Protein AF-0000000084495969 (afdb_homodimer)

Solvent-accessible surface area (backbone atoms only — not comparable to full-atom values): 21612 Å² total; per-residue (Å²): 122,71,63,67,42,65,74,64,54,46,41,78,38,72,50,85,62,56,43,68,28,22,25,38,32,39,39,20,22,36,42,97,84,70,45,53,41,64,43,79,43,46,29,48,32,45,60,61,59,30,39,44,34,57,42,54,58,89,41,43,61,53,57,20,38,73,74,42,48,37,30,17,48,26,36,34,38,50,90,42,50,65,36,53,54,56,44,68,45,45,36,62,32,81,77,64,52,68,79,46,45,76,71,61,42,38,74,43,60,62,37,44,72,62,30,70,54,43,79,36,83,45,94,81,47,79,27,41,36,52,65,82,26,45,34,35,30,34,27,40,53,77,44,78,40,66,50,90,91,43,90,57,40,30,47,34,37,28,36,59,75,46,37,35,30,32,51,87,31,49,42,91,77,40,37,71,35,61,89,67,47,48,39,24,26,36,30,66,49,24,33,24,28,61,46,60,74,73,46,64,48,96,80,41,90,120,125,70,62,66,44,66,74,40,69,50,40,79,38,72,49,85,62,56,41,68,29,21,26,38,31,38,38,20,19,37,42,97,86,70,46,51,41,65,43,79,44,47,27,49,34,45,61,61,58,31,39,43,34,56,42,54,59,89,42,41,60,53,55,19,37,75,74,42,47,36,32,17,48,25,38,35,40,51,89,41,50,64,37,53,55,55,43,68,45,46,36,63,33,81,75,63,50,67,80,46,44,77,72,60,42,39,74,43,60,63,37,44,72,61,30,71,53,44,80,35,83,45,93,82,48,80,28,42,36,53,63,83,25,44,34,34,31,33,27,40,53,78,44,79,41,66,52,90,91,43,89,56,38,30,46,34,37,29,36,59,74,46,36,36,30,34,51,87,31,50,40,88,75,41,37,72,34,62,90,68,48,47,39,24,25,35,30,66,50,24,34,24,27,60,48,59,74,75,48,63,47,96,79,42,90,120

Foldseek 3Di:
DVPVCVVVPDDDDDDPDDQAKAFWKWKWFADPVLAIDTDIDRAWDDDDQKIKGKFWPPAPRVVRCVVFQKIKIFFAFPVLVQLSVLCVQETCDPPRDPVSVVVRHYHDNPSCVSSVWDFDDDDPGSTTFTPNGQKMFIWGWDDWDDDPVDNTIIITMIGTDDIHGDPVQDDDDDDGNCVRGWGFIQHVNDTDTDDDDPDDDPPDPD/DVPVVVVPPDDDDDDPDDQAKFFWKWKWFADPVLAIDTDIDRAWDDDDQKIKGKFWPPAPRVVRCVVFQKIKIFFAFPVLVQLSVLCVQETCDPPRDPVSVVVRHDHDNPSCVSSVWDFDDDDPGSTTFTPNGQKMFIWGWDDWDQDPVDNTIIITMIGTDDIHGDPVQDDDDDDGNCVRGWGFIQHVNDTDTDDDDPDDDPPDPD

Radius of gyration: 20.64 Å; Cα contacts (8 Å, |Δi|>4): 1045; chains: 2; bounding box: 48×60×42 Å

pLDDT: mean 93.89, std 10.54, range [30.0, 99.0]

Organism: NCBI:txid1637975

Secondary structure (DSSP, 8-state):
-HHHHHHTTEEEE--S---EEEEPEEEEEE-TTSPEEEEEE--EEEETTEEEEEEETTSHHHHHHHHS-EEEEEE--GGGHHHHHHHTTEES-SSPPHHHHTTT-EE---HHHHHT--EE--SSSSSPEETT-SEEEEEEEEEEE--TT-SSEEEEEEEEEEEEEEGGGEETTTEE-TTT--PPEEETTEEEEEEEEEEE-TT---/--HHHHHTTEEEE--S---EEEEPEEEEEE-TTSPEEEEEE--EEEETTEEEEEEETTSHHHHHHHHS-EEEEEE--GGGHHHHHHHTTEES-SSPPHHHHTTT-EE---HHHHHT--EE--SSSSSPEETT-SEEEEEEEEEEE--TT-SSEEEEEEEEEEEEEEGGGEETTTEE-TTT--PPEEETTEEEEEEEEEEE-TT---

Structure (mmCIF, N/CA/C/O backbone):
data_AF-0000000084495969-model_v1
#
loop_
_entity.id
_entity.type
_entity.pdbx_description
1 polymer 'Flavin reductase like domain-containing protein'
#
loop_
_atom_site.group_PDB
_atom_site.id
_atom_site.type_symbol
_atom_site.label_atom_id
_atom_site.label_alt_id
_atom_site.label_comp_id
_atom_site.label_asym_id
_atom_site.label_entity_id
_atom_site.label_seq_id
_atom_site.pdbx_PDB_ins_code
_atom_site.Cartn_x
_atom_site.Cartn_y
_atom_site.Cartn_z
_atom_site.occupancy
_atom_site.B_iso_or_equiv
_atom_site.auth_seq_id
_atom_site.auth_comp_id
_atom_site.auth_asym_id
_atom_site.auth_atom_id
_atom_site.pdbx_PDB_model_num
ATOM 1 N N . MET A 1 1 ? -19 -28.422 -8.438 1 31.69 1 MET A N 1
ATOM 2 C CA . MET A 1 1 ? -17.891 -27.469 -8.352 1 31.69 1 MET A CA 1
ATOM 3 C C . MET A 1 1 ? -17.844 -26.812 -6.977 1 31.69 1 MET A C 1
ATOM 5 O O . MET A 1 1 ? -16.797 -26.359 -6.535 1 31.69 1 MET A O 1
ATOM 9 N N . GLU A 1 2 ? -18.969 -26.609 -6.363 1 42.75 2 GLU A N 1
ATOM 10 C CA . GLU A 1 2 ? -19.297 -26.219 -5 1 42.75 2 GLU A CA 1
ATOM 11 C C . GLU A 1 2 ? -18.734 -27.203 -3.984 1 42.75 2 GLU A C 1
ATOM 13 O O . GLU A 1 2 ? -18.281 -26.797 -2.906 1 42.75 2 GLU A O 1
ATOM 18 N N . THR A 1 3 ? -18.703 -28.375 -4.43 1 41.88 3 THR A N 1
ATOM 19 C CA . THR A 1 3 ? -18.469 -29.469 -3.5 1 41.88 3 THR A CA 1
ATOM 20 C C . THR A 1 3 ? -17 -29.5 -3.057 1 41.88 3 THR A C 1
ATOM 22 O O . THR A 1 3 ? -16.703 -29.781 -1.892 1 41.88 3 THR A O 1
ATOM 25 N N . ALA A 1 4 ? -16.047 -29.375 -3.998 1 42.84 4 ALA A N 1
ATOM 26 C CA . ALA A 1 4 ? -14.625 -29.453 -3.668 1 42.84 4 ALA A CA 1
ATOM 27 C C . ALA A 1 4 ? -14.188 -28.281 -2.809 1 42.84 4 ALA A C 1
ATOM 29 O O . ALA A 1 4 ? -13.328 -28.422 -1.937 1 42.84 4 ALA A O 1
ATOM 30 N N . TYR A 1 5 ? -14.781 -27.078 -2.957 1 50.09 5 TYR A N 1
ATOM 31 C CA . TYR A 1 5 ? -14.555 -25.922 -2.102 1 50.09 5 TYR A CA 1
ATOM 32 C C . TYR A 1 5 ? -14.961 -26.219 -0.663 1 50.09 5 TYR A C 1
ATOM 34 O O . TYR A 1 5 ? -14.336 -25.734 0.28 1 50.09 5 TYR A O 1
ATOM 42 N N . GLN A 1 6 ? -16.062 -26.875 -0.537 1 49.34 6 GLN A N 1
ATOM 43 C CA . GLN A 1 6 ? -16.594 -27.203 0.786 1 49.34 6 GLN A CA 1
ATOM 44 C C . GLN A 1 6 ? -15.555 -27.938 1.623 1 49.34 6 GLN A C 1
ATOM 46 O O . GLN A 1 6 ? -15.477 -27.75 2.838 1 49.34 6 GLN A O 1
ATOM 51 N N . ALA A 1 7 ? -14.734 -28.797 0.904 1 52.19 7 ALA A N 1
ATOM 52 C CA . ALA A 1 7 ? -13.773 -29.609 1.644 1 52.19 7 ALA A CA 1
ATOM 53 C C . ALA A 1 7 ? -12.547 -28.781 2.033 1 52.19 7 ALA A C 1
ATOM 55 O O . ALA A 1 7 ? -11.852 -29.109 2.994 1 52.19 7 ALA A O 1
ATOM 56 N N . LEU A 1 8 ? -12.344 -27.594 1.422 1 73 8 LEU A N 1
ATOM 57 C CA . LEU A 1 8 ? -11.047 -26.938 1.593 1 73 8 LEU A CA 1
ATOM 58 C C . LEU A 1 8 ? -11.141 -25.797 2.586 1 73 8 LEU A C 1
ATOM 60 O O . LEU A 1 8 ? -10.141 -25.125 2.869 1 73 8 LEU A O 1
ATOM 64 N N . ASN A 1 9 ? -12.172 -25.719 3.564 1 91.31 9 ASN A N 1
ATOM 65 C CA . ASN A 1 9 ? -12.305 -24.703 4.598 1 91.31 9 ASN A CA 1
ATOM 66 C C . ASN A 1 9 ? -12.117 -23.297 4.023 1 91.31 9 ASN A C 1
ATOM 68 O O . ASN A 1 9 ? -11.414 -22.469 4.605 1 91.31 9 ASN A O 1
ATOM 72 N N . ILE A 1 10 ? -12.586 -23.062 2.742 1 95.81 10 ILE A N 1
ATOM 73 C CA . ILE A 1 10 ? -12.555 -21.766 2.066 1 95.81 10 ILE A CA 1
ATOM 74 C C . ILE A 1 10 ? -13.977 -21.328 1.725 1 95.81 10 ILE A C 1
ATOM 76 O O . ILE A 1 10 ? -14.797 -22.125 1.275 1 95.81 10 ILE A O 1
ATOM 80 N N . GLU A 1 11 ? -14.336 -20.078 1.926 1 96.44 11 GLU A N 1
ATOM 81 C CA . GLU A 1 11 ? -15.648 -19.5 1.645 1 96.44 11 GLU A CA 1
ATOM 82 C C . GLU A 1 11 ? -15.516 -18.234 0.784 1 96.44 11 GLU A C 1
ATOM 84 O O . GLU A 1 11 ? -14.57 -17.469 0.94 1 96.44 11 GLU A O 1
ATOM 89 N N . ARG A 1 12 ? -16.438 -18.109 -0.136 1 96.88 12 ARG A N 1
ATOM 90 C CA . ARG A 1 12 ? -16.516 -16.859 -0.876 1 96.88 12 ARG A CA 1
ATOM 91 C C . ARG A 1 12 ? -17.266 -15.805 -0.08 1 96.88 12 ARG A C 1
ATOM 93 O O . ARG A 1 12 ? -18.359 -16.062 0.445 1 96.88 12 ARG A O 1
ATOM 100 N N . ILE A 1 13 ? -16.672 -14.633 0.06 1 96.56 13 ILE A N 1
ATOM 101 C CA . ILE A 1 13 ? -17.281 -13.562 0.843 1 96.56 13 ILE A CA 1
ATOM 102 C C . ILE A 1 13 ? -17.359 -12.289 0.004 1 96.56 13 ILE A C 1
ATOM 104 O O . ILE A 1 13 ? -16.781 -12.219 -1.088 1 96.56 13 ILE A O 1
ATOM 108 N N . GLN A 1 14 ? -18.156 -11.281 0.502 1 95.06 14 GLN A N 1
ATOM 109 C CA . GLN A 1 14 ? -18.312 -9.984 -0.146 1 95.06 14 GLN A CA 1
ATOM 110 C C . GLN A 1 14 ? -18.062 -8.844 0.84 1 95.06 14 GLN A C 1
ATOM 112 O O . GLN A 1 14 ? -19 -8.125 1.198 1 95.06 14 GLN A O 1
ATOM 117 N N . PRO A 1 15 ? -16.781 -8.734 1.195 1 92.56 15 PRO A N 1
ATOM 118 C CA . PRO A 1 15 ? -16.5 -7.656 2.15 1 92.56 15 PRO A CA 1
ATOM 119 C C . PRO A 1 15 ? -16.703 -6.266 1.554 1 92.56 15 PRO A C 1
ATOM 121 O O . PRO A 1 15 ? -16.547 -6.082 0.345 1 92.56 15 PRO A O 1
ATOM 124 N N . SER A 1 16 ? -17.016 -5.281 2.449 1 87.31 16 SER A N 1
ATOM 125 C CA . SER A 1 16 ? -17.219 -3.904 2.002 1 87.31 16 SER A CA 1
ATOM 126 C C . SER A 1 16 ? -15.891 -3.201 1.765 1 87.31 16 SER A C 1
ATOM 128 O O . SER A 1 16 ? -15.844 -2.16 1.104 1 87.31 16 SER A O 1
ATOM 130 N N . ILE A 1 17 ? -14.836 -3.76 2.369 1 87.31 17 ILE A N 1
ATOM 131 C CA . ILE A 1 17 ? -13.516 -3.162 2.219 1 87.31 17 ILE A CA 1
ATOM 132 C C . ILE A 1 17 ? -12.469 -4.258 2.025 1 87.31 17 ILE A C 1
ATOM 134 O O . ILE A 1 17 ? -12.672 -5.402 2.445 1 87.31 17 ILE A O 1
ATOM 138 N N . LEU A 1 18 ? -11.336 -3.922 1.423 1 94.62 18 LEU A N 1
ATOM 139 C CA . LEU A 1 18 ? -10.227 -4.844 1.195 1 94.62 18 LEU A CA 1
ATOM 140 C C . LEU A 1 18 ? -8.922 -4.285 1.764 1 94.62 18 LEU A C 1
ATOM 142 O O . LEU A 1 18 ? -7.891 -4.297 1.091 1 94.62 18 LEU A O 1
ATOM 146 N N . TYR A 1 19 ? -9 -3.703 3.002 1 94.75 19 TYR A N 1
ATOM 147 C CA . TYR A 1 19 ? -7.832 -3.125 3.66 1 94.75 19 TYR A CA 1
ATOM 148 C C . TYR A 1 19 ? -6.973 -4.207 4.301 1 94.75 19 TYR A C 1
ATOM 150 O O . TYR A 1 19 ? -6.969 -4.359 5.523 1 94.75 19 TYR A O 1
ATOM 158 N N . TYR A 1 20 ? -6.207 -4.871 3.52 1 97.62 20 TYR A N 1
ATOM 159 C CA . TYR A 1 20 ? -5.492 -6.039 4.02 1 97.62 20 TYR A CA 1
ATOM 160 C C . TYR A 1 20 ? -4.086 -5.664 4.473 1 97.62 20 TYR A C 1
ATOM 162 O O . TYR A 1 20 ? -3.117 -6.348 4.133 1 97.62 20 TYR A O 1
ATOM 170 N N . GLY A 1 21 ? -3.928 -4.562 5.184 1 97 21 GLY A N 1
ATOM 171 C CA . GLY A 1 21 ? -2.725 -4.336 5.969 1 97 21 GLY A CA 1
ATOM 172 C C . GLY A 1 21 ? -1.772 -3.344 5.324 1 97 21 GLY A C 1
ATOM 173 O O . GLY A 1 21 ? -0.574 -3.611 5.215 1 97 21 GLY A O 1
ATOM 174 N N . THR A 1 22 ? -2.213 -2.158 4.934 1 98.31 22 THR A N 1
ATOM 175 C CA . THR A 1 22 ? -1.359 -1.116 4.375 1 98.31 22 THR A CA 1
ATOM 176 C C . THR A 1 22 ? -0.962 -0.107 5.449 1 98.31 22 THR A C 1
ATOM 178 O O . THR A 1 22 ? -1.644 0.023 6.465 1 98.31 22 THR A O 1
ATOM 181 N N . PRO A 1 23 ? 0.173 0.553 5.258 1 98.56 23 PRO A N 1
ATOM 182 C CA . PRO A 1 23 ? 0.598 1.54 6.254 1 98.56 23 PRO A CA 1
ATOM 183 C C . PRO A 1 23 ? -0.26 2.803 6.234 1 98.56 23 PRO A C 1
ATOM 185 O O . PRO A 1 23 ? -0.682 3.252 5.168 1 98.56 23 PRO A O 1
ATOM 188 N N . VAL A 1 24 ? -0.483 3.354 7.449 1 98.5 24 VAL A N 1
ATOM 189 C CA . VAL A 1 24 ? -1.14 4.652 7.574 1 98.5 24 VAL A CA 1
ATOM 190 C C . VAL A 1 24 ? -0.135 5.766 7.297 1 98.5 24 VAL A C 1
ATOM 192 O O . VAL A 1 24 ? 0.988 5.742 7.805 1 98.5 24 VAL A O 1
ATOM 195 N N . ILE A 1 25 ? -0.508 6.695 6.473 1 98.88 25 ILE A N 1
ATOM 196 C CA . ILE A 1 25 ? 0.294 7.902 6.301 1 98.88 25 ILE A CA 1
ATOM 197 C C . ILE A 1 25 ? -0.564 9.133 6.574 1 98.88 25 ILE A C 1
ATOM 199 O O . ILE A 1 25 ? -1.793 9.07 6.504 1 98.88 25 ILE A O 1
ATOM 203 N N . LEU A 1 26 ? 0.04 10.18 6.984 1 98.94 26 LEU A N 1
ATOM 204 C CA . LEU A 1 26 ? -0.556 11.508 7.062 1 98.94 26 LEU A CA 1
ATOM 205 C C . LEU A 1 26 ? -0.109 12.375 5.891 1 98.94 26 LEU A C 1
ATOM 207 O O . LEU A 1 26 ? 1.065 12.734 5.797 1 98.94 26 LEU A O 1
ATOM 211 N N . LEU A 1 27 ? -1.048 12.648 5.004 1 98.94 27 LEU A N 1
ATOM 212 C CA . LEU A 1 27 ? -0.772 13.422 3.799 1 98.94 27 LEU A CA 1
ATOM 213 C C . LEU A 1 27 ? -1.012 14.914 4.039 1 98.94 27 LEU A C 1
ATOM 215 O O . LEU A 1 27 ? -2.15 15.336 4.25 1 98.94 27 LEU A O 1
ATOM 219 N N . ASN A 1 28 ? 0.058 15.648 4.047 1 98.94 28 ASN A N 1
ATOM 220 C CA . ASN A 1 28 ? -0.038 17.094 4.176 1 98.94 28 ASN A CA 1
ATOM 221 C C . ASN A 1 28 ? -0.17 17.781 2.816 1 98.94 28 ASN A C 1
ATOM 223 O O . ASN A 1 28 ? 0.665 17.578 1.934 1 98.94 28 ASN A O 1
ATOM 227 N N . THR A 1 29 ? -1.163 18.516 2.615 1 98.94 29 THR A N 1
ATOM 228 C CA . THR A 1 29 ? -1.402 19.297 1.407 1 98.94 29 THR A CA 1
ATOM 229 C C . THR A 1 29 ? -1.685 20.75 1.755 1 98.94 29 THR A C 1
ATOM 231 O O . THR A 1 29 ? -1.914 21.078 2.92 1 98.94 29 THR A O 1
ATOM 234 N N . LEU A 1 30 ? -1.623 21.609 0.779 1 98.81 30 LEU A N 1
ATOM 235 C CA . LEU A 1 30 ? -1.683 23.047 1.028 1 98.81 30 LEU A CA 1
ATOM 236 C C . LEU A 1 30 ? -3.074 23.594 0.726 1 98.81 30 LEU A C 1
ATOM 238 O O . LEU A 1 30 ? -3.578 23.438 -0.389 1 98.81 30 LEU A O 1
ATOM 242 N N . ASN A 1 31 ? -3.672 24.297 1.751 1 98.5 31 ASN A N 1
ATOM 243 C CA . ASN A 1 31 ? -4.941 24.984 1.559 1 98.5 31 ASN A CA 1
ATOM 244 C C . ASN A 1 31 ? -4.758 26.297 0.785 1 98.5 31 ASN A C 1
ATOM 246 O O . ASN A 1 31 ? -3.629 26.75 0.594 1 98.5 31 ASN A O 1
ATOM 250 N N . GLU A 1 32 ? -5.852 26.891 0.379 1 97.88 32 GLU A N 1
ATOM 251 C CA . GLU A 1 32 ? -5.84 28.125 -0.4 1 97.88 32 GLU A CA 1
ATOM 252 C C . GLU A 1 32 ? -5.223 29.266 0.394 1 97.88 32 GLU A C 1
ATOM 254 O O . GLU A 1 32 ? -4.637 30.188 -0.184 1 97.88 32 GLU A O 1
ATOM 259 N N . ASP A 1 33 ? -5.328 29.234 1.706 1 98 33 ASP A N 1
ATOM 260 C CA . ASP A 1 33 ? -4.812 30.312 2.555 1 98 33 ASP A CA 1
ATOM 261 C C . ASP A 1 33 ? -3.41 29.984 3.061 1 98 33 ASP A C 1
ATOM 263 O O . ASP A 1 33 ? -2.941 30.562 4.039 1 98 33 ASP A O 1
ATOM 267 N N . ASP A 1 34 ? -2.795 28.922 2.562 1 97.62 34 ASP A N 1
ATOM 268 C CA . ASP A 1 34 ? -1.421 28.484 2.809 1 97.62 34 ASP A CA 1
ATOM 269 C C . ASP A 1 34 ? -1.313 27.719 4.121 1 97.62 34 ASP A C 1
ATOM 271 O O . ASP A 1 34 ? -0.214 27.359 4.547 1 97.62 34 ASP A O 1
ATOM 275 N N . SER A 1 35 ? -2.48 27.547 4.738 1 98.19 35 SER A N 1
ATOM 276 C CA . SER A 1 35 ? -2.451 26.578 5.84 1 98.19 35 SER A CA 1
ATOM 277 C C . SER A 1 35 ? -2.385 25.141 5.324 1 98.19 35 SER A C 1
ATOM 279 O O . SER A 1 35 ? -2.592 24.906 4.133 1 98.19 35 SER A O 1
ATOM 281 N N . VAL A 1 36 ? -2.041 24.219 6.223 1 98.75 36 VAL A N 1
ATOM 282 C CA . VAL A 1 36 ? -1.829 22.844 5.816 1 98.75 36 VAL A CA 1
ATOM 283 C C . VAL A 1 36 ? -3.045 22 6.195 1 98.75 36 VAL A C 1
ATOM 285 O O . VAL A 1 36 ? -3.594 22.141 7.293 1 98.75 36 VAL A O 1
ATOM 288 N N . ASN A 1 37 ? -3.559 21.219 5.262 1 98.88 37 ASN A N 1
ATOM 289 C CA . ASN A 1 37 ? -4.508 20.141 5.523 1 98.88 37 ASN A CA 1
ATOM 290 C C . ASN A 1 37 ? -3.799 18.812 5.746 1 98.88 37 ASN A C 1
ATOM 292 O O . ASN A 1 37 ? -2.857 18.469 5.023 1 98.88 37 ASN A O 1
ATOM 296 N N . ILE A 1 38 ? -4.18 18.062 6.805 1 98.94 38 ILE A N 1
ATOM 297 C CA . ILE A 1 38 ? -3.633 16.734 7.086 1 98.94 38 ILE A CA 1
ATOM 298 C C . ILE A 1 38 ? -4.699 15.68 6.848 1 98.94 38 ILE A C 1
ATOM 300 O O . ILE A 1 38 ? -5.758 15.695 7.484 1 98.94 38 ILE A O 1
ATOM 304 N N . SER A 1 39 ? -4.492 14.781 5.957 1 98.75 39 SER A N 1
ATOM 305 C CA . SER A 1 39 ? -5.422 13.703 5.633 1 98.75 39 SER A CA 1
ATOM 306 C C . SER A 1 39 ? -4.828 12.344 5.988 1 98.75 39 SER A C 1
ATOM 308 O O . SER A 1 39 ? -3.838 11.914 5.391 1 98.75 39 SER A O 1
ATOM 310 N N . PRO A 1 40 ? -5.391 11.68 6.996 1 98.31 40 PRO A N 1
ATOM 311 C CA . PRO A 1 40 ? -4.984 10.281 7.188 1 98.31 40 PRO A CA 1
ATOM 312 C C . PRO A 1 40 ? -5.477 9.367 6.07 1 98.31 40 PRO A C 1
ATOM 314 O O . PRO A 1 40 ? -6.668 9.367 5.746 1 98.31 40 PRO A O 1
ATOM 317 N N . ILE A 1 41 ? -4.562 8.609 5.414 1 98.5 41 ILE A N 1
ATOM 318 C CA . ILE A 1 41 ? -4.926 7.621 4.402 1 98.5 41 ILE A CA 1
ATOM 319 C C . ILE A 1 41 ? -4.059 6.375 4.562 1 98.5 41 ILE A C 1
ATOM 321 O O . ILE A 1 41 ? -3.053 6.398 5.281 1 98.5 41 ILE A O 1
ATOM 325 N N . SER A 1 42 ? -4.461 5.281 3.951 1 98.38 42 SER A N 1
ATOM 326 C CA . SER A 1 42 ? -3.684 4.047 3.998 1 98.38 42 SER A CA 1
ATOM 32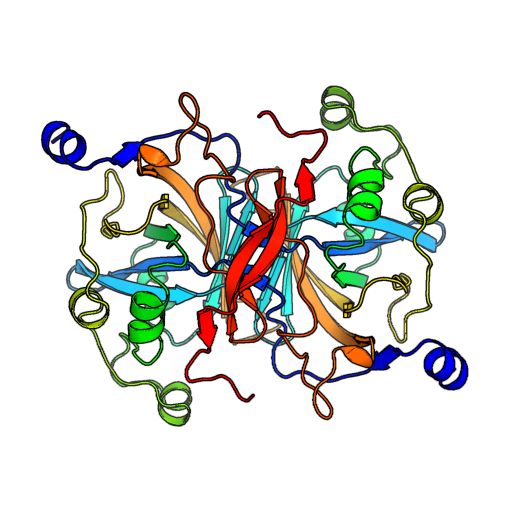7 C C . SER A 1 42 ? -3.553 3.424 2.611 1 98.38 42 SER A C 1
ATOM 329 O O . SER A 1 42 ? -3.398 2.207 2.482 1 98.38 42 SER A O 1
ATOM 331 N N . SER A 1 43 ? -3.688 4.203 1.588 1 98.69 43 SER A N 1
ATOM 332 C CA . SER A 1 43 ? -3.551 3.762 0.203 1 98.69 43 SER A CA 1
ATOM 333 C C . SER A 1 43 ? -2.295 4.336 -0.44 1 98.69 43 SER A C 1
ATOM 335 O O . SER A 1 43 ? -2.365 5.312 -1.193 1 98.69 43 SER A O 1
ATOM 337 N N . SER A 1 44 ? -1.193 3.648 -0.15 1 98.88 44 SER A N 1
ATOM 338 C CA . SER A 1 44 ? 0.081 4.102 -0.699 1 98.88 44 SER A CA 1
ATOM 339 C C . SER A 1 44 ? 1.045 2.938 -0.896 1 98.88 44 SER A C 1
ATOM 341 O O . SER A 1 44 ? 1.051 1.99 -0.106 1 98.88 44 SER A O 1
ATOM 343 N N . TRP A 1 45 ? 1.794 2.949 -1.945 1 98.75 45 TRP A N 1
ATOM 344 C CA . TRP A 1 45 ? 2.982 2.115 -2.096 1 98.75 45 TRP A CA 1
ATOM 345 C C . TRP A 1 45 ? 4.074 2.857 -2.857 1 98.75 45 TRP A C 1
ATOM 347 O O . TRP A 1 45 ? 3.801 3.848 -3.539 1 98.75 45 TRP A O 1
ATOM 357 N N . ALA A 1 46 ? 5.312 2.363 -2.693 1 98.12 46 ALA A N 1
ATOM 358 C CA . ALA A 1 46 ? 6.473 3.008 -3.307 1 98.12 46 ALA A CA 1
ATOM 359 C C . ALA A 1 46 ? 7.234 2.031 -4.195 1 98.12 46 ALA A C 1
ATOM 361 O O . ALA A 1 46 ? 7.395 0.858 -3.85 1 98.12 46 ALA A O 1
ATOM 362 N N . LEU A 1 47 ? 7.66 2.48 -5.34 1 96.56 47 LEU A N 1
ATOM 363 C CA . LEU A 1 47 ? 8.656 1.871 -6.215 1 96.56 47 LEU A CA 1
ATOM 364 C C . LEU A 1 47 ? 9.695 2.9 -6.656 1 96.56 47 LEU A C 1
ATOM 366 O O . LEU A 1 47 ? 9.336 3.932 -7.234 1 96.56 47 LEU A O 1
ATOM 370 N N . GLY A 1 48 ? 10.938 2.621 -6.332 1 93.25 48 GLY A N 1
ATOM 371 C CA . GLY A 1 48 ? 11.93 3.664 -6.531 1 93.25 48 GLY A CA 1
ATOM 372 C C . GLY A 1 48 ? 11.656 4.914 -5.719 1 93.25 48 GLY A C 1
ATOM 373 O O . GLY A 1 48 ? 11.43 4.84 -4.508 1 93.25 48 GLY A O 1
ATOM 374 N N . ASP A 1 49 ? 11.734 6.059 -6.359 1 95.44 49 ASP A N 1
ATOM 375 C CA . ASP A 1 49 ? 11.469 7.324 -5.68 1 95.44 49 ASP A CA 1
ATOM 376 C C . ASP A 1 49 ? 10.039 7.797 -5.941 1 95.44 49 ASP A C 1
ATOM 378 O O . ASP A 1 49 ? 9.711 8.953 -5.68 1 95.44 49 ASP A O 1
ATOM 382 N N . CYS A 1 50 ? 9.227 6.875 -6.461 1 97.62 50 CYS A N 1
ATOM 383 C CA . CYS A 1 50 ? 7.828 7.203 -6.723 1 97.62 50 CYS A CA 1
ATOM 384 C C . CYS A 1 50 ? 6.922 6.613 -5.648 1 97.62 50 CYS A C 1
ATOM 386 O O . CYS A 1 50 ? 7.133 5.484 -5.199 1 97.62 50 CYS A O 1
ATOM 388 N N . ILE A 1 51 ? 6 7.395 -5.227 1 98.69 51 ILE A N 1
ATOM 389 C CA . ILE A 1 51 ? 4.953 6.945 -4.312 1 98.69 51 ILE A CA 1
ATOM 390 C C . ILE A 1 51 ? 3.586 7.145 -4.957 1 98.69 51 ILE A C 1
ATOM 392 O O . ILE A 1 51 ? 3.227 8.258 -5.34 1 98.69 51 ILE A O 1
ATOM 396 N N . ILE A 1 52 ? 2.842 6.035 -5.137 1 98.81 52 ILE A N 1
ATOM 397 C CA . ILE A 1 52 ? 1.513 6.059 -5.738 1 98.81 52 ILE A CA 1
ATOM 398 C C . ILE A 1 52 ? 0.448 6.043 -4.645 1 98.81 52 ILE A C 1
ATOM 400 O O . ILE A 1 52 ? 0.439 5.148 -3.795 1 98.81 52 ILE A O 1
ATOM 404 N N . LEU A 1 53 ? -0.396 7.078 -4.68 1 98.94 53 LEU A N 1
ATOM 405 C CA . LEU A 1 53 ? -1.397 7.285 -3.641 1 98.94 53 LEU A CA 1
ATOM 406 C C . LEU A 1 53 ? -2.803 7.039 -4.18 1 98.94 53 LEU A C 1
ATOM 408 O O . LEU A 1 53 ? -3.072 7.293 -5.355 1 98.94 53 LEU A O 1
ATOM 412 N N . GLY A 1 54 ? -3.688 6.512 -3.367 1 98.81 54 GLY A N 1
ATOM 413 C CA . GLY A 1 54 ? -5.125 6.539 -3.576 1 98.81 54 GLY A CA 1
ATOM 414 C C . GLY A 1 54 ? -5.836 7.562 -2.711 1 98.81 54 GLY A C 1
ATOM 415 O O . GLY A 1 54 ? -5.746 7.512 -1.481 1 98.81 54 GLY A O 1
ATOM 416 N N . ILE A 1 55 ? -6.496 8.484 -3.338 1 98.69 55 ILE A N 1
ATOM 417 C CA . ILE A 1 55 ? 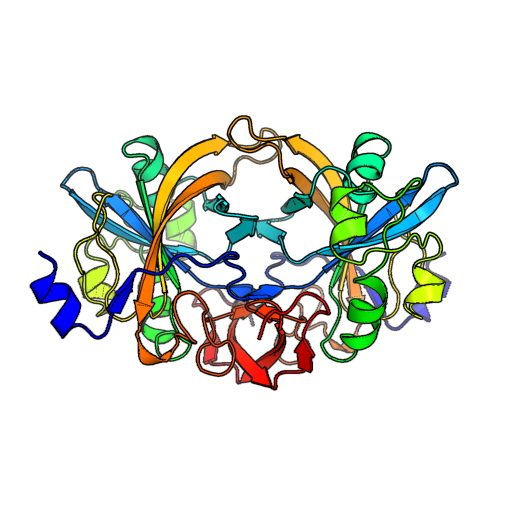-7.141 9.562 -2.596 1 98.69 55 ILE A CA 1
ATOM 418 C C . ILE A 1 55 ? -8.617 9.641 -2.98 1 98.69 55 ILE A C 1
ATOM 420 O O . ILE A 1 55 ? -8.953 9.773 -4.16 1 98.69 55 ILE A O 1
ATOM 424 N N . GLY A 1 56 ? -9.477 9.555 -1.986 1 96.62 56 GLY A N 1
ATOM 425 C CA . GLY A 1 56 ? -10.906 9.672 -2.246 1 96.62 56 GLY A CA 1
ATOM 426 C C . GLY A 1 56 ? -11.289 11.016 -2.846 1 96.62 56 GLY A C 1
ATOM 427 O O . GLY A 1 56 ? -10.766 12.055 -2.443 1 96.62 56 GLY A O 1
ATOM 428 N N . LEU A 1 57 ? -12.188 10.945 -3.824 1 96.25 57 LEU A N 1
ATOM 429 C CA . LEU A 1 57 ? -12.703 12.18 -4.402 1 96.25 57 LEU A CA 1
ATOM 430 C C . LEU A 1 57 ? -13.664 12.875 -3.439 1 96.25 57 LEU A C 1
ATOM 432 O O . LEU A 1 57 ? -14.25 12.227 -2.572 1 96.25 57 LEU A O 1
ATOM 436 N N . GLY A 1 58 ? -13.805 14.125 -3.537 1 93.69 58 GLY A N 1
ATOM 437 C CA . GLY A 1 58 ? -14.695 14.875 -2.666 1 93.69 58 GLY A CA 1
ATOM 438 C C . GLY A 1 58 ? -14.031 15.328 -1.38 1 93.69 58 GLY A C 1
ATOM 439 O O . GLY A 1 58 ? -14.633 16.047 -0.578 1 93.69 58 GLY A O 1
ATOM 440 N N . GLY A 1 59 ? -12.742 14.945 -1.156 1 95.94 59 GLY A N 1
ATOM 441 C CA . GLY A 1 59 ? -12 15.391 0.012 1 95.94 59 GLY A CA 1
ATOM 442 C C . GLY A 1 59 ? -11.133 16.609 -0.258 1 95.94 59 GLY A C 1
ATOM 443 O O . GLY A 1 59 ? -10.945 1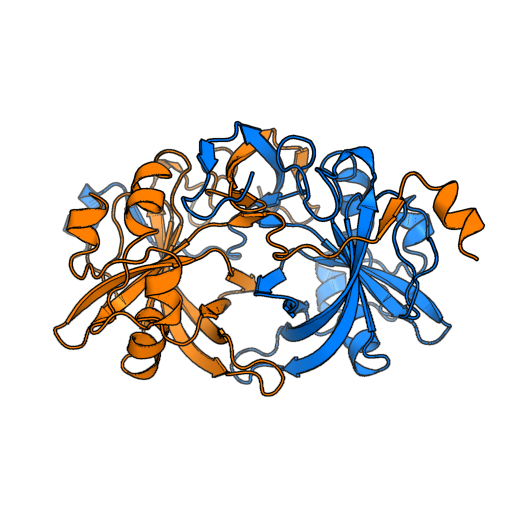7 -1.412 1 95.94 59 GLY A O 1
ATOM 444 N N . LYS A 1 60 ? -10.633 17.156 0.78 1 98.38 60 LYS A N 1
ATOM 445 C CA . LYS A 1 60 ? -9.836 18.375 0.684 1 98.38 60 LYS A CA 1
ATOM 446 C C . LYS A 1 60 ? -8.469 18.094 0.066 1 98.38 60 LYS A C 1
ATOM 448 O O . LYS A 1 60 ? -7.926 18.922 -0.666 1 98.38 60 LYS A O 1
ATOM 453 N N . ALA A 1 61 ? -7.938 16.891 0.334 1 98.69 61 ALA A N 1
ATOM 454 C CA . ALA A 1 61 ? -6.598 16.562 -0.136 1 98.69 61 ALA A CA 1
ATOM 455 C C . ALA A 1 61 ? -6.523 16.609 -1.659 1 98.69 61 ALA A C 1
ATOM 457 O O . ALA A 1 61 ? -5.609 17.219 -2.221 1 98.69 61 ALA A O 1
ATOM 458 N N . ILE A 1 62 ? -7.52 15.953 -2.34 1 98.5 62 ILE A N 1
ATOM 459 C CA . ILE A 1 62 ? -7.473 15.914 -3.797 1 98.5 62 ILE A CA 1
ATOM 460 C C . ILE A 1 62 ? -7.695 17.312 -4.359 1 98.5 62 ILE A C 1
ATOM 462 O O . ILE A 1 62 ? -7.047 17.719 -5.332 1 98.5 62 ILE A O 1
ATOM 466 N N . GLU A 1 63 ? -8.578 18.078 -3.779 1 98.38 63 GLU A N 1
ATOM 467 C CA . GLU A 1 63 ? -8.781 19.469 -4.168 1 98.38 63 GLU A CA 1
ATOM 468 C C . GLU A 1 63 ? -7.488 20.266 -4.07 1 98.38 63 GLU A C 1
ATOM 470 O O . GLU A 1 63 ? -7.125 20.984 -5.004 1 98.38 63 GLU A O 1
ATOM 475 N N . ASN A 1 64 ? -6.801 20.125 -2.965 1 98.88 64 ASN A N 1
ATOM 476 C CA . ASN A 1 64 ? -5.543 20.828 -2.738 1 98.88 64 ASN A CA 1
ATOM 477 C C . ASN A 1 64 ? -4.48 20.422 -3.758 1 98.88 64 ASN A C 1
ATOM 479 O O . ASN A 1 64 ? -3.793 21.281 -4.316 1 98.88 64 ASN A O 1
ATOM 483 N N . LEU A 1 65 ? -4.359 19.141 -3.998 1 98.88 65 LEU A N 1
ATOM 484 C CA . LEU A 1 65 ? -3.307 18.625 -4.875 1 98.88 65 LEU A CA 1
ATOM 485 C C . LEU A 1 65 ? -3.533 19.094 -6.312 1 98.88 65 LEU A C 1
ATOM 487 O O . LEU A 1 65 ? -2.574 19.328 -7.047 1 98.88 65 LEU A O 1
ATOM 491 N N . GLU A 1 66 ? -4.785 19.156 -6.703 1 98.38 66 GLU A N 1
ATOM 492 C CA . GLU A 1 66 ? -5.102 19.672 -8.031 1 98.38 66 GLU A CA 1
ATOM 493 C C . GLU A 1 66 ? -4.676 21.125 -8.188 1 98.38 66 GLU A C 1
ATOM 495 O O . GLU A 1 66 ? -4.223 21.547 -9.258 1 98.38 66 GLU A O 1
ATOM 500 N N . ARG A 1 67 ? -4.797 21.875 -7.117 1 98.56 67 ARG A N 1
ATOM 501 C CA . ARG A 1 67 ? -4.461 23.297 -7.141 1 98.56 67 ARG A CA 1
ATOM 502 C C . ARG A 1 67 ? -2.963 23.5 -6.949 1 98.56 67 ARG A C 1
ATOM 504 O O . ARG A 1 67 ? -2.348 24.312 -7.652 1 98.56 67 ARG A O 1
ATOM 511 N N . HIS A 1 68 ? -2.381 22.859 -6 1 98.81 68 HIS A N 1
ATOM 512 C CA . HIS A 1 68 ? -0.969 22.969 -5.645 1 98.81 68 HIS A CA 1
ATOM 513 C C . HIS A 1 68 ? -0.317 21.578 -5.594 1 98.81 68 HIS A C 1
ATOM 515 O O . HIS A 1 68 ? -0.358 20.906 -4.562 1 98.81 68 HIS A O 1
ATOM 521 N N . PRO A 1 69 ? 0.365 21.141 -6.605 1 98.81 69 PRO A N 1
ATOM 522 C CA . PRO A 1 69 ? 0.784 19.75 -6.777 1 98.81 69 PRO A CA 1
ATOM 523 C C . PRO A 1 69 ? 2.066 19.422 -6.012 1 98.81 69 PRO A C 1
ATOM 525 O O . PRO A 1 69 ? 3.025 18.922 -6.602 1 98.81 69 PRO A O 1
ATOM 528 N N . GLU A 1 70 ? 2.076 19.719 -4.707 1 98.88 70 GLU A N 1
ATOM 529 C CA . GLU A 1 70 ? 3.1 19.391 -3.723 1 98.88 70 GLU A CA 1
ATOM 530 C C . GLU A 1 70 ? 2.477 18.781 -2.465 1 98.88 70 GLU A C 1
ATOM 532 O O . GLU A 1 70 ? 1.356 19.141 -2.09 1 98.88 70 GLU A O 1
ATOM 537 N N . CYS A 1 71 ? 3.211 17.891 -1.856 1 98.94 71 CYS A N 1
ATOM 538 C CA . CYS A 1 71 ? 2.709 17.312 -0.614 1 98.94 71 CYS A CA 1
ATOM 539 C C . CYS A 1 71 ? 3.854 16.797 0.249 1 98.94 71 CYS A C 1
ATOM 541 O O . CYS A 1 71 ? 5.008 16.781 -0.183 1 98.94 71 CYS A O 1
ATOM 543 N N . VAL A 1 72 ? 3.555 16.547 1.441 1 99 72 VAL A N 1
ATOM 544 C CA . VAL A 1 72 ? 4.441 15.805 2.334 1 99 72 VAL A CA 1
ATOM 545 C C . VAL A 1 72 ? 3.744 14.531 2.809 1 99 72 VAL A C 1
ATOM 547 O O . VAL A 1 72 ? 2.59 14.57 3.238 1 99 72 VAL A O 1
ATOM 550 N N . ILE A 1 73 ? 4.41 13.438 2.645 1 98.94 73 ILE A N 1
ATOM 551 C CA . ILE A 1 73 ? 3.959 12.133 3.127 1 98.94 73 ILE A CA 1
ATOM 552 C C . ILE A 1 73 ? 4.652 11.805 4.445 1 98.94 73 ILE A C 1
ATOM 554 O O . ILE A 1 73 ? 5.848 11.492 4.465 1 98.94 73 ILE A O 1
ATOM 558 N N . ASN A 1 74 ? 3.895 11.906 5.574 1 98.94 74 ASN A N 1
ATOM 559 C CA . ASN A 1 74 ? 4.41 11.617 6.906 1 98.94 74 ASN A CA 1
ATOM 560 C C . ASN A 1 74 ? 4.016 10.219 7.367 1 98.94 74 ASN A C 1
ATOM 562 O O . ASN A 1 74 ? 2.84 9.852 7.305 1 98.94 74 ASN A O 1
ATOM 566 N N . ILE A 1 75 ? 4.973 9.422 7.812 1 98.81 75 ILE A N 1
ATOM 567 C CA . ILE A 1 75 ? 4.699 8.062 8.258 1 98.81 75 ILE A CA 1
ATOM 568 C C . ILE A 1 75 ? 4.828 7.977 9.773 1 98.81 75 ILE A C 1
ATOM 570 O O . ILE A 1 75 ? 5.938 7.973 10.312 1 98.81 75 ILE A O 1
ATOM 574 N N . PRO A 1 76 ? 3.707 7.879 10.469 1 98.38 76 PRO A N 1
ATOM 575 C CA . PRO A 1 76 ? 3.729 7.891 11.93 1 98.38 76 PRO A CA 1
ATOM 576 C C . PRO A 1 76 ? 4.137 6.543 12.523 1 98.38 76 PRO A C 1
ATOM 578 O O . PRO A 1 76 ? 3.926 5.5 11.898 1 98.38 76 PRO A O 1
ATOM 581 N N . SER A 1 77 ? 4.684 6.582 13.734 1 96.44 77 SER A N 1
ATOM 582 C CA . SER A 1 77 ? 4.91 5.395 14.555 1 96.44 77 SER A CA 1
ATOM 583 C C . SER A 1 77 ? 3.635 4.961 15.266 1 96.44 77 SER A C 1
ATOM 585 O O . SER A 1 77 ? 2.695 5.746 15.398 1 96.44 77 SER A O 1
ATOM 587 N N . PRO A 1 78 ? 3.662 3.736 15.727 1 95.75 78 PRO A N 1
ATOM 588 C CA . PRO A 1 78 ? 2.492 3.215 16.438 1 95.75 78 PRO A CA 1
ATOM 589 C C . PRO A 1 78 ? 2.096 4.078 17.641 1 95.75 78 PRO A C 1
ATOM 591 O O . PRO A 1 78 ? 0.912 4.172 17.969 1 95.75 78 PRO A O 1
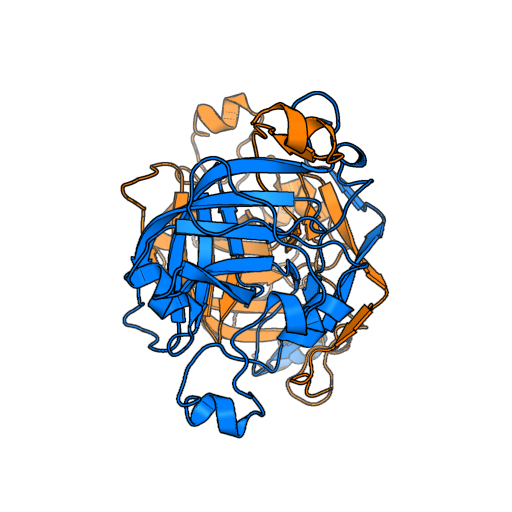ATOM 594 N N . SER A 1 79 ? 2.996 4.75 18.281 1 95.69 79 SER A N 1
ATOM 595 C CA . SER A 1 79 ? 2.703 5.578 19.438 1 95.69 79 SER A CA 1
ATOM 596 C C . SER A 1 79 ? 1.833 6.773 19.062 1 95.69 79 SER A C 1
ATOM 598 O O . SER A 1 79 ? 1.248 7.422 19.938 1 95.69 79 SER A O 1
ATOM 600 N N . LEU A 1 80 ? 1.691 7.055 17.781 1 97.38 80 LEU A N 1
ATOM 601 C CA . LEU A 1 80 ? 0.955 8.227 17.328 1 97.38 80 LEU A CA 1
ATOM 602 C C . LEU A 1 80 ? -0.445 7.836 16.859 1 97.38 80 LEU A C 1
ATOM 604 O O . LEU A 1 80 ? -1.15 8.648 16.25 1 97.38 80 LEU A O 1
ATOM 608 N N . TRP A 1 81 ? -0.883 6.586 17.125 1 95.88 81 TRP A N 1
ATOM 609 C CA . TRP A 1 81 ? -2.141 6.105 16.562 1 95.88 81 TRP A CA 1
ATOM 610 C C . TRP A 1 81 ? -3.312 6.953 17.047 1 95.88 81 TRP A C 1
ATOM 612 O O . TRP A 1 81 ? -4.273 7.18 16.312 1 95.88 81 TRP A O 1
ATOM 622 N N . ARG A 1 82 ? -3.273 7.504 18.266 1 96.94 82 ARG A N 1
ATOM 623 C CA . ARG A 1 82 ? -4.371 8.328 18.766 1 96.94 82 ARG A CA 1
ATOM 624 C C . ARG A 1 82 ? -4.41 9.68 18.062 1 96.94 82 ARG A C 1
ATOM 626 O O . ARG A 1 82 ? -5.488 10.234 17.844 1 96.94 82 ARG A O 1
ATOM 633 N N . ASN A 1 83 ? -3.217 10.234 17.797 1 98 83 ASN A N 1
ATOM 634 C CA . ASN A 1 83 ? -3.154 11.453 17 1 98 83 ASN A CA 1
ATOM 635 C C . ASN A 1 83 ? -3.781 11.25 15.617 1 98 83 ASN A C 1
ATOM 637 O O . ASN A 1 83 ? -4.535 12.102 15.148 1 98 83 ASN A O 1
ATOM 641 N N . VAL A 1 84 ? -3.471 10.07 15.039 1 98 84 VAL A N 1
ATOM 642 C CA . VAL A 1 84 ? -4.02 9.727 13.727 1 98 84 VAL A CA 1
ATOM 643 C C . VAL A 1 84 ? -5.539 9.625 13.82 1 98 84 VAL A C 1
ATOM 645 O O . VAL A 1 84 ? -6.258 10.234 13.016 1 98 84 VAL A O 1
ATOM 648 N N . GLU A 1 85 ? -6.008 8.922 14.812 1 96.88 85 GLU A N 1
ATOM 649 C CA . GLU A 1 85 ? -7.441 8.695 14.953 1 96.88 85 GLU A CA 1
ATOM 650 C C . GLU A 1 85 ? -8.188 9.992 15.25 1 96.88 85 GLU A C 1
ATOM 652 O O . GLU A 1 85 ? -9.328 10.172 14.828 1 96.88 85 GLU A O 1
ATOM 657 N N . SER A 1 86 ? -7.547 10.906 15.953 1 96.56 86 SER A N 1
ATOM 658 C CA . SER A 1 86 ? -8.18 12.18 16.281 1 96.56 86 SER A CA 1
ATOM 659 C C . SER A 1 86 ? -8.531 12.961 15.008 1 96.56 86 SER A C 1
ATOM 661 O O . SER A 1 86 ? -9.422 13.812 15.031 1 96.56 86 SER A O 1
ATOM 663 N N . LEU A 1 87 ? -7.867 12.656 13.891 1 97.69 87 LEU A N 1
ATOM 664 C CA . LEU A 1 87 ? -8.078 13.344 12.625 1 97.69 87 LEU A CA 1
ATOM 665 C C . LEU A 1 87 ? -9.188 12.664 11.82 1 97.69 87 LEU A C 1
ATOM 667 O O . LEU A 1 87 ? -9.758 13.266 10.906 1 97.69 87 LEU A O 1
ATOM 671 N N . ALA A 1 88 ? -9.453 11.414 12.164 1 94.56 88 ALA A N 1
ATOM 672 C CA . ALA A 1 88 ? -10.203 10.5 11.305 1 94.56 88 ALA A CA 1
ATOM 673 C C . ALA A 1 88 ? -11.625 11.016 11.07 1 94.56 88 ALA A C 1
ATOM 675 O O . ALA A 1 88 ? -12.211 10.766 10.008 1 94.56 88 ALA A O 1
ATOM 676 N N . HIS A 1 89 ? -12.18 11.836 11.906 1 93.75 89 HIS A N 1
ATOM 677 C CA . HIS A 1 89 ? -13.57 12.234 11.773 1 93.75 89 HIS A CA 1
ATOM 678 C C . HIS A 1 89 ? -13.688 13.656 11.227 1 93.75 89 HIS A C 1
ATOM 680 O O . HIS A 1 89 ? -14.789 14.219 11.172 1 93.75 89 HIS A O 1
ATOM 686 N N . TYR A 1 90 ? -12.602 14.242 10.82 1 96.31 90 TYR A N 1
ATOM 687 C CA . TYR A 1 90 ? -12.664 15.625 10.375 1 96.31 90 TYR A CA 1
ATOM 688 C C . TYR A 1 90 ? -12.312 15.734 8.891 1 96.31 90 TYR A C 1
ATOM 690 O O . TYR A 1 90 ? -11.492 14.961 8.383 1 96.31 90 TYR A O 1
ATOM 698 N N . THR A 1 91 ? -12.945 16.625 8.203 1 97.5 91 THR A N 1
ATOM 699 C CA . THR A 1 91 ? -12.625 17 6.832 1 97.5 91 THR A CA 1
ATOM 700 C C . THR A 1 91 ? -12.336 18.5 6.742 1 97.5 91 THR A C 1
ATOM 702 O O . THR A 1 91 ? -12.883 19.297 7.512 1 97.5 91 THR A O 1
ATOM 705 N N . GLY A 1 92 ? -11.414 18.875 5.855 1 97.75 92 GLY A N 1
ATOM 706 C CA . GLY A 1 92 ? -11.156 20.281 5.586 1 97.75 92 GLY A CA 1
ATOM 707 C C . GLY A 1 92 ? -12.125 20.891 4.594 1 97.75 92 GLY A C 1
ATOM 708 O O . GLY A 1 92 ? -12.039 22.078 4.277 1 97.75 92 GLY A O 1
ATOM 709 N N . LYS A 1 93 ? -13.062 20.094 4.098 1 97.25 93 LYS A N 1
ATOM 710 C CA . LYS A 1 93 ? -14.062 20.562 3.146 1 97.25 93 LYS A CA 1
ATOM 711 C C . LYS A 1 93 ? -15.172 21.344 3.854 1 97.25 93 LYS A C 1
ATOM 713 O O . LYS A 1 93 ? -15.711 20.891 4.863 1 97.25 93 LYS A O 1
ATOM 718 N N . ASN A 1 94 ? -15.43 22.453 3.283 1 95.94 94 ASN A N 1
ATOM 719 C CA . ASN A 1 94 ? -16.547 23.281 3.74 1 95.94 94 ASN A CA 1
ATOM 720 C C . ASN A 1 94 ? -17.359 23.812 2.57 1 95.94 94 ASN A C 1
ATOM 722 O O . ASN A 1 94 ? -16.859 24.594 1.76 1 95.94 94 ASN A O 1
ATOM 726 N N . PRO A 1 95 ? -18.734 23.469 2.459 1 96.81 95 PRO A N 1
ATOM 727 C CA . PRO A 1 95 ? -19.484 22.625 3.385 1 96.81 95 PRO A CA 1
ATOM 728 C C . PRO A 1 95 ? -19.062 21.156 3.336 1 96.81 95 PRO A C 1
ATOM 730 O O . PRO A 1 95 ? -18.484 20.719 2.334 1 96.81 95 PRO A O 1
ATOM 733 N N . VAL A 1 96 ? -19.266 20.438 4.453 1 97 96 VAL A N 1
ATOM 734 C CA . VAL A 1 96 ? -19 19.016 4.504 1 97 96 VAL A CA 1
ATOM 735 C C . VAL A 1 96 ? -19.859 18.281 3.473 1 97 96 VAL A C 1
ATOM 737 O O . VAL A 1 96 ? -21.078 18.438 3.461 1 97 96 VAL A O 1
ATOM 740 N N . PRO A 1 97 ? -19.219 17.516 2.557 1 95 97 PRO A N 1
ATOM 741 C CA . PRO A 1 97 ? -20.016 16.75 1.593 1 95 97 PRO A CA 1
ATOM 742 C C . PRO A 1 97 ? -21.047 15.836 2.266 1 95 97 PRO A C 1
ATOM 744 O O . PRO A 1 97 ? -20.75 15.234 3.303 1 95 97 PRO A O 1
ATOM 747 N N . GLU A 1 98 ? -22.234 15.625 1.653 1 95.31 98 GLU A N 1
ATOM 748 C CA . GLU A 1 98 ? -23.359 14.883 2.236 1 95.31 98 GLU A CA 1
ATOM 749 C C . GLU A 1 98 ? -22.953 13.445 2.561 1 95.31 98 GLU A C 1
ATOM 751 O O . GLU A 1 98 ? -23.297 12.922 3.621 1 95.31 98 GLU A O 1
ATOM 756 N N . PHE A 1 99 ? -22.25 12.828 1.666 1 92.44 99 PHE A N 1
ATOM 757 C CA . PHE A 1 99 ? -21.875 11.438 1.863 1 92.44 99 PHE A CA 1
ATOM 758 C C . PHE A 1 99 ? -20.938 11.289 3.049 1 92.44 99 PHE A C 1
ATOM 760 O O . PHE A 1 99 ? -20.906 10.258 3.713 1 92.44 99 PHE A O 1
ATOM 767 N N . LYS A 1 100 ? -20.094 12.305 3.379 1 93.19 100 LYS A N 1
ATOM 768 C CA . LYS A 1 100 ? -19.203 12.297 4.539 1 93.19 100 LYS A CA 1
ATOM 769 C C . LYS A 1 100 ? -19.984 12.602 5.82 1 93.19 100 LYS A C 1
ATOM 771 O O . LYS A 1 100 ? -19.719 12 6.867 1 93.19 100 LYS A O 1
ATOM 776 N N . LYS A 1 101 ? -20.906 13.539 5.699 1 94 101 LYS A N 1
ATOM 777 C CA . LYS A 1 101 ? -21.734 13.875 6.844 1 94 101 LYS A CA 1
ATOM 778 C C . LYS A 1 101 ? -22.5 12.648 7.344 1 94 101 LYS A C 1
ATOM 780 O O . LYS A 1 101 ? -22.609 12.422 8.547 1 94 101 LYS A O 1
ATOM 785 N N . LYS A 1 102 ? -23 11.891 6.465 1 93.94 102 LYS A N 1
ATOM 786 C CA . LYS A 1 102 ? -23.828 10.719 6.766 1 93.94 102 LYS A CA 1
ATOM 787 C C . LYS A 1 102 ? -23.047 9.688 7.574 1 93.94 102 LYS A C 1
ATOM 789 O O . LYS A 1 102 ? -23.625 8.945 8.367 1 93.94 102 LYS A O 1
ATOM 794 N N . VAL A 1 103 ? -21.734 9.797 7.359 1 90.81 103 VAL A N 1
ATOM 795 C CA . VAL A 1 103 ? -20.969 8.766 8.055 1 90.81 103 VAL A CA 1
ATOM 796 C C . VAL A 1 103 ? -20.219 9.383 9.234 1 90.81 103 VAL A C 1
ATOM 798 O O . VAL A 1 103 ? -19.281 8.781 9.773 1 90.81 103 VAL A O 1
ATOM 801 N N . GLY A 1 104 ? -20.469 10.648 9.586 1 92.62 104 GLY A N 1
ATOM 802 C CA . GLY A 1 104 ? -20.047 11.18 10.867 1 92.62 104 GLY A CA 1
ATOM 803 C C . GLY A 1 104 ? -18.906 12.164 10.758 1 92.62 104 GLY A C 1
ATOM 804 O O . GLY A 1 104 ? -18.312 12.562 11.773 1 92.62 104 GLY A O 1
ATOM 805 N N . PHE A 1 105 ? -18.562 12.578 9.555 1 95.44 105 PHE A N 1
ATOM 806 C CA . PHE A 1 105 ? -17.484 13.555 9.398 1 95.44 105 PHE A CA 1
ATOM 807 C C . PHE A 1 105 ? -17.953 14.938 9.852 1 95.44 105 PHE A C 1
ATOM 809 O O . PHE A 1 105 ? -19.109 15.297 9.664 1 95.44 105 PHE A O 1
ATOM 816 N N . GLU A 1 106 ? -17.047 15.68 10.438 1 97.06 106 GLU A N 1
ATOM 817 C CA . GLU A 1 106 ? -17.219 17.078 10.836 1 97.06 106 GLU A CA 1
ATOM 818 C C . GLU A 1 106 ? -16.156 17.969 10.203 1 97.06 106 GLU A C 1
ATOM 820 O O . GLU A 1 106 ? -15.07 17.484 9.859 1 97.06 106 GLU A O 1
ATOM 825 N N . TYR A 1 107 ? -16.578 19.172 10.047 1 98 107 TYR A N 1
ATOM 826 C CA . TYR A 1 107 ? -15.609 20.109 9.516 1 98 107 TYR A CA 1
ATOM 827 C C . TYR A 1 107 ? -14.531 20.422 10.547 1 98 107 TYR A C 1
ATOM 829 O O . TYR A 1 107 ? -14.836 20.656 11.719 1 98 107 TYR A O 1
ATOM 837 N N . GLY A 1 108 ? -13.281 20.359 10.188 1 97.5 108 GLY A N 1
ATOM 838 C CA . GLY A 1 108 ? -12.117 20.766 10.961 1 97.5 108 GLY A CA 1
ATOM 839 C C . GLY A 1 108 ? -10.953 21.203 10.102 1 97.5 108 GLY A C 1
ATOM 840 O O . GLY A 1 108 ? -10.289 20.375 9.461 1 97.5 108 GLY A O 1
ATOM 841 N N . LYS A 1 109 ? -10.656 22.406 10.148 1 97 109 LYS A N 1
ATOM 842 C CA . LYS A 1 109 ? -9.625 22.969 9.281 1 97 109 LYS A CA 1
ATOM 843 C C . LYS A 1 109 ? -8.25 22.906 9.945 1 97 109 LYS A C 1
ATOM 845 O O . LYS A 1 109 ? -7.254 22.594 9.289 1 97 109 LYS A O 1
ATOM 850 N N . ASP A 1 110 ? -8.203 23.266 11.25 1 97.75 110 ASP A N 1
ATOM 851 C CA . ASP A 1 110 ? -6.93 23.297 11.953 1 97.75 110 ASP A CA 1
ATOM 852 C C . ASP A 1 110 ? -6.504 21.906 12.398 1 97.75 110 ASP A C 1
ATOM 854 O O . ASP A 1 110 ? -6.613 21.547 13.57 1 97.75 110 ASP A O 1
ATOM 858 N N . LYS A 1 111 ? -5.965 21.172 11.484 1 98.56 111 LYS A N 1
ATOM 859 C CA . LYS A 1 111 ? -5.664 19.75 11.695 1 98.56 111 LYS A CA 1
ATOM 860 C C . LYS A 1 111 ? -4.508 19.578 12.68 1 98.56 111 LYS A C 1
ATOM 862 O O . LYS A 1 111 ? -4.438 18.562 13.383 1 98.56 111 LYS A O 1
ATOM 867 N N . TYR A 1 112 ? -3.596 20.547 12.75 1 98.62 112 TYR A N 1
ATOM 868 C CA . TYR A 1 112 ? -2.529 20.469 13.742 1 98.62 112 TYR A CA 1
ATOM 869 C C . TYR A 1 112 ? -3.092 20.594 15.148 1 98.62 112 TYR A C 1
ATOM 871 O O . TYR A 1 112 ? -2.732 19.812 16.031 1 98.62 112 TYR A O 1
ATOM 879 N N . ALA A 1 113 ? -3.99 21.531 15.328 1 98.38 113 ALA A N 1
ATOM 880 C CA . ALA A 1 113 ? -4.613 21.672 16.641 1 98.38 113 ALA A CA 1
ATOM 881 C C . ALA A 1 113 ? -5.414 20.422 17.016 1 98.38 113 ALA A C 1
ATOM 883 O O . ALA A 1 113 ? -5.324 19.938 18.141 1 98.38 113 ALA A O 1
ATOM 884 N N . ILE A 1 114 ? -6.148 19.891 16.109 1 98 114 ILE A N 1
ATOM 885 C CA . ILE A 1 114 ? -7.012 18.734 16.312 1 98 114 ILE A CA 1
ATOM 886 C C . ILE A 1 114 ? -6.168 17.516 16.719 1 98 114 ILE A C 1
ATOM 888 O O . ILE A 1 114 ? -6.527 16.781 17.625 1 98 114 ILE A O 1
ATOM 892 N N . SER A 1 115 ? -5.047 17.297 16.047 1 98.31 115 SER A N 1
ATOM 893 C CA . SER A 1 115 ? -4.254 16.094 16.219 1 98.31 115 SER A CA 1
ATOM 894 C C . SER A 1 115 ? -3.229 16.25 17.344 1 98.31 115 SER A C 1
ATOM 896 O O . SER A 1 115 ? -2.684 15.266 17.844 1 98.31 115 SER A O 1
ATOM 898 N N . GLY A 1 116 ? -2.848 17.469 17.672 1 98.38 116 GLY A N 1
ATOM 899 C CA . GLY A 1 116 ? -1.788 17.719 18.641 1 98.38 116 GLY A CA 1
ATOM 900 C C . GLY A 1 116 ? -0.399 17.531 18.062 1 98.38 116 GLY A C 1
ATOM 901 O O . GLY A 1 116 ? 0.586 17.484 18.812 1 98.38 116 GLY A O 1
ATOM 902 N N . LEU A 1 117 ? -0.309 17.391 16.781 1 98.56 117 LEU A N 1
ATOM 903 C CA . LEU A 1 117 ? 0.975 17.266 16.094 1 98.56 117 LEU A CA 1
ATOM 904 C C . LEU A 1 117 ? 1.566 18.641 15.781 1 98.56 117 LEU A C 1
ATOM 906 O O . LEU A 1 117 ? 0.866 19.641 15.852 1 98.56 117 LEU A O 1
ATOM 910 N N . SER A 1 118 ? 2.898 18.656 15.438 1 98.31 118 SER A N 1
ATOM 911 C CA . SER A 1 118 ? 3.586 19.938 15.273 1 98.31 118 SER A CA 1
ATOM 912 C C . SER A 1 118 ? 4.156 20.078 13.867 1 98.31 118 SER A C 1
ATOM 914 O O . SER A 1 118 ? 4.797 19.172 13.352 1 98.31 118 SER A O 1
ATOM 916 N N . PRO A 1 119 ? 3.932 21.266 13.328 1 98.5 119 PRO A N 1
ATOM 917 C CA . PRO A 1 119 ? 4.527 21.5 12.008 1 98.5 119 PRO A CA 1
ATOM 918 C C . PRO A 1 119 ? 6.027 21.781 12.086 1 98.5 119 PRO A C 1
ATOM 920 O O . PRO A 1 119 ? 6.504 22.375 13.062 1 98.5 119 PRO A O 1
ATOM 923 N N . ILE A 1 120 ? 6.73 21.359 11.141 1 98.06 120 ILE A N 1
ATOM 924 C CA . ILE A 1 120 ? 8.109 21.75 10.867 1 98.06 120 ILE A CA 1
ATOM 925 C C . ILE A 1 120 ? 8.273 22.062 9.383 1 98.06 120 ILE A C 1
ATOM 927 O O . ILE A 1 120 ? 7.711 21.375 8.531 1 98.06 120 ILE A O 1
ATOM 931 N N . GLU A 1 121 ? 8.961 23.062 9.055 1 97.75 121 GLU A N 1
ATOM 932 C CA . GLU A 1 121 ? 9.086 23.562 7.688 1 97.75 121 GLU A CA 1
ATOM 933 C C . GLU A 1 121 ? 9.734 22.516 6.785 1 97.75 121 GLU A C 1
ATOM 935 O O . GLU A 1 121 ? 10.688 21.844 7.188 1 97.75 121 GLU A O 1
ATOM 940 N N . SER A 1 122 ? 9.234 22.422 5.559 1 98.38 122 SER A N 1
ATOM 941 C CA . SER A 1 122 ? 9.859 21.594 4.527 1 98.38 122 SER A CA 1
ATOM 942 C C . SER A 1 122 ? 11.031 22.312 3.883 1 98.38 122 SER A C 1
ATOM 944 O O . SER A 1 122 ? 11.188 23.531 4.039 1 98.38 122 SER A O 1
ATOM 946 N N . LYS A 1 123 ? 11.875 21.547 3.26 1 98.31 123 LYS A N 1
ATOM 947 C CA . LYS A 1 123 ? 13.023 22.125 2.576 1 98.31 123 LYS A CA 1
ATOM 948 C C . LYS A 1 123 ? 12.617 22.734 1.239 1 98.31 123 LYS A C 1
ATOM 950 O O . LYS A 1 123 ? 13.039 23.844 0.902 1 98.31 123 LYS A O 1
ATOM 955 N N . THR A 1 124 ? 11.773 22.016 0.419 1 98.69 124 THR A N 1
ATOM 956 C CA . THR A 1 124 ? 11.5 22.438 -0.951 1 98.69 124 THR A CA 1
ATOM 957 C C . THR A 1 124 ? 10.016 22.703 -1.149 1 98.69 124 THR A C 1
ATOM 959 O O . THR A 1 124 ? 9.641 23.734 -1.721 1 98.69 124 THR A O 1
ATOM 962 N N . VAL A 1 125 ? 9.164 21.828 -0.701 1 98.88 125 VAL A N 1
ATOM 963 C CA . VAL A 1 125 ? 7.73 21.984 -0.952 1 98.88 125 VAL A CA 1
ATOM 964 C C . VAL A 1 125 ? 7.125 22.938 0.072 1 98.88 125 VAL A C 1
ATOM 966 O O . VAL A 1 125 ? 7.715 23.188 1.128 1 98.88 125 VAL A O 1
ATOM 969 N N . LYS A 1 126 ? 5.961 23.422 -0.16 1 98.81 126 LYS A N 1
ATOM 970 C CA . LYS A 1 126 ? 5.316 24.422 0.688 1 98.81 126 LYS A CA 1
ATOM 971 C C . LYS A 1 126 ? 4.652 23.781 1.896 1 98.81 126 LYS A C 1
ATOM 973 O O . LYS A 1 126 ? 4.75 24.281 3.016 1 98.81 126 LYS A O 1
ATOM 978 N N . PRO A 1 127 ? 3.908 22.656 1.716 1 98.88 127 PRO A N 1
ATOM 979 C CA . PRO A 1 127 ? 3.32 22.062 2.92 1 98.88 127 PRO A CA 1
ATOM 980 C C . PRO A 1 127 ? 4.367 21.688 3.967 1 98.88 127 PRO A C 1
ATOM 982 O O . PRO A 1 127 ? 5.445 21.203 3.619 1 98.88 127 PRO A O 1
ATOM 985 N N . SER A 1 128 ? 4.09 21.953 5.207 1 98.88 128 SER A N 1
ATOM 986 C CA . SER A 1 128 ? 4.988 21.609 6.301 1 98.88 128 SER A CA 1
ATOM 987 C C . SER A 1 128 ? 5.004 20.094 6.551 1 98.88 128 SER A C 1
ATOM 989 O O . SER A 1 128 ? 4.09 19.391 6.129 1 98.88 128 SER A O 1
ATOM 991 N N . ARG A 1 129 ? 6.074 19.656 7.18 1 98.81 129 ARG A N 1
ATOM 992 C CA . ARG A 1 129 ? 6.184 18.281 7.668 1 98.81 129 ARG A CA 1
ATOM 993 C C . ARG A 1 129 ? 5.66 18.156 9.094 1 98.81 129 ARG A C 1
ATOM 995 O O . ARG A 1 129 ? 5.277 19.156 9.703 1 98.81 129 ARG A O 1
ATOM 1002 N N . ILE A 1 130 ? 5.516 16.953 9.531 1 98.81 130 ILE A N 1
ATOM 1003 C CA . ILE A 1 130 ? 5.07 16.703 10.898 1 98.81 130 ILE A CA 1
ATOM 1004 C C . ILE A 1 130 ? 6.254 16.266 11.75 1 98.81 130 ILE A C 1
ATOM 1006 O O . ILE A 1 130 ? 6.812 15.18 11.539 1 98.81 130 ILE A O 1
ATOM 1010 N N . MET A 1 131 ? 6.559 16.953 12.758 1 98.12 131 MET A N 1
ATOM 1011 C CA . MET A 1 131 ? 7.766 16.781 13.562 1 98.12 131 MET A CA 1
ATOM 1012 C C . MET A 1 131 ? 7.785 15.406 14.234 1 98.12 131 MET A C 1
ATOM 1014 O O . MET A 1 131 ? 8.836 14.773 14.32 1 98.12 131 MET A O 1
ATOM 1018 N N . GLU A 1 132 ? 6.648 14.93 14.727 1 98.06 132 GLU A N 1
ATOM 1019 C CA . GLU A 1 132 ? 6.582 13.719 15.539 1 98.06 132 GLU A CA 1
ATOM 1020 C C . GLU A 1 132 ? 6.707 12.469 14.672 1 98.06 132 GLU A C 1
ATOM 1022 O O . GLU A 1 132 ? 6.926 11.367 15.195 1 98.06 132 GLU A O 1
ATOM 1027 N N . CYS A 1 133 ? 6.535 12.578 13.336 1 98.44 133 CYS A N 1
ATOM 1028 C CA . CYS A 1 133 ? 6.613 11.406 12.469 1 98.44 133 CYS A CA 1
ATOM 1029 C C . CYS A 1 133 ? 8.062 11.055 12.156 1 98.44 133 CYS A C 1
ATOM 1031 O O . CYS A 1 133 ? 8.82 11.891 11.656 1 98.44 133 CYS A O 1
ATOM 1033 N N . PRO A 1 134 ? 8.461 9.836 12.352 1 97.88 134 PRO A N 1
ATOM 1034 C CA . PRO A 1 134 ? 9.867 9.445 12.188 1 97.88 134 PRO A CA 1
ATOM 1035 C C . PRO A 1 134 ? 10.328 9.539 10.734 1 97.88 134 PRO A C 1
ATOM 1037 O O . PRO A 1 134 ? 11.531 9.695 10.477 1 97.88 134 PRO A O 1
ATOM 1040 N N . LEU A 1 135 ? 9.422 9.359 9.836 1 98.19 135 LEU A N 1
ATOM 1041 C CA . LEU A 1 135 ? 9.719 9.477 8.414 1 98.19 135 LEU A CA 1
ATOM 1042 C C . LEU A 1 135 ? 8.828 10.516 7.75 1 98.19 135 LEU A C 1
ATOM 1044 O O . LEU A 1 135 ? 7.609 10.508 7.949 1 98.19 135 LEU A O 1
ATOM 1048 N N . GLN A 1 136 ? 9.422 11.461 7.074 1 98.75 136 GLN A N 1
ATOM 1049 C CA . GLN A 1 136 ? 8.742 12.539 6.359 1 98.75 136 GLN A CA 1
ATOM 1050 C C . GLN A 1 136 ? 9.273 12.68 4.938 1 98.75 136 GLN A C 1
ATOM 1052 O O . GLN A 1 136 ? 10.469 12.891 4.734 1 98.75 136 GLN A O 1
ATOM 1057 N N . ILE A 1 137 ? 8.391 12.617 3.953 1 98.88 137 ILE A N 1
ATOM 1058 C CA . ILE A 1 137 ? 8.812 12.625 2.557 1 98.88 137 ILE A CA 1
ATOM 1059 C C . ILE A 1 137 ? 8.195 13.82 1.834 1 98.88 137 ILE A C 1
ATOM 1061 O O . ILE A 1 137 ? 6.98 13.883 1.66 1 98.88 137 ILE A O 1
ATOM 1065 N N . GLU A 1 138 ? 9.031 14.781 1.471 1 98.94 138 GLU A N 1
ATOM 1066 C CA . GLU A 1 138 ? 8.594 15.82 0.551 1 98.94 138 GLU A CA 1
ATOM 1067 C C . GLU A 1 138 ? 8.406 15.273 -0.862 1 98.94 138 GLU A C 1
ATOM 1069 O O . GLU A 1 138 ? 9.289 14.594 -1.388 1 98.94 138 GLU A O 1
ATOM 1074 N N . ALA A 1 139 ? 7.277 15.648 -1.483 1 98.94 139 ALA A N 1
ATOM 1075 C CA . ALA A 1 139 ? 7.047 15.039 -2.791 1 98.94 139 ALA A CA 1
ATOM 1076 C C . ALA A 1 139 ? 6.352 16.016 -3.734 1 98.94 139 ALA A C 1
ATOM 1078 O O . ALA A 1 139 ? 5.559 16.859 -3.299 1 98.94 139 ALA A O 1
ATOM 1079 N N . ALA A 1 140 ? 6.707 15.867 -4.984 1 98.81 140 ALA A N 1
ATOM 1080 C CA . ALA A 1 140 ? 5.992 16.531 -6.066 1 98.81 140 ALA A CA 1
ATOM 1081 C C . ALA A 1 140 ? 4.949 15.609 -6.688 1 98.81 140 ALA A C 1
ATOM 1083 O O . ALA A 1 140 ? 5.172 14.398 -6.797 1 98.81 140 ALA A O 1
ATOM 1084 N N . VAL A 1 141 ? 3.824 16.203 -7.074 1 98.75 141 VAL A N 1
ATOM 1085 C CA . VAL A 1 141 ? 2.797 15.445 -7.781 1 98.75 141 VAL A CA 1
ATOM 1086 C C . VAL A 1 141 ? 3.057 15.508 -9.281 1 98.75 141 VAL A C 1
ATOM 1088 O O . VAL A 1 141 ? 3.055 16.578 -9.883 1 98.75 141 VAL A O 1
ATOM 1091 N N . ASN A 1 142 ? 3.18 14.32 -9.898 1 98.25 142 ASN A N 1
ATOM 1092 C CA . ASN A 1 142 ? 3.516 14.242 -11.312 1 98.25 142 ASN A CA 1
ATOM 1093 C C . ASN A 1 142 ? 2.275 14 -12.172 1 98.25 142 ASN A C 1
ATOM 1095 O O . ASN A 1 142 ? 2.254 14.352 -13.352 1 98.25 142 ASN A O 1
ATOM 1099 N N . ASN A 1 143 ? 1.335 13.344 -11.586 1 98.06 143 ASN A N 1
ATOM 1100 C CA . ASN A 1 143 ? 0.128 13 -12.328 1 98.06 143 ASN A CA 1
ATOM 1101 C C . ASN A 1 143 ? -1.033 12.672 -11.391 1 98.06 143 ASN A C 1
ATOM 1103 O O . ASN A 1 143 ? -0.834 12.086 -10.328 1 98.06 143 ASN A O 1
ATOM 1107 N N . ILE A 1 144 ? -2.166 13.117 -11.719 1 98.12 144 ILE A N 1
ATOM 1108 C CA . ILE A 1 144 ? -3.414 12.75 -11.055 1 98.12 144 ILE A CA 1
ATOM 1109 C C . ILE A 1 144 ? -4.363 12.117 -12.07 1 98.12 144 ILE A C 1
ATOM 1111 O O . ILE A 1 144 ? -4.746 12.75 -13.055 1 98.12 144 ILE A O 1
ATOM 1115 N N . ARG A 1 145 ? -4.73 10.852 -11.781 1 97.38 145 ARG A N 1
ATOM 1116 C CA . ARG A 1 145 ? -5.633 10.117 -12.656 1 97.38 145 ARG A CA 1
ATOM 1117 C C . ARG A 1 145 ? -6.902 9.703 -11.922 1 97.38 145 ARG A C 1
ATOM 1119 O O . ARG A 1 145 ? -6.836 9.117 -10.844 1 97.38 145 ARG A O 1
ATOM 1126 N N . ILE A 1 146 ? -7.992 10.094 -12.523 1 96.75 146 ILE A N 1
ATOM 1127 C CA . ILE A 1 146 ? -9.273 9.555 -12.078 1 96.75 146 ILE A CA 1
ATOM 1128 C C . ILE A 1 146 ? -9.711 8.43 -13.008 1 96.75 146 ILE A C 1
ATOM 1130 O O . ILE A 1 146 ? -10.062 8.672 -14.164 1 96.75 146 ILE A O 1
ATOM 1134 N N . PRO A 1 147 ? -9.656 7.199 -12.508 1 96.12 147 PRO A N 1
ATOM 1135 C CA . PRO A 1 147 ? -10.008 6.082 -13.391 1 96.12 147 PRO A CA 1
ATOM 1136 C C . PRO A 1 147 ? -11.422 6.191 -13.953 1 96.12 147 PRO A C 1
ATOM 1138 O O . PRO A 1 147 ? -12.344 6.605 -13.242 1 96.12 147 PRO A O 1
ATOM 1141 N N . GLU A 1 148 ? -11.633 5.812 -15.211 1 93.56 148 GLU A N 1
ATOM 1142 C CA . GLU A 1 148 ? -12.945 5.832 -15.852 1 93.56 148 GLU A CA 1
ATOM 1143 C C . GLU A 1 148 ? -13.875 4.789 -15.242 1 93.56 148 GLU A C 1
ATOM 1145 O O . GLU A 1 148 ? -15.094 4.977 -15.203 1 93.56 148 GLU A O 1
ATOM 1150 N N . HIS A 1 149 ? -13.297 3.756 -14.719 1 91.12 149 HIS A N 1
ATOM 1151 C CA . HIS A 1 149 ? -14.086 2.607 -14.281 1 91.12 149 HIS A CA 1
ATOM 1152 C C . HIS A 1 149 ? -14.57 2.781 -12.844 1 91.12 149 HIS A C 1
ATOM 1154 O O . HIS A 1 149 ? -15.359 1.976 -12.352 1 91.12 149 HIS A O 1
ATOM 1160 N N . THR A 1 150 ? -14.07 3.781 -12.148 1 86.62 150 THR A N 1
ATOM 1161 C CA . THR A 1 150 ? -14.547 4.09 -10.805 1 86.62 150 THR A CA 1
ATOM 1162 C C . THR A 1 150 ? -14.539 5.598 -10.562 1 86.62 150 THR A C 1
ATOM 1164 O O . THR A 1 150 ? -13.539 6.27 -10.836 1 86.62 150 THR A O 1
ATOM 1167 N N . PRO A 1 151 ? -15.555 6.172 -10.086 1 85.38 151 PRO A N 1
ATOM 1168 C CA . PRO A 1 151 ? -15.617 7.613 -9.82 1 85.38 151 PRO A CA 1
ATOM 1169 C C . PRO A 1 151 ? -15.289 7.969 -8.375 1 85.38 151 PRO A C 1
ATOM 1171 O O . PRO A 1 151 ? -15.578 9.078 -7.93 1 85.38 151 PRO A O 1
ATOM 1174 N N . ASP A 1 152 ? -14.633 7.113 -7.684 1 93.12 152 ASP A N 1
ATOM 1175 C CA . ASP A 1 152 ? -14.633 7.285 -6.234 1 93.12 152 ASP A CA 1
ATOM 1176 C C . ASP A 1 152 ? -13.281 7.793 -5.742 1 93.12 152 ASP A C 1
ATOM 1178 O O . ASP A 1 152 ? -13.18 8.312 -4.625 1 93.12 152 ASP A O 1
ATOM 1182 N N . PHE A 1 153 ? -12.25 7.539 -6.562 1 97.56 153 PHE A N 1
ATOM 1183 C CA . PHE A 1 153 ? -10.938 7.93 -6.074 1 97.56 153 PHE A CA 1
ATOM 1184 C C . PHE A 1 153 ? -10.023 8.328 -7.227 1 97.56 153 PHE A C 1
ATOM 1186 O O . PHE A 1 153 ? -10.328 8.062 -8.391 1 97.56 153 PHE A O 1
ATOM 1193 N N . ALA A 1 154 ? -8.945 9.055 -6.879 1 98.38 154 ALA A N 1
ATOM 1194 C CA . ALA A 1 154 ? -7.863 9.398 -7.797 1 98.38 154 ALA A CA 1
ATOM 1195 C C . ALA A 1 154 ? -6.613 8.57 -7.492 1 98.38 154 ALA A C 1
ATOM 1197 O O . ALA A 1 154 ? -6.355 8.227 -6.336 1 98.38 154 ALA A O 1
ATOM 1198 N N . ILE A 1 155 ? -5.957 8.156 -8.523 1 98.62 155 ILE A N 1
ATOM 1199 C CA . ILE A 1 155 ? -4.59 7.652 -8.422 1 98.62 155 ILE A CA 1
ATOM 1200 C C . ILE A 1 155 ? -3.602 8.805 -8.602 1 98.62 155 ILE A C 1
ATOM 1202 O O . ILE A 1 155 ? -3.549 9.43 -9.664 1 98.62 155 ILE A O 1
ATOM 1206 N N . VAL A 1 156 ? -2.828 9.125 -7.527 1 98.88 156 VAL A N 1
ATOM 1207 C CA . VAL A 1 156 ? -1.913 10.258 -7.535 1 98.88 156 VAL A CA 1
ATOM 1208 C C . VAL A 1 156 ? -0.47 9.758 -7.57 1 98.88 156 VAL A C 1
ATOM 1210 O O . VAL A 1 156 ? -0.038 9.031 -6.676 1 98.88 156 VAL A O 1
ATOM 1213 N N . GLU A 1 157 ? 0.219 10.078 -8.609 1 98.75 157 GLU A N 1
ATOM 1214 C CA . GLU A 1 157 ? 1.624 9.727 -8.781 1 98.75 157 GLU A CA 1
ATOM 1215 C C . GLU A 1 157 ? 2.543 10.82 -8.242 1 98.75 157 GLU A C 1
ATOM 1217 O O . GLU A 1 157 ? 2.498 11.961 -8.711 1 98.75 157 GLU A O 1
ATOM 1222 N N . THR A 1 158 ? 3.342 10.438 -7.242 1 98.75 158 THR A N 1
ATOM 1223 C CA . THR A 1 158 ? 4.238 11.43 -6.664 1 98.75 158 THR A CA 1
ATOM 1224 C C . THR A 1 158 ? 5.691 10.992 -6.793 1 98.75 158 THR A C 1
ATOM 1226 O O . THR A 1 158 ? 5.973 9.805 -6.988 1 98.75 158 THR A O 1
ATOM 1229 N N . LYS A 1 159 ? 6.574 11.961 -6.773 1 98.19 159 LYS A N 1
ATOM 1230 C CA . LYS A 1 159 ? 8.016 11.734 -6.742 1 98.19 159 LYS A CA 1
ATOM 1231 C C . LYS A 1 159 ? 8.641 12.32 -5.48 1 98.19 159 LYS A C 1
ATOM 1233 O O . LYS A 1 159 ? 8.445 13.5 -5.18 1 98.19 159 LYS A O 1
ATOM 1238 N N . ALA A 1 160 ? 9.344 11.484 -4.766 1 98.38 160 ALA A N 1
ATOM 1239 C CA . ALA A 1 160 ? 10.039 11.938 -3.557 1 98.38 160 ALA A CA 1
ATOM 1240 C C . ALA A 1 160 ? 11.164 12.906 -3.898 1 98.38 160 ALA A C 1
ATOM 1242 O O . ALA A 1 160 ? 11.953 12.648 -4.812 1 98.38 160 ALA A O 1
ATOM 1243 N N . ILE A 1 161 ? 11.211 13.984 -3.191 1 98.44 161 ILE A N 1
ATOM 1244 C CA . ILE A 1 161 ? 12.25 14.992 -3.383 1 98.44 161 ILE A CA 1
ATOM 1245 C C . ILE A 1 161 ? 13.266 14.914 -2.246 1 98.44 161 ILE A C 1
ATOM 1247 O O . ILE A 1 161 ? 14.461 14.758 -2.486 1 98.44 161 ILE A O 1
ATOM 1251 N N . HIS A 1 162 ? 12.789 15.039 -1.015 1 98.5 162 HIS A N 1
ATOM 1252 C CA . HIS A 1 162 ? 13.594 14.891 0.189 1 98.5 162 HIS A CA 1
ATOM 1253 C C . HIS A 1 162 ? 12.977 13.883 1.149 1 98.5 162 HIS A C 1
ATOM 1255 O O . HIS A 1 162 ? 11.758 13.844 1.315 1 98.5 162 HIS A O 1
ATOM 1261 N N . ILE A 1 163 ? 13.859 13.109 1.711 1 98.56 163 ILE A N 1
ATOM 1262 C CA . ILE A 1 163 ? 13.453 12.172 2.75 1 98.56 163 ILE A CA 1
ATOM 1263 C C . ILE A 1 163 ? 14.094 12.562 4.078 1 98.56 163 ILE A C 1
ATOM 1265 O O . ILE A 1 163 ? 15.32 12.648 4.18 1 98.56 163 ILE A O 1
ATOM 1269 N N . HIS A 1 164 ? 13.258 12.875 5.051 1 98.12 164 HIS A N 1
ATOM 1270 C CA . HIS A 1 164 ? 13.688 13.203 6.406 1 98.12 164 HIS A CA 1
ATOM 1271 C C . HIS A 1 164 ? 13.383 12.07 7.375 1 98.12 164 HIS A C 1
ATOM 1273 O O . HIS A 1 164 ? 12.312 11.461 7.305 1 98.12 164 HIS A O 1
ATOM 1279 N N . ALA A 1 165 ? 14.328 11.75 8.258 1 98.12 165 ALA A N 1
ATOM 1280 C CA . ALA A 1 165 ? 14.133 10.695 9.242 1 98.12 165 ALA A CA 1
ATOM 1281 C C . ALA A 1 165 ? 14.656 11.117 10.609 1 98.12 165 ALA A C 1
ATOM 1283 O O . ALA A 1 165 ? 15.633 11.867 10.703 1 98.12 165 ALA A O 1
ATOM 1284 N N . HIS A 1 166 ? 13.906 10.656 11.656 1 97.5 166 HIS A N 1
ATOM 1285 C CA . HIS A 1 166 ? 14.5 10.773 12.984 1 97.5 166 HIS A CA 1
ATOM 1286 C C . HIS A 1 166 ? 15.852 10.055 13.055 1 97.5 166 HIS A C 1
ATOM 1288 O O . HIS A 1 166 ? 15.992 8.953 12.523 1 97.5 166 HIS A O 1
ATOM 1294 N N . LYS A 1 167 ? 16.812 10.594 13.695 1 96.75 167 LYS A N 1
ATOM 1295 C CA . LYS A 1 167 ? 18.172 10.062 13.734 1 96.75 167 LYS A CA 1
ATOM 1296 C C . LYS A 1 167 ? 18.219 8.68 14.375 1 96.75 167 LYS A C 1
ATOM 1298 O O . LYS A 1 167 ? 19.016 7.828 13.977 1 96.75 167 LYS A O 1
ATOM 1303 N N . ASP A 1 168 ? 17.359 8.43 15.281 1 95.19 168 ASP A N 1
ATOM 1304 C CA . ASP A 1 168 ? 17.438 7.211 16.094 1 95.19 168 ASP A CA 1
ATOM 1305 C C . ASP A 1 168 ? 16.984 5.992 15.289 1 95.19 168 ASP A C 1
ATOM 1307 O O . ASP A 1 168 ? 17.188 4.855 15.711 1 95.19 168 ASP A O 1
ATOM 1311 N N . ILE A 1 169 ? 16.438 6.188 14.055 1 95.56 169 ILE A N 1
ATOM 1312 C CA . ILE A 1 169 ? 15.992 5.031 13.289 1 95.56 169 ILE A CA 1
ATOM 1313 C C . ILE A 1 169 ? 16.906 4.828 12.078 1 95.56 169 ILE A C 1
ATOM 1315 O O . ILE A 1 169 ? 16.656 3.945 11.25 1 95.56 169 ILE A O 1
ATOM 1319 N N . ILE A 1 170 ? 17.922 5.609 11.977 1 95.5 170 ILE A N 1
ATOM 1320 C CA . ILE A 1 170 ? 18.812 5.562 10.82 1 95.5 170 ILE A CA 1
ATOM 1321 C C . ILE A 1 170 ? 19.969 4.613 11.109 1 95.5 170 ILE A C 1
ATOM 1323 O O . ILE A 1 170 ? 20.547 4.633 12.195 1 95.5 170 ILE A O 1
ATOM 1327 N N . ILE A 1 171 ? 20.234 3.754 10.172 1 92.31 171 ILE A N 1
ATOM 1328 C CA . ILE A 1 171 ? 21.469 2.955 10.133 1 92.31 171 ILE A CA 1
ATOM 1329 C C . ILE A 1 171 ? 22.406 3.502 9.062 1 92.31 171 ILE A C 1
ATOM 1331 O O . ILE A 1 171 ? 22 3.691 7.914 1 92.31 171 ILE A O 1
ATOM 1335 N N . GLY A 1 172 ? 23.688 3.717 9.477 1 91.25 172 GLY A N 1
ATOM 1336 C CA . GLY A 1 172 ? 24.594 4.301 8.516 1 91.25 172 GLY A CA 1
ATOM 1337 C C . GLY A 1 172 ? 24.172 5.68 8.047 1 91.25 172 GLY A C 1
ATOM 1338 O O . GLY A 1 172 ? 23.844 6.547 8.859 1 91.25 172 GLY A O 1
ATOM 1339 N N . GLU A 1 173 ? 24.188 5.871 6.695 1 90.62 173 GLU A N 1
ATOM 1340 C CA . GLU A 1 173 ? 23.906 7.207 6.176 1 90.62 173 GLU A CA 1
ATOM 1341 C C . GLU A 1 173 ? 22.516 7.277 5.555 1 90.62 173 GLU A C 1
ATOM 1343 O O . GLU A 1 173 ? 21.844 8.312 5.633 1 90.62 173 GLU A O 1
ATOM 1348 N N . ASN A 1 174 ? 22.047 6.16 5.051 1 93.12 174 ASN A N 1
ATOM 1349 C CA . ASN A 1 174 ? 20.875 6.316 4.184 1 93.12 174 ASN A CA 1
ATOM 1350 C C . ASN A 1 174 ? 19.891 5.172 4.371 1 93.12 174 ASN A C 1
ATOM 1352 O O . ASN A 1 174 ? 19.031 4.945 3.516 1 93.12 174 ASN A O 1
ATOM 1356 N N . HIS A 1 175 ? 20 4.453 5.492 1 93.25 175 HIS A N 1
ATOM 1357 C CA . HIS A 1 175 ? 19.109 3.309 5.676 1 93.25 175 HIS A CA 1
ATOM 1358 C C . HIS A 1 175 ? 18.25 3.475 6.922 1 93.25 175 HIS A C 1
ATOM 1360 O O . HIS A 1 175 ? 18.703 3.99 7.941 1 93.25 175 HIS A O 1
ATOM 1366 N N . ILE A 1 176 ? 17.062 3.088 6.805 1 94.38 176 ILE A N 1
ATOM 1367 C CA . ILE A 1 176 ? 16.172 3.023 7.957 1 94.38 176 ILE A CA 1
ATOM 1368 C C . ILE A 1 176 ? 16.281 1.656 8.625 1 94.38 176 ILE A C 1
ATOM 1370 O O . ILE A 1 176 ? 16.312 0.627 7.945 1 94.38 176 ILE A O 1
ATOM 1374 N N . ASP A 1 177 ? 16.406 1.594 9.938 1 92.44 177 ASP A N 1
ATOM 1375 C CA . ASP A 1 177 ? 16.469 0.361 10.719 1 92.44 177 ASP A CA 1
ATOM 1376 C C . ASP A 1 177 ? 15.062 -0.188 10.984 1 92.44 177 ASP A C 1
ATOM 1378 O O . ASP A 1 177 ? 14.344 0.325 11.844 1 92.44 177 ASP A O 1
ATOM 1382 N N . PRO A 1 178 ? 14.648 -1.242 10.289 1 91 178 PRO A N 1
ATOM 1383 C CA . PRO A 1 178 ? 13.289 -1.761 10.477 1 91 178 PRO A CA 1
ATOM 1384 C C . PRO A 1 178 ? 13.07 -2.367 11.859 1 91 178 PRO A C 1
ATOM 1386 O O . PRO A 1 178 ? 11.938 -2.662 12.234 1 91 178 PRO A O 1
ATOM 1389 N N . ASN A 1 179 ? 14.133 -2.545 12.625 1 90.31 179 ASN A N 1
ATOM 1390 C CA . ASN A 1 179 ? 14.008 -3.062 13.977 1 90.31 179 ASN A CA 1
ATOM 1391 C C . ASN A 1 179 ? 13.797 -1.938 14.992 1 90.31 179 ASN A C 1
ATOM 1393 O O . ASN A 1 179 ? 13.43 -2.191 16.141 1 90.31 179 ASN A O 1
ATOM 1397 N N . LYS A 1 180 ? 13.992 -0.685 14.57 1 91.56 180 LYS A N 1
ATOM 1398 C CA . LYS A 1 180 ? 13.859 0.445 15.484 1 91.56 180 LYS A CA 1
ATOM 1399 C C . LYS A 1 180 ? 12.594 1.244 15.188 1 91.56 180 LYS A C 1
ATOM 1401 O O . LYS A 1 180 ? 12.18 2.088 15.984 1 91.56 180 LYS A O 1
ATOM 1406 N N . TRP A 1 181 ? 12.031 0.971 14.109 1 89.69 181 TRP A N 1
ATOM 1407 C CA . TRP A 1 181 ? 10.836 1.721 13.727 1 89.69 181 TRP A CA 1
ATOM 1408 C C . TRP A 1 181 ? 9.875 0.846 12.93 1 89.69 181 TRP A C 1
ATOM 1410 O O . TRP A 1 181 ? 10.305 -0.006 12.148 1 89.69 181 TRP A O 1
ATOM 1420 N N . SER A 1 182 ? 8.609 1.102 13.195 1 92.25 182 SER A N 1
ATOM 1421 C CA . SER A 1 182 ? 7.551 0.471 12.414 1 92.25 182 SER A CA 1
ATOM 1422 C C . SER A 1 182 ? 6.434 1.462 12.094 1 92.25 182 SER A C 1
ATOM 1424 O O . SER A 1 182 ? 6.215 2.418 12.844 1 92.25 182 SER A O 1
ATOM 1426 N N . PRO A 1 183 ? 5.781 1.274 10.953 1 96.69 183 PRO A N 1
ATOM 1427 C CA . PRO A 1 183 ? 4.594 2.078 10.664 1 96.69 183 PRO A CA 1
ATOM 1428 C C . PRO A 1 183 ? 3.357 1.599 11.43 1 96.69 183 PRO A C 1
ATOM 1430 O O . PRO A 1 183 ? 3.391 0.538 12.055 1 96.69 183 PRO A O 1
ATOM 1433 N N . ILE A 1 184 ? 2.326 2.469 11.484 1 97.06 184 ILE A N 1
ATOM 1434 C CA . ILE A 1 184 ? 0.982 2.006 11.82 1 97.06 184 ILE A CA 1
ATOM 1435 C C . ILE A 1 184 ? 0.383 1.263 10.625 1 97.06 184 ILE A C 1
ATOM 1437 O O . ILE A 1 184 ? 0.376 1.776 9.508 1 97.06 184 ILE A O 1
ATOM 1441 N N . ILE A 1 185 ? -0.038 0.045 10.883 1 97.38 185 ILE A N 1
ATOM 1442 C CA . ILE A 1 185 ? -0.66 -0.737 9.82 1 97.38 185 ILE A CA 1
ATOM 1443 C C . ILE A 1 185 ? -2.178 -0.715 9.984 1 97.38 185 ILE A C 1
ATOM 1445 O O . ILE A 1 185 ? -2.693 -0.945 11.078 1 97.38 185 ILE A O 1
ATOM 1449 N N . TYR A 1 186 ? -2.854 -0.323 8.953 1 97.25 186 TYR A N 1
ATOM 1450 C CA . TYR A 1 186 ? -4.312 -0.351 8.883 1 97.25 186 TYR A CA 1
ATOM 1451 C C . TYR A 1 186 ? -4.805 -1.67 8.305 1 97.25 186 TYR A C 1
ATOM 1453 O O . TYR A 1 186 ? -4.617 -1.939 7.113 1 97.25 186 TYR A O 1
ATOM 1461 N N . ASN A 1 187 ? -5.32 -2.52 9.156 1 96.06 187 ASN A N 1
ATOM 1462 C CA . ASN A 1 187 ? -5.789 -3.854 8.797 1 96.06 187 ASN A CA 1
ATOM 1463 C C . ASN A 1 187 ? -7.266 -4.043 9.133 1 96.06 187 ASN A C 1
ATOM 1465 O O . ASN A 1 187 ? -7.629 -4.152 10.305 1 96.06 187 ASN A O 1
ATOM 1469 N N . PHE A 1 188 ? -8.055 -4.02 8.031 1 93.5 188 PHE A N 1
ATOM 1470 C CA . PHE A 1 188 ? -9.508 -4.117 8.141 1 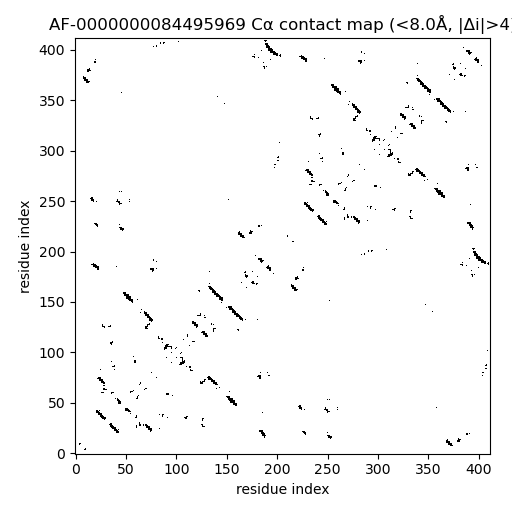93.5 188 PHE A CA 1
ATOM 1471 C C . PHE A 1 188 ? -10.031 -3.193 9.227 1 93.5 188 PHE A C 1
ATOM 1473 O O . PHE A 1 188 ? -10.758 -3.631 10.125 1 93.5 188 PHE A O 1
ATOM 1480 N N . ARG A 1 189 ? -9.719 -1.984 9.203 1 92.38 189 ARG A N 1
ATOM 1481 C CA . ARG A 1 189 ? -10.234 -0.833 9.945 1 92.38 189 ARG A CA 1
ATOM 1482 C C . ARG A 1 189 ? -9.727 -0.836 11.383 1 92.38 189 ARG A C 1
ATOM 1484 O O . ARG A 1 189 ? -10.297 -0.165 12.242 1 92.38 189 ARG A O 1
ATOM 1491 N N . HIS A 1 190 ? -8.664 -1.593 11.578 1 94.19 190 HIS A N 1
ATOM 1492 C CA . HIS A 1 190 ? -7.977 -1.607 12.859 1 94.19 190 HIS A CA 1
ATOM 1493 C C . HIS A 1 190 ? -6.508 -1.222 12.703 1 94.19 190 HIS A C 1
ATOM 1495 O O . HIS A 1 190 ? -5.918 -1.427 11.641 1 94.19 190 HIS A O 1
ATOM 1501 N N . TYR A 1 191 ? -5.988 -0.615 13.758 1 95.25 191 TYR A N 1
ATOM 1502 C CA . TYR A 1 191 ? -4.59 -0.195 13.766 1 95.25 191 TYR A CA 1
ATOM 1503 C C . TYR A 1 191 ? -3.717 -1.225 14.469 1 95.25 191 TYR A C 1
ATOM 1505 O O . TYR A 1 191 ? -4.062 -1.708 15.547 1 95.25 191 TYR A O 1
ATOM 1513 N N . PHE A 1 192 ? -2.621 -1.527 13.812 1 95.5 192 PHE A N 1
ATOM 1514 C CA . PHE A 1 192 ? -1.669 -2.482 14.367 1 95.5 192 PHE A CA 1
ATOM 1515 C C . PHE A 1 192 ? -0.246 -1.943 14.273 1 95.5 192 PHE A C 1
ATOM 1517 O O . PHE A 1 192 ? 0.029 -1.032 13.492 1 95.5 192 PHE A O 1
ATOM 1524 N N . SER A 1 193 ? 0.568 -2.434 15.102 1 93.69 193 SER A N 1
ATOM 1525 C CA . SER A 1 193 ? 2.012 -2.279 14.961 1 93.69 193 SER A CA 1
ATOM 1526 C C . SER A 1 193 ? 2.654 -3.549 14.414 1 93.69 193 SER A C 1
ATOM 1528 O O . SER A 1 193 ? 1.985 -4.57 14.258 1 93.69 193 SER A O 1
ATOM 1530 N N . LEU A 1 194 ? 3.893 -3.342 14.039 1 91.56 194 LEU A N 1
ATOM 1531 C CA . LEU A 1 194 ? 4.637 -4.531 13.641 1 91.56 194 LEU A CA 1
ATOM 1532 C C . LEU A 1 194 ? 5.207 -5.25 14.859 1 91.56 194 LEU A C 1
ATOM 1534 O O . LEU A 1 194 ? 5.367 -4.645 15.922 1 91.56 194 LEU A O 1
ATOM 1538 N N . SER A 1 195 ? 5.301 -6.496 14.766 1 79.19 195 SER A N 1
ATOM 1539 C CA . SER A 1 195 ? 5.918 -7.297 15.82 1 79.19 195 SER A CA 1
ATOM 1540 C C . SER A 1 195 ? 7.262 -7.863 15.367 1 79.19 195 SER A C 1
ATOM 1542 O O . SER A 1 195 ? 7.965 -7.242 14.57 1 79.19 195 SER A O 1
ATOM 1544 N N . HIS A 1 196 ? 7.297 -9.172 15.531 1 79.12 196 HIS A N 1
ATOM 1545 C CA . HIS A 1 196 ? 8.5 -9.977 15.367 1 79.12 196 HIS A CA 1
ATOM 1546 C C . HIS A 1 196 ? 8.922 -10.062 13.906 1 79.12 196 HIS A C 1
ATOM 1548 O O . HIS A 1 196 ? 8.078 -10.234 13.023 1 79.12 196 HIS A O 1
ATOM 1554 N N . GLN A 1 197 ? 10.195 -9.719 13.711 1 85.94 197 GLN A N 1
ATOM 1555 C CA . GLN A 1 197 ? 10.789 -9.93 12.398 1 85.94 197 GLN A CA 1
ATOM 1556 C C . GLN A 1 197 ? 10.766 -11.406 12.016 1 85.94 197 GLN A C 1
ATOM 1558 O O . GLN A 1 197 ? 11.148 -12.266 12.812 1 85.94 197 GLN A O 1
ATOM 1563 N N . LEU A 1 198 ? 10.25 -11.695 10.891 1 86.69 198 LEU A N 1
ATOM 1564 C CA . LEU A 1 198 ? 10.172 -13.055 10.383 1 86.69 198 LEU A CA 1
ATOM 1565 C C . LEU A 1 198 ? 11.43 -13.43 9.617 1 86.69 198 LEU A C 1
ATOM 1567 O O . LEU A 1 198 ? 11.883 -14.578 9.672 1 86.69 198 LEU A O 1
ATOM 1571 N N . GLY A 1 199 ? 11.977 -12.539 8.938 1 88.69 199 GLY A N 1
ATOM 1572 C CA . GLY A 1 199 ? 13.125 -12.703 8.062 1 88.69 199 GLY A CA 1
ATOM 1573 C C . GLY A 1 199 ? 13.352 -11.516 7.141 1 88.69 199 GLY A C 1
ATOM 1574 O O . GLY A 1 199 ? 12.812 -10.438 7.379 1 88.69 199 GLY A O 1
ATOM 1575 N N . LYS A 1 200 ? 14.336 -11.703 6.215 1 85.44 200 LYS A N 1
ATOM 1576 C CA . LYS A 1 200 ? 14.633 -10.648 5.25 1 85.44 200 LYS A CA 1
ATOM 1577 C C . LYS A 1 200 ? 14.828 -11.219 3.85 1 85.44 200 LYS A C 1
ATOM 1579 O O . LYS A 1 200 ? 15.102 -12.414 3.693 1 85.44 200 LYS A O 1
ATOM 1584 N N . THR A 1 201 ? 14.555 -10.406 2.852 1 86.94 201 THR A N 1
ATOM 1585 C CA . THR A 1 201 ? 14.742 -10.844 1.474 1 86.94 201 THR A CA 1
ATOM 1586 C C . THR A 1 201 ? 16.234 -10.977 1.146 1 86.94 201 THR A C 1
ATOM 1588 O O . THR A 1 201 ? 17.062 -10.312 1.768 1 86.94 201 THR A O 1
ATOM 1591 N N . PHE A 1 202 ? 16.547 -11.828 0.095 1 80.81 202 PHE A N 1
ATOM 1592 C CA . PHE A 1 202 ? 17.938 -12.031 -0.328 1 80.81 202 PHE A CA 1
ATOM 1593 C C . PHE A 1 202 ? 18.562 -10.719 -0.781 1 80.81 202 PHE A C 1
ATOM 1595 O O . PHE A 1 202 ? 19.781 -10.594 -0.825 1 80.81 202 PHE A O 1
ATOM 1602 N N . ARG A 1 203 ? 17.703 -9.695 -1.005 1 79.75 203 ARG A N 1
ATOM 1603 C CA . ARG A 1 203 ? 18.172 -8.414 -1.523 1 79.75 203 ARG A CA 1
ATOM 1604 C C . ARG A 1 203 ? 18.453 -7.434 -0.389 1 79.75 203 ARG A C 1
ATOM 1606 O O . ARG A 1 203 ? 18.875 -6.297 -0.63 1 79.75 203 ARG A O 1
ATOM 1613 N N . ALA A 1 204 ? 18.203 -7.871 0.819 1 78.38 204 ALA A N 1
ATOM 1614 C CA . ALA A 1 204 ? 18.391 -6.957 1.941 1 78.38 204 ALA A CA 1
ATOM 1615 C C . ALA A 1 204 ? 19.859 -6.57 2.084 1 78.38 204 ALA A C 1
ATOM 1617 O O . ALA A 1 204 ? 20.75 -7.434 2.051 1 78.38 204 ALA A O 1
ATOM 1618 N N . GLU A 1 205 ? 20.156 -5.312 2.242 1 78.75 205 GLU A N 1
ATOM 1619 C CA . GLU A 1 205 ? 21.516 -4.812 2.35 1 78.75 205 GLU A CA 1
ATOM 1620 C C . GLU A 1 205 ? 22 -4.805 3.801 1 78.75 205 GLU A C 1
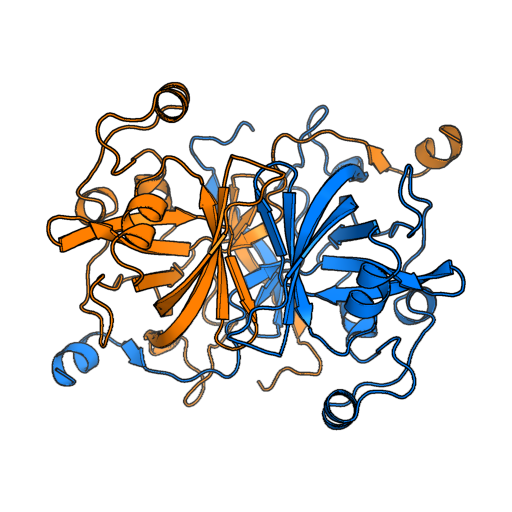ATOM 1622 O O . GLU A 1 205 ? 23.188 -4.688 4.07 1 78.75 205 GLU A O 1
ATOM 1627 N N . ILE A 1 206 ? 21.078 -4.852 4.75 1 72.19 206 ILE A N 1
ATOM 1628 C CA . ILE A 1 206 ? 21.422 -4.84 6.168 1 72.19 206 ILE A CA 1
ATOM 1629 C C . ILE A 1 206 ? 20.609 -5.91 6.902 1 72.19 206 ILE A C 1
ATOM 1631 O O . ILE A 1 206 ? 19.531 -6.289 6.469 1 72.19 206 ILE A O 1
ATOM 1635 N N . MET B 1 1 ? 19.609 28.406 8.453 1 30 1 MET B N 1
ATOM 1636 C CA . MET B 1 1 ? 18.406 27.625 8.273 1 30 1 MET B CA 1
ATOM 1637 C C . MET B 1 1 ? 18.672 26.141 8.539 1 30 1 MET B C 1
ATOM 1639 O O . MET B 1 1 ? 17.734 25.359 8.688 1 30 1 MET B O 1
ATOM 1643 N N . GLU B 1 2 ? 19.844 25.672 8.344 1 41.94 2 GLU B N 1
ATOM 1644 C CA . GLU B 1 2 ? 20.547 24.453 8.703 1 41.94 2 GLU B CA 1
ATOM 1645 C C . GLU B 1 2 ? 20.531 24.234 10.211 1 41.94 2 GLU B C 1
ATOM 1647 O O . GLU B 1 2 ? 20.453 23.094 10.672 1 41.94 2 GLU B O 1
ATOM 1652 N N . THR B 1 3 ? 20.562 25.297 10.883 1 40.84 3 THR B N 1
ATOM 1653 C CA . THR B 1 3 ? 20.859 25.281 12.312 1 40.84 3 THR B CA 1
ATOM 1654 C C . THR B 1 3 ? 19.688 24.719 13.102 1 40.84 3 THR B C 1
ATOM 1656 O O . THR B 1 3 ? 19.875 24 14.086 1 40.84 3 THR B O 1
ATOM 1659 N N . ALA B 1 4 ? 18.469 25.219 12.812 1 42.88 4 ALA B N 1
ATOM 1660 C CA . ALA B 1 4 ? 17.297 24.812 13.586 1 42.88 4 ALA B CA 1
ATOM 1661 C C . ALA B 1 4 ? 16.984 23.328 13.367 1 42.88 4 ALA B C 1
ATOM 1663 O O . ALA B 1 4 ? 16.438 22.672 14.25 1 42.88 4 ALA B O 1
ATOM 1664 N N . TYR B 1 5 ? 17.203 22.75 12.195 1 49.97 5 TYR B N 1
ATOM 1665 C CA . TYR B 1 5 ? 17.094 21.328 11.914 1 49.97 5 TYR B CA 1
ATOM 1666 C C . TYR B 1 5 ? 18.031 20.516 12.812 1 49.97 5 TYR B C 1
ATOM 1668 O O . TYR B 1 5 ? 17.703 19.391 13.211 1 49.97 5 TYR B O 1
ATOM 1676 N N . GLN B 1 6 ? 19.219 21.047 13 1 49.28 6 GLN B N 1
ATOM 1677 C CA . GLN B 1 6 ? 20.219 20.375 13.82 1 49.28 6 GLN B CA 1
ATOM 1678 C C . GLN B 1 6 ? 19.688 20.094 15.227 1 49.28 6 GLN B C 1
ATOM 1680 O O . GLN B 1 6 ? 20.031 19.078 15.828 1 49.28 6 GLN B O 1
ATOM 1685 N N . ALA B 1 7 ? 18.828 21.062 15.664 1 52.47 7 ALA B N 1
ATOM 1686 C CA . ALA B 1 7 ? 18.328 20.875 17.016 1 52.47 7 ALA B CA 1
ATOM 1687 C C . ALA B 1 7 ? 17.203 19.844 17.047 1 52.47 7 ALA B C 1
ATOM 1689 O O . ALA B 1 7 ? 16.875 19.312 18.109 1 52.47 7 ALA B O 1
ATOM 1690 N N . LEU B 1 8 ? 16.672 19.562 15.797 1 71.56 8 LEU B N 1
ATOM 1691 C CA . LEU B 1 8 ? 15.586 18.594 15.797 1 71.56 8 LEU B CA 1
ATOM 1692 C C . LEU B 1 8 ? 16.078 17.219 15.359 1 71.56 8 LEU B C 1
ATOM 1694 O O . LEU B 1 8 ? 16.938 17.109 14.484 1 71.56 8 LEU B O 1
ATOM 1698 N N . ASN B 1 9 ? 16.453 16.281 16.266 1 91.31 9 ASN B N 1
ATOM 1699 C CA . ASN B 1 9 ? 16.812 14.867 16.094 1 91.31 9 ASN B CA 1
ATOM 1700 C C . ASN B 1 9 ? 16.281 14.312 14.781 1 91.31 9 ASN B C 1
ATOM 1702 O O . ASN B 1 9 ? 15.711 13.227 14.742 1 91.31 9 ASN B O 1
ATOM 1706 N N . ILE B 1 10 ? 16.406 15.203 13.555 1 95.62 10 ILE B N 1
ATOM 1707 C CA . ILE B 1 10 ? 15.945 14.797 12.227 1 95.62 10 ILE B CA 1
ATOM 1708 C C . ILE B 1 10 ? 17.078 14.961 11.219 1 95.62 10 ILE B C 1
ATOM 1710 O O . ILE B 1 10 ? 17.812 15.953 11.242 1 95.62 10 ILE B O 1
ATOM 1714 N N . GLU B 1 11 ? 17.312 14.039 10.297 1 96.5 11 GLU B N 1
ATOM 1715 C CA . GLU B 1 11 ? 18.344 14.047 9.258 1 96.5 11 GLU B CA 1
ATOM 1716 C C . GLU B 1 11 ? 17.734 13.781 7.879 1 96.5 11 GLU B C 1
ATOM 1718 O O . GLU B 1 11 ? 16.797 12.992 7.75 1 96.5 11 GLU B O 1
ATOM 1723 N N . ARG B 1 12 ? 18.25 14.508 6.902 1 96.88 12 ARG B N 1
ATOM 1724 C CA . ARG B 1 12 ? 17.875 14.188 5.527 1 96.88 12 ARG B CA 1
ATOM 1725 C C . ARG B 1 12 ? 18.703 13.008 5 1 96.88 12 ARG B C 1
ATOM 1727 O O . ARG B 1 12 ? 19.922 12.984 5.141 1 96.88 12 ARG B O 1
ATOM 1734 N N . ILE B 1 13 ? 18.016 12.023 4.449 1 96.62 13 ILE B N 1
ATOM 1735 C CA . ILE B 1 13 ? 18.672 10.828 3.949 1 96.62 13 ILE B CA 1
ATOM 1736 C C . ILE B 1 13 ? 18.266 10.57 2.504 1 96.62 13 ILE B C 1
ATOM 1738 O O . ILE B 1 13 ? 17.344 11.211 1.989 1 96.62 13 ILE B O 1
ATOM 1742 N N . GLN B 1 14 ? 19.016 9.656 1.819 1 95.12 14 GLN B N 1
ATOM 1743 C CA . GLN B 1 14 ? 18.75 9.258 0.443 1 95.12 14 GLN B CA 1
ATOM 1744 C C . GLN B 1 14 ? 18.688 7.738 0.311 1 95.12 14 GLN B C 1
ATOM 1746 O O . GLN B 1 14 ? 19.562 7.133 -0.307 1 95.12 14 GLN B O 1
ATOM 1751 N N . PRO B 1 15 ? 17.609 7.207 0.886 1 92.69 15 PRO B N 1
ATOM 1752 C CA . PRO B 1 15 ? 17.516 5.746 0.798 1 92.69 15 PRO B CA 1
ATOM 1753 C C . PRO B 1 15 ? 17.281 5.254 -0.63 1 92.69 15 PRO B C 1
ATOM 1755 O O . PRO B 1 15 ? 16.688 5.965 -1.444 1 92.69 15 PRO B O 1
ATOM 1758 N N . SER B 1 16 ? 17.734 3.992 -0.91 1 87.44 16 SER B N 1
ATOM 1759 C CA . SER B 1 16 ? 17.562 3.404 -2.232 1 87.44 16 SER B CA 1
ATOM 1760 C C . SER B 1 16 ? 16.141 2.881 -2.416 1 87.44 16 SER B C 1
ATOM 1762 O O . SER B 1 16 ? 15.695 2.639 -3.543 1 87.44 16 SER B O 1
ATOM 1764 N N . ILE B 1 17 ? 15.445 2.668 -1.274 1 87.44 17 ILE B N 1
ATOM 1765 C CA . ILE B 1 17 ? 14.078 2.158 -1.334 1 87.44 17 ILE B CA 1
ATOM 1766 C C . ILE B 1 17 ? 13.211 2.885 -0.309 1 87.44 17 ILE B C 1
ATOM 1768 O O . ILE B 1 17 ? 13.719 3.395 0.693 1 87.44 17 ILE B O 1
ATOM 1772 N N . LEU B 1 18 ? 11.906 2.916 -0.536 1 94.69 18 LEU B N 1
ATOM 1773 C CA . LEU B 1 18 ? 10.945 3.543 0.365 1 94.69 18 LEU B CA 1
ATOM 1774 C C . LEU B 1 18 ? 9.852 2.559 0.756 1 94.69 18 LEU B C 1
ATOM 1776 O O . LEU B 1 18 ? 8.664 2.891 0.701 1 94.69 18 LEU B O 1
ATOM 1780 N N . TYR B 1 19 ? 10.258 1.295 1.08 1 94.81 19 TYR B N 1
ATOM 1781 C CA . TYR B 1 19 ? 9.305 0.254 1.466 1 94.81 19 TYR B CA 1
ATOM 1782 C C . TYR B 1 19 ? 8.906 0.401 2.928 1 94.81 19 TYR B C 1
ATOM 1784 O O . TYR B 1 19 ? 9.352 -0.365 3.783 1 94.81 19 TYR B O 1
ATOM 1792 N N . TYR B 1 20 ? 8.031 1.292 3.189 1 97.56 20 TYR B N 1
ATOM 1793 C CA . TYR B 1 20 ? 7.719 1.621 4.574 1 97.56 20 TYR B CA 1
ATOM 1794 C C . TYR B 1 20 ? 6.516 0.824 5.066 1 97.56 20 TYR B C 1
ATOM 1796 O O . TYR B 1 20 ? 5.598 1.382 5.676 1 97.56 20 TYR B O 1
ATOM 1804 N N . GLY B 1 21 ? 6.441 -0.456 4.77 1 97.06 21 GLY B N 1
ATOM 1805 C CA . GLY B 1 21 ? 5.562 -1.354 5.5 1 97.06 21 GLY B CA 1
ATOM 1806 C C . GLY B 1 21 ? 4.309 -1.723 4.73 1 97.06 21 GLY B C 1
ATOM 1807 O O . GLY B 1 21 ? 3.201 -1.645 5.266 1 97.06 21 GLY B O 1
ATOM 1808 N N . THR B 1 22 ? 4.414 -2.197 3.5 1 98.25 22 THR B N 1
ATOM 1809 C CA . THR B 1 22 ? 3.27 -2.641 2.709 1 98.25 22 THR B CA 1
ATOM 1810 C C . THR B 1 22 ? 3.117 -4.156 2.783 1 98.25 22 THR B C 1
ATOM 1812 O O . THR B 1 22 ? 4.078 -4.871 3.076 1 98.25 22 THR B O 1
ATOM 1815 N N . PRO B 1 23 ? 1.899 -4.641 2.594 1 98.56 23 PRO B N 1
ATOM 1816 C CA . PRO B 1 23 ? 1.696 -6.09 2.643 1 98.56 23 PRO B CA 1
ATOM 1817 C C . PRO B 1 23 ? 2.289 -6.809 1.434 1 98.56 23 PRO B C 1
ATOM 1819 O O . PRO B 1 23 ? 2.246 -6.285 0.316 1 98.56 23 PRO B O 1
ATOM 1822 N N . VAL B 1 24 ? 2.82 -8.023 1.699 1 98.5 24 VAL B N 1
ATOM 1823 C CA . VAL B 1 24 ? 3.273 -8.898 0.623 1 98.5 24 VAL B CA 1
ATOM 1824 C C . VAL B 1 24 ? 2.078 -9.625 0.004 1 98.5 24 VAL B C 1
ATOM 1826 O O . VAL B 1 24 ? 1.217 -10.141 0.721 1 98.5 24 VAL B O 1
ATOM 1829 N N . ILE B 1 25 ? 2.006 -9.609 -1.29 1 98.88 25 ILE B N 1
ATOM 1830 C CA . ILE B 1 25 ? 1.018 -10.438 -1.979 1 98.88 25 ILE B CA 1
ATOM 1831 C C . ILE B 1 25 ? 1.717 -11.344 -2.988 1 98.88 25 ILE B C 1
ATOM 1833 O O . ILE B 1 25 ? 2.84 -11.062 -3.41 1 98.88 25 ILE B O 1
ATOM 1837 N N . LEU B 1 26 ? 1.132 -12.453 -3.275 1 98.94 26 LEU B N 1
ATOM 1838 C CA . LEU B 1 26 ? 1.509 -13.328 -4.379 1 98.94 26 LEU B CA 1
ATOM 1839 C C . LEU B 1 26 ? 0.559 -13.148 -5.559 1 98.94 26 LEU B C 1
ATOM 1841 O O . LEU B 1 26 ? -0.617 -13.516 -5.477 1 98.94 26 LEU B O 1
ATOM 1845 N N . LEU B 1 27 ? 1.082 -12.562 -6.621 1 98.94 27 LEU B N 1
ATOM 1846 C CA . LEU B 1 27 ? 0.293 -12.273 -7.812 1 98.94 27 LEU B CA 1
ATOM 1847 C C . LEU B 1 27 ? 0.37 -13.422 -8.805 1 98.94 27 LEU B C 1
ATOM 1849 O O . LEU B 1 27 ? 1.433 -13.695 -9.375 1 98.94 27 LEU B O 1
ATOM 1853 N N . ASN B 1 28 ? -0.736 -14.094 -8.969 1 98.94 28 ASN B N 1
ATOM 1854 C CA . ASN B 1 28 ? -0.825 -15.164 -9.961 1 98.94 28 ASN B CA 1
ATOM 1855 C C . ASN B 1 28 ? -1.277 -14.633 -11.312 1 98.94 28 ASN B C 1
ATOM 1857 O O . ASN B 1 28 ? -2.328 -14 -11.422 1 98.94 28 ASN B O 1
ATOM 1861 N N . THR B 1 29 ? -0.542 -14.836 -12.297 1 98.94 29 THR B N 1
ATOM 1862 C CA . THR B 1 29 ? -0.856 -14.477 -13.672 1 98.94 29 THR B CA 1
ATOM 1863 C C . THR B 1 29 ? -0.699 -15.68 -14.602 1 98.94 29 THR B C 1
ATOM 1865 O O . THR B 1 29 ? -0.143 -16.703 -14.203 1 98.94 29 THR B O 1
ATOM 1868 N N . LEU B 1 30 ? -1.213 -15.578 -15.797 1 98.81 30 LEU B N 1
ATOM 1869 C CA . LEU B 1 30 ? -1.294 -16.734 -16.688 1 98.81 30 LEU B CA 1
ATOM 1870 C C . LEU B 1 30 ? -0.195 -16.672 -17.75 1 98.81 30 LEU B C 1
ATOM 1872 O O . LEU B 1 30 ? -0.091 -15.703 -18.484 1 98.81 30 LEU B O 1
ATOM 1876 N N . ASN B 1 31 ? 0.604 -17.797 -17.812 1 98.5 31 ASN B N 1
ATOM 1877 C CA . ASN B 1 31 ? 1.605 -17.938 -18.875 1 98.5 31 ASN B CA 1
ATOM 1878 C C . ASN B 1 31 ? 0.965 -18.312 -20.203 1 98.5 31 ASN B C 1
ATOM 1880 O O . ASN B 1 31 ? -0.218 -18.656 -20.266 1 98.5 31 ASN B O 1
ATOM 1884 N N . GLU B 1 32 ? 1.755 -18.266 -21.266 1 97.81 32 GLU B N 1
ATOM 1885 C CA . GLU B 1 32 ? 1.284 -18.547 -22.609 1 97.81 32 GLU B CA 1
ATOM 1886 C C . GLU B 1 32 ? 0.81 -20 -22.734 1 97.81 32 GLU B C 1
ATOM 1888 O O . GLU B 1 32 ? -0.072 -20.297 -23.531 1 97.81 32 GLU B O 1
ATOM 1893 N N . ASP B 1 33 ? 1.371 -20.891 -21.938 1 97.94 33 ASP B N 1
ATOM 1894 C CA . ASP B 1 33 ? 1.019 -22.312 -22.016 1 97.94 33 ASP B CA 1
ATOM 1895 C C . ASP B 1 33 ? -0.056 -22.656 -20.984 1 97.94 33 ASP B C 1
ATOM 1897 O O . ASP B 1 33 ? -0.246 -23.828 -20.641 1 97.94 33 ASP B O 1
ATOM 1901 N N . ASP B 1 34 ? -0.635 -21.672 -20.312 1 97.56 34 ASP B N 1
ATOM 1902 C CA . ASP B 1 34 ? -1.758 -21.766 -19.375 1 97.56 34 ASP B CA 1
ATOM 1903 C C . ASP B 1 34 ? -1.29 -22.188 -17.984 1 97.56 34 ASP B C 1
ATOM 1905 O O . ASP B 1 34 ? -2.107 -22.406 -17.094 1 97.56 34 ASP B O 1
ATOM 1909 N N . SER B 1 35 ? 0.033 -22.328 -17.891 1 98.19 35 SER B N 1
ATOM 1910 C CA . SER B 1 35 ? 0.531 -22.469 -16.531 1 98.19 35 SER B CA 1
ATOM 1911 C C . SER B 1 35 ? 0.511 -21.125 -15.797 1 98.19 35 SER B C 1
ATOM 1913 O O . SER B 1 35 ? 0.332 -20.078 -16.422 1 98.19 35 SER B O 1
ATOM 1915 N N . VAL B 1 36 ? 0.643 -21.188 -14.477 1 98.75 36 VAL B N 1
ATOM 1916 C CA . VAL B 1 36 ? 0.519 -19.984 -13.664 1 98.75 36 VAL B CA 1
ATOM 1917 C C . VAL B 1 36 ? 1.905 -19.5 -13.25 1 98.75 36 VAL B C 1
ATOM 1919 O O . VAL B 1 36 ? 2.768 -20.297 -12.875 1 98.75 36 VAL B O 1
ATOM 1922 N N . ASN B 1 37 ? 2.184 -18.219 -13.445 1 98.88 37 ASN B N 1
ATOM 1923 C CA . ASN B 1 37 ? 3.32 -17.531 -12.844 1 98.88 37 ASN B CA 1
ATOM 1924 C C . ASN B 1 37 ? 2.943 -16.891 -11.516 1 98.88 37 ASN B C 1
ATOM 1926 O O . ASN B 1 37 ? 1.874 -16.281 -11.391 1 98.88 37 ASN B O 1
ATOM 1930 N N . ILE B 1 38 ? 3.775 -17.062 -10.469 1 98.94 38 ILE B N 1
ATOM 1931 C CA . ILE B 1 38 ? 3.57 -16.453 -9.164 1 98.94 38 ILE B CA 1
ATOM 1932 C C . ILE B 1 38 ? 4.641 -15.391 -8.922 1 98.94 38 ILE B C 1
ATOM 1934 O O . ILE B 1 38 ? 5.836 -15.695 -8.922 1 98.94 38 ILE B O 1
ATOM 1938 N N . SER B 1 39 ? 4.273 -14.18 -8.75 1 98.75 39 SER B N 1
ATOM 1939 C CA . SER B 1 39 ? 5.188 -13.07 -8.492 1 98.75 39 SER B CA 1
ATOM 1940 C C . SER B 1 39 ? 4.969 -12.477 -7.105 1 98.75 39 SER B C 1
ATOM 1942 O O . SER B 1 39 ? 3.908 -11.914 -6.824 1 98.75 39 SER B O 1
ATOM 1944 N N . PRO B 1 40 ? 5.938 -12.656 -6.207 1 98.31 40 PRO B N 1
ATOM 1945 C CA . PRO B 1 40 ? 5.84 -11.898 -4.957 1 98.31 40 PRO B CA 1
ATOM 1946 C C . PRO B 1 40 ? 6.055 -10.398 -5.156 1 98.31 40 PRO B C 1
ATOM 1948 O O . PRO B 1 40 ? 7.039 -9.992 -5.77 1 98.31 40 PRO B O 1
ATOM 1951 N N . ILE B 1 41 ? 5.098 -9.547 -4.695 1 98.44 41 ILE B N 1
ATOM 1952 C CA . ILE B 1 41 ? 5.234 -8.094 -4.738 1 98.44 41 ILE B CA 1
ATOM 1953 C C . ILE B 1 41 ? 4.68 -7.488 -3.451 1 98.44 41 ILE B C 1
ATOM 1955 O O . ILE B 1 41 ? 3.998 -8.172 -2.68 1 98.44 41 ILE B O 1
ATOM 1959 N N . SER B 1 42 ? 5.008 -6.238 -3.193 1 98.38 42 SER B N 1
ATOM 1960 C CA . SER B 1 42 ? 4.5 -5.543 -2.016 1 98.38 42 SER B CA 1
ATOM 1961 C C . SER B 1 42 ? 3.994 -4.148 -2.373 1 98.38 42 SER B C 1
ATOM 1963 O O . SER B 1 42 ? 4 -3.246 -1.532 1 98.38 42 SER B O 1
ATOM 1965 N N . SER B 1 43 ? 3.637 -3.941 -3.586 1 98.69 43 SER B N 1
ATOM 1966 C CA . SER B 1 43 ? 3.105 -2.672 -4.066 1 98.69 43 SER B CA 1
ATOM 1967 C C . SER B 1 43 ? 1.631 -2.793 -4.438 1 98.69 43 SER B C 1
ATOM 1969 O O . SER B 1 43 ? 1.288 -2.893 -5.617 1 98.69 43 SER B O 1
ATOM 1971 N N . SER B 1 44 ? 0.818 -2.709 -3.398 1 98.88 44 SER B N 1
ATOM 1972 C CA . SER B 1 44 ? -0.62 -2.818 -3.617 1 98.88 44 SER B CA 1
ATOM 1973 C C . SER B 1 44 ? -1.401 -2.029 -2.572 1 98.88 44 SER B C 1
ATOM 1975 O O . SER B 1 44 ? -0.988 -1.948 -1.412 1 98.88 44 SER B O 1
ATOM 1977 N N . TRP B 1 45 ? -2.461 -1.396 -2.965 1 98.69 45 TRP B N 1
ATOM 1978 C CA . TRP B 1 45 ? -3.482 -0.899 -2.051 1 98.69 45 TRP B CA 1
ATOM 1979 C C . TRP B 1 45 ? -4.871 -1.029 -2.666 1 98.69 45 TRP B C 1
ATOM 1981 O O . TRP B 1 45 ? -5.008 -1.179 -3.883 1 98.69 45 TRP B O 1
ATOM 1991 N N . ALA B 1 46 ? -5.883 -0.998 -1.783 1 98.12 46 ALA B N 1
ATOM 1992 C CA . ALA B 1 46 ? -7.266 -1.179 -2.213 1 98.12 46 ALA B CA 1
ATOM 1993 C C . ALA B 1 46 ? -8.133 0.008 -1.796 1 98.12 46 ALA B C 1
ATOM 1995 O O . ALA B 1 46 ? -7.973 0.541 -0.695 1 98.12 46 ALA B O 1
ATOM 1996 N N . LEU B 1 47 ? -8.992 0.452 -2.666 1 96.62 47 LEU B N 1
ATOM 1997 C CA . LEU B 1 47 ? -10.125 1.342 -2.42 1 96.62 47 LEU B CA 1
ATOM 1998 C C . LEU B 1 47 ? -11.391 0.802 -3.07 1 96.62 47 LEU B C 1
ATOM 2000 O O . LEU B 1 47 ? -11.422 0.553 -4.277 1 96.62 47 LEU B O 1
ATOM 2004 N N . GLY B 1 48 ? -12.391 0.579 -2.25 1 93.25 48 GLY B N 1
ATOM 2005 C CA . GLY B 1 48 ? -13.539 -0.14 -2.777 1 93.25 48 GLY B CA 1
ATOM 2006 C C . GLY B 1 48 ? -13.195 -1.535 -3.264 1 93.25 48 GLY B C 1
ATOM 2007 O O . GLY B 1 48 ? -12.57 -2.314 -2.545 1 93.25 48 GLY B O 1
ATOM 2008 N N . ASP B 1 49 ? -13.664 -1.872 -4.449 1 95.44 49 ASP B N 1
ATOM 2009 C CA . ASP B 1 49 ? -13.383 -3.182 -5.027 1 95.44 49 ASP B CA 1
ATOM 2010 C C . ASP B 1 49 ? -12.219 -3.107 -6.016 1 95.44 49 ASP B C 1
ATOM 2012 O O . ASP B 1 49 ? -12 -4.035 -6.793 1 95.44 49 ASP B O 1
ATOM 2016 N N . CYS B 1 50 ? -11.5 -1.986 -5.945 1 97.62 50 CYS B N 1
ATOM 2017 C CA . CYS B 1 50 ? -10.344 -1.811 -6.82 1 97.62 50 CYS B CA 1
ATOM 2018 C C . CYS B 1 50 ? -9.047 -2.037 -6.059 1 97.62 50 CYS B C 1
ATOM 2020 O O . CYS B 1 50 ? -8.914 -1.618 -4.906 1 97.62 50 CYS B O 1
ATOM 2022 N N . ILE B 1 51 ? -8.164 -2.73 -6.676 1 98.69 51 ILE B N 1
ATOM 2023 C CA . ILE B 1 51 ? -6.809 -2.916 -6.156 1 98.69 51 ILE B CA 1
ATOM 2024 C C . ILE B 1 51 ? -5.793 -2.381 -7.164 1 98.69 51 ILE B C 1
ATOM 2026 O O . ILE B 1 51 ? -5.766 -2.82 -8.32 1 98.69 51 ILE B O 1
ATOM 2030 N N . ILE B 1 52 ? -5 -1.378 -6.746 1 98.81 52 ILE B N 1
ATOM 2031 C CA . ILE B 1 52 ? -3.982 -0.76 -7.59 1 98.81 52 ILE B CA 1
ATOM 2032 C C . ILE B 1 52 ? -2.617 -1.366 -7.277 1 98.81 52 ILE B C 1
ATOM 2034 O O . ILE B 1 52 ? -2.176 -1.359 -6.125 1 98.81 52 ILE B O 1
ATOM 2038 N N . LEU B 1 53 ? -2.004 -1.926 -8.328 1 98.94 53 LEU B N 1
ATOM 2039 C CA . LEU B 1 53 ? -0.75 -2.658 -8.188 1 98.94 53 LEU B CA 1
ATOM 2040 C C . LEU B 1 53 ? 0.403 -1.891 -8.828 1 98.94 53 LEU B C 1
ATOM 2042 O O . LEU B 1 53 ? 0.209 -1.183 -9.82 1 98.94 53 LEU B O 1
ATOM 2046 N N . GLY B 1 54 ? 1.585 -1.977 -8.25 1 98.81 54 GLY B N 1
ATOM 2047 C CA . GLY B 1 54 ? 2.84 -1.625 -8.898 1 98.81 54 GLY B CA 1
ATOM 2048 C C . GLY B 1 54 ? 3.639 -2.834 -9.344 1 98.81 54 GLY B C 1
ATOM 2049 O O . GLY B 1 54 ? 3.982 -3.693 -8.531 1 98.81 54 GLY B O 1
ATOM 2050 N N . ILE B 1 55 ? 3.895 -2.916 -10.609 1 98.62 55 ILE B N 1
ATOM 2051 C CA . ILE B 1 55 ? 4.582 -4.082 -11.148 1 98.62 55 ILE B CA 1
ATOM 2052 C C . ILE B 1 55 ? 5.805 -3.635 -11.945 1 98.62 55 ILE B C 1
ATOM 2054 O O . ILE B 1 55 ? 5.688 -2.836 -12.883 1 98.62 55 ILE B O 1
ATOM 2058 N N . GLY B 1 56 ? 6.957 -4.148 -11.57 1 96.56 56 GLY B N 1
ATOM 2059 C CA . GLY B 1 56 ? 8.164 -3.828 -12.312 1 96.56 56 GLY B CA 1
ATOM 2060 C C . GLY B 1 56 ? 8.117 -4.262 -13.766 1 96.56 56 GLY B C 1
ATOM 2061 O O . GLY B 1 56 ? 7.605 -5.34 -14.078 1 96.56 56 GLY B O 1
ATOM 2062 N N . LEU B 1 57 ? 8.617 -3.393 -14.625 1 96.12 57 LEU B N 1
ATOM 2063 C CA . LEU B 1 57 ? 8.711 -3.748 -16.047 1 96.12 57 LEU B CA 1
ATOM 2064 C C . LEU B 1 57 ? 9.828 -4.766 -16.266 1 96.12 57 LEU B C 1
ATOM 2066 O O . LEU B 1 57 ? 10.766 -4.855 -15.477 1 96.12 57 LEU B O 1
ATOM 2070 N N . GLY B 1 58 ? 9.742 -5.531 -17.266 1 93.5 58 GLY B N 1
ATOM 2071 C CA . GLY B 1 58 ? 10.75 -6.531 -17.578 1 93.5 58 GLY B CA 1
ATOM 2072 C C . GLY B 1 58 ? 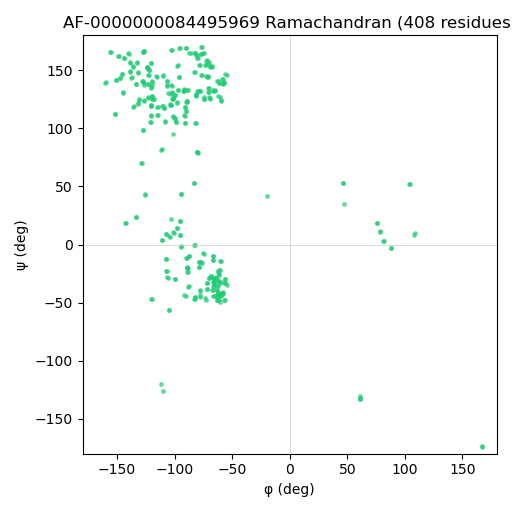10.5 -7.859 -16.891 1 93.5 58 GLY B C 1
ATOM 2073 O O . GLY B 1 58 ? 11.234 -8.828 -17.109 1 93.5 58 GLY B O 1
ATOM 2074 N N . GLY B 1 59 ? 9.445 -7.949 -16.047 1 95.88 59 GLY B N 1
ATOM 2075 C CA . GLY B 1 59 ? 9.086 -9.203 -15.398 1 95.88 59 GLY B CA 1
ATOM 2076 C C . GLY B 1 59 ? 8.008 -9.969 -16.125 1 95.88 59 GLY B C 1
ATOM 2077 O O . GLY B 1 59 ? 7.371 -9.438 -17.047 1 95.88 59 GLY B O 1
ATOM 2078 N N . LYS B 1 60 ? 7.816 -11.156 -15.719 1 98.38 60 LYS B N 1
ATOM 2079 C CA . LYS B 1 60 ? 6.855 -12.047 -16.375 1 98.38 60 LYS B CA 1
ATOM 2080 C C . LYS B 1 60 ? 5.422 -11.617 -16.078 1 98.38 60 LYS B C 1
ATOM 2082 O O . LYS B 1 60 ? 4.539 -11.742 -16.922 1 98.38 60 LYS B O 1
ATOM 2087 N N . ALA B 1 61 ? 5.203 -11.078 -14.883 1 98.69 61 ALA B N 1
ATOM 2088 C CA . ALA B 1 61 ? 3.855 -10.711 -14.461 1 98.69 61 ALA B CA 1
ATOM 2089 C C . ALA B 1 61 ? 3.252 -9.672 -15.406 1 98.69 61 ALA B C 1
ATOM 2091 O O . ALA B 1 61 ? 2.119 -9.828 -15.867 1 98.69 61 ALA B O 1
ATOM 2092 N N . ILE B 1 62 ? 4.035 -8.586 -15.695 1 98.5 62 ILE B N 1
ATOM 2093 C CA . ILE B 1 62 ? 3.498 -7.523 -16.547 1 98.5 62 ILE B CA 1
ATOM 2094 C C . ILE B 1 62 ? 3.293 -8.047 -17.969 1 98.5 62 ILE B C 1
ATOM 2096 O O . ILE B 1 62 ? 2.295 -7.727 -18.609 1 98.5 62 ILE B O 1
ATOM 2100 N N . GLU B 1 63 ? 4.191 -8.844 -18.453 1 98.31 63 GLU B N 1
ATOM 2101 C CA . GLU B 1 63 ? 4.035 -9.484 -19.75 1 98.31 63 GLU B CA 1
ATOM 2102 C C . GLU B 1 63 ? 2.746 -10.305 -19.812 1 98.31 63 GLU B C 1
ATOM 2104 O O . GLU B 1 63 ? 1.978 -10.188 -20.766 1 98.31 63 GLU B O 1
ATOM 2109 N N . ASN B 1 64 ? 2.516 -11.102 -18.797 1 98.88 64 ASN B N 1
ATOM 2110 C CA . ASN B 1 64 ? 1.322 -11.938 -18.734 1 98.88 64 ASN B CA 1
ATOM 2111 C C . ASN B 1 64 ? 0.05 -11.094 -18.688 1 98.88 64 ASN B C 1
ATOM 2113 O O . ASN B 1 64 ? -0.912 -11.383 -19.406 1 98.88 64 ASN B O 1
ATOM 2117 N N . LEU B 1 65 ? 0.047 -10.062 -17.875 1 98.88 65 LEU B N 1
ATOM 2118 C CA . LEU B 1 65 ? -1.151 -9.25 -17.688 1 98.88 65 LEU B CA 1
ATOM 2119 C C . LEU B 1 65 ? -1.511 -8.5 -18.969 1 98.88 65 LEU B C 1
ATOM 2121 O O . LEU B 1 65 ? -2.689 -8.289 -19.25 1 98.88 65 LEU B O 1
ATOM 2125 N N . GLU B 1 66 ? -0.497 -8.078 -19.688 1 98.38 66 GLU B N 1
ATOM 2126 C CA . GLU B 1 66 ? -0.744 -7.426 -20.969 1 98.38 66 GLU B CA 1
ATOM 2127 C C . GLU B 1 66 ? -1.414 -8.375 -21.953 1 98.38 66 GLU B C 1
ATOM 2129 O O . GLU B 1 66 ? -2.268 -7.965 -22.75 1 98.38 66 GLU B O 1
ATOM 2134 N N . ARG B 1 67 ? -1.039 -9.633 -21.891 1 98.5 67 ARG B N 1
ATOM 2135 C CA . ARG B 1 67 ? -1.579 -10.633 -22.797 1 98.5 67 ARG B CA 1
ATOM 2136 C C . ARG B 1 67 ? -2.932 -11.148 -22.312 1 98.5 67 ARG B C 1
ATOM 2138 O O . ARG B 1 67 ? -3.867 -11.289 -23.094 1 98.5 67 ARG B O 1
ATOM 2145 N N . HIS B 1 68 ? -3.043 -11.469 -21.078 1 98.81 68 HIS B N 1
ATOM 2146 C CA . HIS B 1 68 ? -4.242 -12.008 -20.438 1 98.81 68 HIS B CA 1
ATOM 2147 C C . HIS B 1 68 ? -4.617 -11.203 -19.203 1 98.81 68 HIS B C 1
ATOM 2149 O O . HIS B 1 68 ? -4.121 -11.477 -18.109 1 98.81 68 HIS B O 1
ATOM 2155 N N . PRO B 1 69 ? -5.539 -10.289 -19.266 1 98.81 69 PRO B N 1
ATOM 2156 C CA . PRO B 1 69 ? -5.773 -9.273 -18.234 1 98.81 69 PRO B CA 1
ATOM 2157 C C . PRO B 1 69 ? -6.648 -9.797 -17.094 1 98.81 69 PRO B C 1
ATOM 2159 O O . PRO B 1 69 ? -7.664 -9.18 -16.766 1 98.81 69 PRO B O 1
ATOM 2162 N N . GLU B 1 70 ? -6.25 -10.93 -16.516 1 98.88 70 GLU B N 1
ATOM 2163 C CA . GLU B 1 70 ? -6.805 -11.562 -15.312 1 98.88 70 GLU B CA 1
ATOM 2164 C C . GLU B 1 70 ? -5.699 -11.945 -14.336 1 98.88 70 GLU B C 1
ATOM 2166 O O . GLU B 1 70 ? -4.586 -12.281 -14.742 1 98.88 70 GLU B O 1
ATOM 2171 N N . CYS B 1 71 ? -6.035 -11.891 -13.07 1 98.94 71 CYS B N 1
ATOM 2172 C CA . CYS B 1 71 ? -5.051 -12.305 -12.07 1 98.94 71 CYS B CA 1
ATOM 2173 C C . CYS B 1 71 ? -5.734 -12.742 -10.781 1 98.94 71 CYS B C 1
ATOM 2175 O O . CYS B 1 71 ? -6.953 -12.609 -10.641 1 98.94 71 CYS B O 1
ATOM 2177 N N . VAL B 1 72 ? -5.008 -13.367 -9.984 1 99 72 VAL B N 1
ATOM 2178 C CA . VAL B 1 72 ? -5.402 -13.633 -8.602 1 99 72 VAL B CA 1
ATOM 2179 C C . VAL B 1 72 ? -4.402 -12.992 -7.648 1 99 72 VAL B C 1
ATOM 2181 O O . VAL B 1 72 ? -3.189 -13.141 -7.812 1 99 72 VAL B O 1
ATOM 2184 N N . ILE B 1 73 ? -4.906 -12.234 -6.738 1 98.94 73 ILE B N 1
ATOM 2185 C CA . ILE B 1 73 ? -4.125 -11.625 -5.668 1 98.94 73 ILE B CA 1
ATOM 2186 C C . ILE B 1 73 ? -4.262 -12.445 -4.391 1 98.94 73 ILE B C 1
ATOM 2188 O O . ILE B 1 73 ? -5.312 -12.43 -3.746 1 98.94 73 ILE B O 1
ATOM 2192 N N . ASN B 1 74 ? -3.189 -13.203 -4.039 1 98.94 74 ASN B N 1
ATOM 2193 C CA . ASN B 1 74 ? -3.166 -14.031 -2.84 1 98.94 74 ASN B CA 1
ATOM 2194 C C . ASN B 1 74 ? -2.424 -13.344 -1.697 1 98.94 74 ASN B C 1
ATOM 2196 O O . ASN B 1 74 ? -1.303 -12.867 -1.877 1 98.94 74 ASN B O 1
ATOM 2200 N N . ILE B 1 75 ? -3.035 -13.266 -0.529 1 98.81 75 ILE B N 1
ATOM 2201 C CA . ILE B 1 75 ? -2.422 -12.602 0.619 1 98.81 75 ILE B CA 1
ATOM 2202 C C . ILE B 1 75 ? -2.008 -13.648 1.652 1 98.81 75 ILE B C 1
ATOM 2204 O O . ILE B 1 75 ? -2.854 -14.195 2.363 1 98.81 75 ILE B O 1
ATOM 2208 N N . PRO B 1 76 ? -0.715 -13.914 1.756 1 98.44 76 PRO B N 1
ATOM 2209 C CA . PRO B 1 76 ? -0.233 -14.969 2.65 1 98.44 76 PRO B CA 1
ATOM 2210 C C . PRO B 1 76 ? -0.204 -14.539 4.113 1 98.44 76 PRO B C 1
ATOM 2212 O O . PRO B 1 76 ? -0.083 -13.344 4.406 1 98.44 76 PRO B O 1
ATOM 2215 N N . SER B 1 77 ? -0.291 -15.523 5.016 1 96.5 77 SER B N 1
ATOM 2216 C CA . SER B 1 77 ? -0.038 -15.328 6.441 1 96.5 77 SER B CA 1
ATOM 2217 C C . SER B 1 77 ? 1.456 -15.344 6.742 1 96.5 77 SER B C 1
ATOM 2219 O O . SER B 1 77 ? 2.254 -15.836 5.941 1 96.5 77 SER B O 1
ATOM 2221 N N . PRO B 1 78 ? 1.779 -14.844 7.906 1 95.69 78 PRO B N 1
ATOM 2222 C CA . PRO B 1 78 ? 3.188 -14.82 8.312 1 95.69 78 PRO B CA 1
ATOM 2223 C C . PRO B 1 78 ? 3.836 -16.203 8.281 1 95.69 78 PRO B C 1
ATOM 2225 O O . PRO B 1 78 ? 5.031 -16.328 8 1 95.69 78 PRO B O 1
ATOM 2228 N N . SER B 1 79 ? 3.117 -17.25 8.5 1 95.75 79 SER B N 1
ATOM 2229 C CA . SER B 1 79 ? 3.666 -18.609 8.523 1 95.75 79 SER B CA 1
ATOM 2230 C C . SER B 1 79 ? 4.16 -19.016 7.141 1 95.75 79 SER B C 1
ATOM 2232 O O . SER B 1 79 ? 4.906 -19.984 7.008 1 95.75 79 SER B O 1
ATOM 2234 N N . LEU B 1 80 ? 3.809 -18.281 6.113 1 97.38 80 LEU B N 1
ATOM 2235 C CA . LEU B 1 80 ? 4.152 -18.625 4.738 1 97.38 80 LEU B CA 1
ATOM 2236 C C . LEU B 1 80 ? 5.348 -17.812 4.25 1 97.38 80 LEU B C 1
ATOM 2238 O O . LEU B 1 80 ? 5.668 -17.828 3.061 1 97.38 80 LEU B O 1
ATOM 2242 N N . TRP B 1 81 ? 6.027 -17.078 5.152 1 95.88 81 TRP B N 1
ATOM 2243 C CA . TRP B 1 81 ? 7.074 -16.156 4.723 1 95.88 81 TRP B CA 1
ATOM 2244 C C . TRP B 1 81 ? 8.195 -16.906 4.008 1 95.88 81 TRP B C 1
ATOM 2246 O O . TRP B 1 81 ? 8.797 -16.391 3.066 1 95.88 81 TRP B O 1
ATOM 2256 N N . ARG B 1 82 ? 8.508 -18.156 4.371 1 96.88 82 ARG B N 1
ATOM 2257 C CA . ARG B 1 82 ? 9.57 -18.906 3.715 1 96.88 82 ARG B CA 1
ATOM 2258 C C . ARG B 1 82 ? 9.156 -19.328 2.309 1 96.88 82 ARG B C 1
ATOM 2260 O O . ARG B 1 82 ? 9.992 -19.391 1.401 1 96.88 82 ARG B O 1
ATOM 2267 N N . ASN B 1 83 ? 7.871 -19.703 2.154 1 98 83 ASN B N 1
ATOM 2268 C CA . ASN B 1 83 ? 7.348 -19.969 0.818 1 98 83 ASN B CA 1
ATOM 2269 C C . ASN B 1 83 ? 7.488 -18.75 -0.093 1 98 83 ASN B C 1
ATOM 2271 O O . ASN B 1 83 ? 7.895 -18.875 -1.249 1 98 83 ASN B O 1
ATOM 2275 N N . VAL B 1 84 ? 7.176 -17.578 0.494 1 98 84 VAL B N 1
ATOM 2276 C CA . VAL B 1 84 ? 7.285 -16.328 -0.246 1 98 84 VAL B CA 1
ATOM 2277 C C . VAL B 1 84 ? 8.742 -16.094 -0.644 1 98 84 VAL B C 1
ATOM 2279 O O . VAL B 1 84 ? 9.039 -15.828 -1.812 1 98 84 VAL B O 1
ATOM 2282 N N . GLU B 1 85 ? 9.625 -16.25 0.308 1 96.81 85 GLU B N 1
ATOM 2283 C CA . GLU B 1 85 ? 11.039 -15.969 0.067 1 96.81 85 GLU B CA 1
ATOM 2284 C C . GLU B 1 85 ? 11.625 -16.953 -0.939 1 96.81 85 GLU B C 1
ATOM 2286 O O . GLU B 1 85 ? 12.516 -16.594 -1.714 1 96.81 85 GLU B O 1
ATOM 2291 N N . SER B 1 86 ? 11.141 -18.188 -0.941 1 96.5 86 SER B N 1
ATOM 2292 C CA . SER B 1 86 ? 11.641 -19.188 -1.872 1 96.5 86 SER B CA 1
ATOM 2293 C C . SER B 1 86 ? 11.414 -18.766 -3.318 1 96.5 86 SER B C 1
ATOM 2295 O O . SER B 1 86 ? 12.117 -19.234 -4.223 1 96.5 86 SER B O 1
ATOM 2297 N N . LEU B 1 87 ? 10.453 -17.859 -3.555 1 97.62 87 LEU B N 1
ATOM 2298 C CA . LEU B 1 87 ? 10.109 -17.391 -4.891 1 97.62 87 LEU B CA 1
ATOM 2299 C C . LEU B 1 87 ? 10.961 -16.188 -5.277 1 97.62 87 LEU B C 1
ATOM 2301 O O . LEU B 1 87 ? 11.086 -15.867 -6.461 1 97.62 87 LEU B O 1
ATOM 2305 N N . ALA B 1 88 ? 11.516 -15.531 -4.277 1 94.5 88 ALA B N 1
ATOM 2306 C CA . ALA B 1 88 ? 12.055 -14.18 -4.41 1 94.5 88 ALA B CA 1
ATOM 2307 C C . ALA B 1 88 ? 13.211 -14.148 -5.41 1 94.5 88 ALA B C 1
ATOM 2309 O O . ALA B 1 88 ? 13.422 -13.141 -6.082 1 94.5 88 ALA B O 1
ATOM 2310 N N . HIS B 1 89 ? 13.875 -15.242 -5.676 1 93.62 89 HIS B N 1
ATOM 2311 C CA . HIS B 1 89 ? 15.07 -15.219 -6.52 1 93.62 89 HIS B CA 1
ATOM 2312 C C . HIS B 1 89 ? 14.766 -15.766 -7.91 1 93.62 89 HIS B C 1
ATOM 2314 O O . HIS B 1 89 ? 15.672 -15.922 -8.734 1 93.62 89 HIS B O 1
ATOM 2320 N N . TYR B 1 90 ? 13.539 -16.047 -8.203 1 96.19 90 TYR B N 1
ATOM 2321 C CA . TYR B 1 90 ? 13.227 -16.656 -9.484 1 96.19 90 TYR B CA 1
ATOM 2322 C C . TYR B 1 90 ? 12.375 -15.727 -10.344 1 96.19 90 TYR B C 1
ATOM 2324 O O . TYR B 1 90 ? 11.555 -14.969 -9.82 1 96.19 90 TYR B O 1
ATOM 2332 N N . THR B 1 91 ? 12.594 -15.742 -11.609 1 97.44 91 THR B N 1
ATOM 2333 C CA . THR B 1 91 ? 11.766 -15.07 -12.609 1 97.44 91 THR B CA 1
ATOM 2334 C C . THR B 1 91 ? 11.234 -16.078 -13.633 1 97.44 91 THR B C 1
ATOM 2336 O O . THR B 1 91 ? 11.883 -17.078 -13.922 1 97.44 91 THR B O 1
ATOM 2339 N N . GLY B 1 92 ? 10.016 -15.836 -14.125 1 97.69 92 GLY B N 1
ATOM 2340 C CA . GLY B 1 92 ? 9.469 -16.641 -15.203 1 97.69 92 GLY B CA 1
ATOM 2341 C C . GLY B 1 92 ? 9.938 -16.203 -16.578 1 97.69 92 GLY B C 1
ATOM 2342 O O . GLY B 1 92 ? 9.562 -16.797 -17.594 1 97.69 92 GLY B O 1
ATOM 2343 N N . LYS B 1 93 ? 10.75 -15.164 -16.625 1 97.25 93 LYS B N 1
ATOM 2344 C CA . LYS B 1 93 ? 11.281 -14.656 -17.891 1 97.25 93 LYS B CA 1
ATOM 2345 C C . LYS B 1 93 ? 12.43 -15.523 -18.391 1 97.25 93 LYS B C 1
ATOM 2347 O O . LYS B 1 93 ? 13.344 -15.852 -17.641 1 97.25 93 LYS B O 1
ATOM 2352 N N . ASN B 1 94 ? 12.305 -15.828 -19.625 1 95.88 94 ASN B N 1
ATOM 2353 C CA . ASN B 1 94 ? 13.367 -16.547 -20.328 1 95.88 94 ASN B CA 1
ATOM 2354 C C . ASN B 1 94 ? 13.641 -15.961 -21.703 1 95.88 94 ASN B C 1
ATOM 2356 O O . ASN B 1 94 ? 12.773 -15.992 -22.578 1 95.88 94 ASN B O 1
ATOM 2360 N N . PRO B 1 95 ? 14.938 -15.422 -22 1 96.81 95 PRO B N 1
ATOM 2361 C CA . PRO B 1 95 ? 16.094 -15.383 -21.094 1 96.81 95 PRO B CA 1
ATOM 2362 C C . PRO B 1 95 ? 15.898 -14.414 -19.938 1 96.81 95 PRO B C 1
ATOM 2364 O O . PRO B 1 95 ? 15.102 -13.477 -20.031 1 96.81 95 PRO B O 1
ATOM 2367 N N . VAL B 1 96 ? 16.578 -14.695 -18.812 1 96.94 96 VAL B N 1
ATOM 2368 C CA . VAL B 1 96 ? 16.562 -13.789 -17.672 1 96.94 96 VAL B CA 1
ATOM 2369 C C . VAL B 1 96 ? 17.125 -12.43 -18.078 1 96.94 96 VAL B C 1
ATOM 2371 O O . VAL B 1 96 ? 18.219 -12.336 -18.609 1 96.94 96 VAL B O 1
ATOM 2374 N N . PRO B 1 97 ? 16.328 -11.352 -17.859 1 94.88 97 PRO B N 1
ATOM 2375 C CA . PRO B 1 97 ? 16.859 -10.016 -18.188 1 94.88 97 PRO B CA 1
ATOM 2376 C C . PRO B 1 97 ? 18.172 -9.719 -17.469 1 94.88 97 PRO B C 1
ATOM 2378 O O . PRO B 1 97 ? 18.344 -10.094 -16.312 1 94.88 97 PRO B O 1
ATOM 2381 N N . GLU B 1 98 ? 19.094 -8.961 -18.094 1 95.06 98 GLU B N 1
ATOM 2382 C CA . GLU B 1 98 ? 20.438 -8.695 -17.609 1 95.06 98 GLU B CA 1
ATOM 2383 C C . GLU B 1 98 ? 20.406 -8.008 -16.234 1 95.06 98 GLU B C 1
ATOM 2385 O O . GLU B 1 98 ? 21.172 -8.359 -15.344 1 95.06 98 GLU B O 1
ATOM 2390 N N . PHE B 1 99 ? 19.547 -7.047 -16.094 1 92.19 99 PHE B N 1
ATOM 2391 C CA . PHE B 1 99 ? 19.484 -6.293 -14.852 1 92.19 99 PHE B CA 1
ATOM 2392 C C . PHE B 1 99 ? 19.031 -7.188 -13.703 1 92.19 99 PHE B C 1
ATOM 2394 O O . PHE B 1 99 ? 19.391 -6.957 -12.547 1 92.19 99 PHE B O 1
ATOM 2401 N N . LYS B 1 100 ? 18.219 -8.242 -13.938 1 92.88 100 LYS B N 1
ATOM 2402 C CA . LYS B 1 100 ? 17.797 -9.203 -12.922 1 92.88 100 LYS B CA 1
ATOM 2403 C C . LYS B 1 100 ? 18.891 -10.203 -12.625 1 92.88 100 LYS B C 1
ATOM 2405 O O . LYS B 1 100 ? 19.109 -10.578 -11.469 1 92.88 100 LYS B O 1
ATOM 2410 N N . LYS B 1 101 ? 19.578 -10.617 -13.68 1 93.88 101 LYS B N 1
ATOM 2411 C CA . LYS B 1 101 ? 20.688 -11.539 -13.508 1 93.88 101 LYS B CA 1
ATOM 2412 C C . LYS B 1 101 ? 21.75 -10.945 -12.594 1 93.88 101 LYS B C 1
ATOM 2414 O O . LYS B 1 101 ? 22.297 -11.633 -11.734 1 93.88 101 LYS B O 1
ATOM 2419 N N . LYS B 1 102 ? 22.031 -9.727 -12.75 1 93.75 102 LYS B N 1
ATOM 2420 C CA . LYS B 1 102 ? 23.078 -9.016 -12.023 1 93.75 102 LYS B CA 1
ATOM 2421 C C . LYS B 1 102 ? 22.797 -9.008 -10.523 1 93.75 102 LYS B C 1
ATOM 2423 O O . LYS B 1 102 ? 23.719 -8.977 -9.711 1 93.75 102 LYS B O 1
ATOM 2428 N N . VAL B 1 103 ? 21.484 -9.125 -10.281 1 90.62 103 VAL B N 1
ATOM 2429 C CA . VAL B 1 103 ? 21.172 -9.031 -8.859 1 90.62 103 VAL B CA 1
ATOM 2430 C C . VAL B 1 103 ? 20.781 -10.414 -8.32 1 90.62 103 VAL B C 1
ATOM 2432 O O . VAL B 1 103 ? 20.188 -10.523 -7.25 1 90.62 103 VAL B O 1
ATOM 2435 N N . GLY B 1 104 ? 20.953 -11.492 -9.109 1 92.38 104 GLY B N 1
ATOM 2436 C CA . GLY B 1 104 ? 20.922 -12.836 -8.555 1 92.38 104 GLY B CA 1
ATOM 2437 C C . GLY B 1 104 ? 19.672 -13.602 -8.93 1 92.38 104 GLY B C 1
ATOM 2438 O O . GLY B 1 104 ? 19.406 -14.688 -8.391 1 92.38 104 GLY B O 1
ATOM 2439 N N . PHE B 1 105 ? 18.859 -13.078 -9.82 1 95.31 105 PHE B N 1
ATOM 2440 C CA . PHE B 1 105 ? 17.672 -13.797 -10.25 1 95.31 105 PHE B CA 1
ATOM 2441 C C . PHE B 1 105 ? 18.047 -14.992 -11.117 1 95.31 105 PHE B C 1
ATOM 2443 O O . PHE B 1 105 ? 19.016 -14.938 -11.883 1 95.31 105 PHE B O 1
ATOM 2450 N N . GLU B 1 106 ? 17.297 -16.047 -10.984 1 97 106 GLU B N 1
ATOM 2451 C CA . GLU B 1 106 ? 17.391 -17.266 -11.797 1 97 106 GLU B CA 1
ATOM 2452 C C . GLU B 1 106 ? 16.047 -17.578 -12.453 1 97 106 GLU B C 1
ATOM 2454 O O . GLU B 1 106 ? 14.992 -17.188 -11.945 1 97 106 GLU B O 1
ATOM 2459 N N . TYR B 1 107 ? 16.234 -18.219 -13.562 1 98 107 TYR B N 1
ATOM 2460 C CA . TYR B 1 107 ? 15.008 -18.641 -14.234 1 98 107 TYR B CA 1
ATOM 2461 C C . TYR B 1 107 ? 14.32 -19.75 -13.453 1 98 107 TYR B C 1
ATOM 2463 O O . TYR B 1 107 ? 14.969 -20.703 -13.008 1 98 107 TYR B O 1
ATOM 2471 N N . GLY B 1 108 ? 13.023 -19.641 -13.203 1 97.5 108 GLY B N 1
ATOM 2472 C CA . GLY B 1 108 ? 12.148 -20.641 -12.609 1 97.5 108 GLY B CA 1
ATOM 2473 C C . GLY B 1 108 ? 10.703 -20.516 -13.055 1 97.5 108 GLY B C 1
ATOM 2474 O O . GLY B 1 108 ? 10 -19.594 -12.641 1 97.5 108 GLY B O 1
ATOM 2475 N N . LYS B 1 109 ? 10.258 -21.438 -13.766 1 97 109 LYS B N 1
ATOM 2476 C CA . LYS B 1 109 ? 8.922 -21.359 -14.344 1 97 109 LYS B CA 1
ATOM 2477 C C . LYS B 1 109 ? 7.887 -22 -13.422 1 97 109 LYS B C 1
ATOM 2479 O O . LYS B 1 109 ? 6.781 -21.484 -13.25 1 97 109 LYS B O 1
ATOM 2484 N N . ASP B 1 110 ? 8.25 -23.172 -12.859 1 97.75 110 ASP B N 1
ATOM 2485 C CA . ASP B 1 110 ? 7.305 -23.906 -12.016 1 97.75 110 ASP B CA 1
ATOM 2486 C C . ASP B 1 110 ? 7.27 -23.328 -10.602 1 97.75 110 ASP B C 1
ATOM 2488 O O . ASP B 1 110 ? 7.832 -23.906 -9.672 1 97.75 110 ASP B O 1
ATOM 2492 N N . LYS B 1 111 ? 6.566 -22.25 -10.445 1 98.56 111 LYS B N 1
ATOM 2493 C CA . LYS B 1 111 ? 6.57 -21.484 -9.211 1 98.56 111 LYS B CA 1
ATOM 2494 C C . LYS B 1 111 ? 5.867 -22.234 -8.086 1 98.56 111 LYS B C 1
ATOM 2496 O O . LYS B 1 111 ? 6.199 -22.062 -6.91 1 98.56 111 LYS B O 1
ATOM 2501 N N . TYR B 1 112 ? 4.895 -23.078 -8.414 1 98.62 112 TYR B N 1
ATOM 2502 C CA . TYR B 1 112 ? 4.262 -23.891 -7.387 1 98.62 112 TYR B CA 1
ATOM 2503 C C . TYR B 1 112 ? 5.25 -24.891 -6.801 1 98.62 112 TYR B C 1
ATOM 2505 O O . TYR B 1 112 ? 5.344 -25.047 -5.578 1 98.62 112 TYR B O 1
ATOM 2513 N N . ALA B 1 113 ? 6.004 -25.531 -7.668 1 98.38 113 ALA B N 1
ATOM 2514 C CA . ALA B 1 113 ? 7.012 -26.484 -7.188 1 98.38 113 ALA B CA 1
ATOM 2515 C C . ALA B 1 113 ? 8.07 -25.766 -6.348 1 98.38 113 ALA B C 1
ATOM 2517 O O . ALA B 1 113 ? 8.453 -26.25 -5.277 1 98.38 113 ALA B O 1
ATOM 2518 N N . ILE B 1 114 ? 8.523 -24.641 -6.773 1 98 114 ILE B N 1
ATOM 2519 C CA . ILE B 1 114 ? 9.578 -23.875 -6.117 1 98 114 ILE B CA 1
ATOM 2520 C C . ILE B 1 114 ? 9.117 -23.453 -4.723 1 98 114 ILE B C 1
ATOM 2522 O O . ILE B 1 114 ? 9.883 -23.531 -3.76 1 98 114 ILE B O 1
ATOM 2526 N N . SER B 1 115 ? 7.879 -23 -4.578 1 98.31 115 SER B N 1
ATOM 2527 C CA . SER B 1 115 ? 7.383 -22.422 -3.338 1 98.31 115 SER B CA 1
ATOM 2528 C C . SER B 1 115 ? 6.797 -23.484 -2.414 1 98.31 115 SER B C 1
ATOM 2530 O O . SER B 1 115 ? 6.613 -23.234 -1.22 1 98.31 115 SER B O 1
ATOM 2532 N N . GLY B 1 116 ? 6.375 -24.609 -2.953 1 98.38 116 GLY B N 1
ATOM 2533 C CA . GLY B 1 116 ? 5.691 -25.625 -2.174 1 98.38 116 GLY B CA 1
ATOM 2534 C C . GLY B 1 116 ? 4.234 -25.297 -1.911 1 98.38 116 GLY B C 1
ATOM 2535 O O . GLY B 1 116 ? 3.59 -25.938 -1.075 1 98.38 116 GLY B O 1
ATOM 2536 N N . LEU B 1 117 ? 3.721 -24.312 -2.576 1 98.56 117 LEU B N 1
ATOM 2537 C CA . LEU B 1 117 ? 2.318 -23.938 -2.455 1 98.56 117 LEU B CA 1
ATOM 2538 C C . LEU B 1 117 ? 1.452 -24.734 -3.42 1 98.56 117 LEU B C 1
ATOM 2540 O O . LEU B 1 117 ? 1.968 -25.359 -4.344 1 98.56 117 LEU B O 1
ATOM 2544 N N . SER B 1 118 ? 0.099 -24.719 -3.186 1 98.38 118 SER B N 1
ATOM 2545 C CA . SER B 1 118 ? -0.789 -25.578 -3.959 1 98.38 118 SER B CA 1
ATOM 2546 C C . SER B 1 118 ? -1.823 -24.766 -4.727 1 98.38 118 SER B C 1
ATOM 2548 O O . SER B 1 118 ? -2.455 -23.859 -4.164 1 98.38 118 SER B O 1
ATOM 2550 N N . PRO B 1 119 ? -1.986 -25.141 -5.969 1 98.5 119 PRO B N 1
ATOM 2551 C CA . PRO B 1 119 ? -3.029 -24.453 -6.742 1 98.5 119 PRO B CA 1
ATOM 2552 C C . PRO B 1 119 ? -4.438 -24.922 -6.375 1 98.5 119 PRO B C 1
ATOM 2554 O O . PRO B 1 119 ? -4.633 -26.094 -6.031 1 98.5 119 PRO B O 1
ATOM 2557 N N . ILE B 1 120 ? -5.352 -24.062 -6.41 1 98.06 120 ILE B N 1
ATOM 2558 C CA . ILE B 1 120 ? -6.785 -24.344 -6.371 1 98.06 120 ILE B CA 1
ATOM 2559 C C . ILE B 1 120 ? -7.496 -23.531 -7.449 1 98.06 120 ILE B C 1
ATOM 2561 O O . ILE B 1 120 ? -7.164 -22.375 -7.676 1 98.06 120 ILE B O 1
ATOM 2565 N N . GLU B 1 121 ? -8.406 -24.094 -8.125 1 97.75 121 GLU B N 1
ATOM 2566 C CA . GLU B 1 121 ? -9.062 -23.469 -9.266 1 97.75 121 GLU B CA 1
ATOM 2567 C C . GLU B 1 121 ? -9.82 -22.219 -8.844 1 97.75 121 GLU B C 1
ATOM 2569 O O . GLU B 1 121 ? -10.453 -22.188 -7.793 1 97.75 121 GLU B O 1
ATOM 2574 N N . SER B 1 122 ? -9.758 -21.188 -9.695 1 98.44 122 SER B N 1
ATOM 2575 C CA . SER B 1 122 ? -10.57 -19.984 -9.523 1 98.44 122 SER B CA 1
ATOM 2576 C C . SER B 1 122 ? -11.992 -20.203 -10.023 1 98.44 122 SER B C 1
ATOM 2578 O O . SER B 1 122 ? -12.266 -21.172 -10.742 1 98.44 122 SER B O 1
ATOM 2580 N N . LYS B 1 123 ? -12.859 -19.359 -9.555 1 98.38 123 LYS B N 1
ATOM 2581 C CA . LYS B 1 123 ? -14.258 -19.453 -9.992 1 98.38 123 LYS B CA 1
ATOM 2582 C C . LYS B 1 123 ? -14.438 -18.844 -11.383 1 98.38 123 LYS B C 1
ATOM 2584 O O . LYS B 1 123 ? -15.117 -19.422 -12.234 1 98.38 123 LYS B O 1
ATOM 2589 N N . THR B 1 124 ? -13.812 -17.641 -11.664 1 98.69 124 THR B N 1
ATOM 2590 C CA . THR B 1 124 ? -14.102 -16.906 -12.891 1 98.69 124 THR B CA 1
ATOM 2591 C C . THR B 1 124 ? -12.836 -16.719 -13.727 1 98.69 124 THR B C 1
ATOM 2593 O O . THR B 1 124 ? -12.852 -16.953 -14.938 1 98.69 124 THR B O 1
ATOM 2596 N N . VAL B 1 125 ? -11.758 -16.312 -13.125 1 98.88 125 VAL B N 1
ATOM 2597 C CA . VAL B 1 125 ? -10.539 -16.016 -13.883 1 98.88 125 VAL B CA 1
ATOM 2598 C C . VAL B 1 125 ? -9.773 -17.312 -14.148 1 98.88 125 VAL B C 1
ATOM 2600 O O . VAL B 1 125 ? -10 -18.328 -13.477 1 98.88 125 VAL B O 1
ATOM 2603 N N . LYS B 1 126 ? -8.852 -17.297 -15.031 1 98.81 126 LYS B N 1
ATOM 2604 C CA . LYS B 1 126 ? -8.117 -18.5 -15.453 1 98.81 126 LYS B CA 1
ATOM 2605 C C . LYS B 1 126 ? -6.98 -18.812 -14.484 1 98.81 126 LYS B C 1
ATOM 2607 O O . LYS B 1 126 ? -6.77 -19.969 -14.125 1 98.81 126 LYS B O 1
ATOM 2612 N N . PRO B 1 127 ? -6.168 -17.812 -14.055 1 98.88 127 PRO B N 1
ATOM 2613 C CA . PRO B 1 127 ? -5.117 -18.188 -13.102 1 98.88 127 PRO B CA 1
ATOM 2614 C C . PRO B 1 127 ? -5.672 -18.828 -11.836 1 98.88 127 PRO B C 1
ATOM 2616 O O . PRO B 1 127 ? -6.707 -18.406 -11.32 1 98.88 127 PRO B O 1
ATOM 2619 N N . SER B 1 128 ? -5.031 -19.844 -11.359 1 98.88 128 SER B N 1
ATOM 2620 C CA . SER B 1 128 ? -5.434 -20.516 -10.133 1 98.88 128 SER B CA 1
ATOM 2621 C C . SER B 1 128 ? -5.129 -19.672 -8.906 1 98.88 128 SER B C 1
ATOM 2623 O O . SER B 1 128 ? -4.312 -18.75 -8.961 1 98.88 128 SER B O 1
ATOM 2625 N N . ARG B 1 129 ? -5.848 -19.984 -7.832 1 98.81 129 ARG B N 1
ATOM 2626 C CA . ARG B 1 129 ? -5.57 -19.406 -6.52 1 98.81 129 ARG B CA 1
ATOM 2627 C C . ARG B 1 129 ? -4.574 -20.266 -5.746 1 98.81 129 ARG B C 1
ATOM 2629 O O . ARG B 1 129 ? -4.156 -21.328 -6.223 1 98.81 129 ARG B O 1
ATOM 2636 N N . ILE B 1 130 ? -4.098 -19.734 -4.676 1 98.81 130 ILE B N 1
ATOM 2637 C CA . ILE B 1 130 ? -3.176 -20.469 -3.814 1 98.81 130 ILE B CA 1
ATOM 2638 C C . ILE B 1 130 ? -3.912 -20.953 -2.566 1 98.81 130 ILE B C 1
ATOM 2640 O O . ILE B 1 130 ? -4.332 -20.156 -1.734 1 98.81 130 ILE B O 1
ATOM 2644 N N . MET B 1 131 ? -3.955 -22.188 -2.34 1 98.19 131 MET B N 1
ATOM 2645 C CA . MET B 1 131 ? -4.77 -22.828 -1.312 1 98.19 131 MET B CA 1
ATOM 2646 C C . MET B 1 131 ? -4.348 -22.375 0.081 1 98.19 131 MET B C 1
ATOM 2648 O O . MET B 1 131 ? -5.191 -22.172 0.953 1 98.19 131 MET B O 1
ATOM 2652 N N . GLU B 1 132 ? -3.055 -22.219 0.327 1 98.12 132 GLU B N 1
ATOM 2653 C CA . GLU B 1 132 ? -2.523 -21.969 1.663 1 98.12 132 GLU B CA 1
ATOM 2654 C C . GLU B 1 132 ? -2.74 -20.516 2.076 1 98.12 132 GLU B C 1
ATOM 2656 O O . GLU B 1 132 ? -2.594 -20.172 3.25 1 98.12 132 GLU B O 1
ATOM 2661 N N . CYS B 1 133 ? -3.07 -19.609 1.123 1 98.5 133 CYS B N 1
ATOM 2662 C CA . CYS B 1 133 ? -3.26 -18.203 1.453 1 98.5 133 CYS B CA 1
ATOM 2663 C C . CYS B 1 133 ? -4.656 -17.953 2.018 1 98.5 133 CYS B C 1
ATOM 2665 O O . CYS B 1 133 ? -5.656 -18.281 1.371 1 98.5 133 CYS B O 1
ATOM 2667 N N . PRO B 1 134 ? -4.77 -17.328 3.15 1 97.94 134 PRO B N 1
ATOM 2668 C CA . PRO B 1 134 ? -6.066 -17.156 3.809 1 97.94 134 PRO B CA 1
ATOM 2669 C C . PRO B 1 134 ? -7.012 -16.25 3.021 1 97.94 134 PRO B C 1
ATOM 2671 O O . PRO B 1 134 ? -8.234 -16.359 3.16 1 97.94 134 PRO B O 1
ATOM 2674 N N . LEU B 1 135 ? -6.453 -15.352 2.291 1 98.25 135 LEU B N 1
ATOM 2675 C CA . LEU B 1 135 ? -7.234 -14.461 1.443 1 98.25 135 LEU B CA 1
ATOM 2676 C C . LEU B 1 135 ? -6.793 -14.57 -0.012 1 98.25 135 LEU B C 1
ATOM 2678 O O . LEU B 1 135 ? -5.594 -14.523 -0.307 1 98.25 135 LEU B O 1
ATOM 2682 N N . GLN B 1 136 ? -7.719 -14.82 -0.902 1 98.75 136 GLN B N 1
ATOM 2683 C CA . GLN B 1 136 ? -7.504 -14.945 -2.34 1 98.75 136 GLN B CA 1
ATOM 2684 C C . GLN B 1 136 ? -8.508 -14.109 -3.127 1 98.75 136 GLN B C 1
ATOM 2686 O O . GLN B 1 136 ? -9.719 -14.297 -2.994 1 98.75 136 GLN B O 1
ATOM 2691 N N . ILE B 1 137 ? -8.016 -13.227 -3.984 1 98.88 137 ILE B N 1
ATOM 2692 C CA . ILE B 1 137 ? -8.891 -12.305 -4.691 1 98.88 137 ILE B CA 1
ATOM 2693 C C . ILE B 1 137 ? -8.75 -12.508 -6.195 1 98.88 137 ILE B C 1
ATOM 2695 O O . ILE B 1 137 ? -7.691 -12.25 -6.77 1 98.88 137 ILE B O 1
ATOM 2699 N N . GLU B 1 138 ? -9.789 -13.023 -6.824 1 98.94 138 GLU B N 1
ATOM 2700 C CA . GLU B 1 138 ? -9.867 -13.016 -8.281 1 98.94 138 GLU B CA 1
ATOM 2701 C C . GLU B 1 138 ? -10.094 -11.602 -8.812 1 98.94 138 GLU B C 1
ATOM 2703 O O . GLU B 1 138 ? -10.992 -10.898 -8.344 1 98.94 138 GLU B O 1
ATOM 2708 N N . ALA B 1 139 ? -9.328 -11.25 -9.844 1 98.94 139 ALA B N 1
ATOM 2709 C CA . ALA B 1 139 ? -9.461 -9.859 -10.289 1 98.94 139 ALA B CA 1
ATOM 2710 C C . ALA B 1 139 ? -9.297 -9.75 -11.797 1 98.94 139 ALA B C 1
ATOM 2712 O O . ALA B 1 139 ? -8.547 -10.516 -12.406 1 98.94 139 ALA B O 1
ATOM 2713 N N . ALA B 1 140 ? -10.031 -8.812 -12.328 1 98.81 140 ALA B N 1
ATOM 2714 C CA . ALA B 1 140 ? -9.844 -8.391 -13.711 1 98.81 140 ALA B CA 1
ATOM 2715 C C . ALA B 1 140 ? -8.953 -7.148 -13.789 1 98.81 140 ALA B C 1
ATOM 2717 O O . ALA B 1 140 ? -9.016 -6.281 -12.922 1 98.81 140 ALA B O 1
ATOM 2718 N N . VAL B 1 141 ? -8.141 -7.109 -14.844 1 98.75 141 VAL B N 1
ATOM 2719 C CA . VAL B 1 141 ? -7.312 -5.93 -15.086 1 98.75 141 VAL B CA 1
ATOM 2720 C C . VAL B 1 141 ? -8.078 -4.934 -15.953 1 98.75 141 VAL B C 1
ATOM 2722 O O . VAL B 1 141 ? -8.453 -5.246 -17.094 1 98.75 141 VAL B O 1
ATOM 2725 N N . ASN B 1 142 ? -8.219 -3.707 -15.438 1 98.25 142 ASN B N 1
ATOM 2726 C CA . ASN B 1 142 ? -9.008 -2.691 -16.125 1 98.25 142 ASN B CA 1
ATOM 2727 C C . ASN B 1 142 ? -8.117 -1.727 -16.906 1 98.25 142 ASN B C 1
ATOM 2729 O O . ASN B 1 142 ? -8.555 -1.122 -17.891 1 98.25 142 ASN B O 1
ATOM 2733 N N . ASN B 1 143 ? -6.953 -1.554 -16.406 1 98.06 143 ASN B N 1
ATOM 2734 C CA . ASN B 1 143 ? -6.039 -0.603 -17.031 1 98.06 143 ASN B CA 1
ATOM 2735 C C . ASN B 1 143 ? -4.59 -0.874 -16.641 1 98.06 143 ASN B C 1
ATOM 2737 O O . ASN B 1 143 ? -4.316 -1.267 -15.5 1 98.06 143 ASN B O 1
ATOM 2741 N N . ILE B 1 144 ? -3.723 -0.761 -17.547 1 98.12 144 ILE B N 1
ATOM 2742 C CA . ILE B 1 144 ? -2.283 -0.787 -17.312 1 98.12 144 ILE B CA 1
ATOM 2743 C C . ILE B 1 144 ? -1.656 0.515 -17.797 1 98.12 144 ILE B C 1
ATOM 2745 O O . ILE B 1 144 ? -1.738 0.839 -18.984 1 98.12 144 ILE B O 1
ATOM 2749 N N . ARG B 1 145 ? -1.021 1.227 -16.844 1 97.38 145 ARG B N 1
ATOM 2750 C CA . ARG B 1 145 ? -0.378 2.496 -17.156 1 97.38 145 ARG B CA 1
ATOM 2751 C C . ARG B 1 145 ? 1.116 2.443 -16.859 1 97.38 145 ARG B C 1
ATOM 2753 O O . ARG B 1 145 ? 1.521 2.062 -15.766 1 97.38 145 ARG B O 1
ATOM 2760 N N . ILE B 1 146 ? 1.854 2.775 -17.875 1 96.75 146 ILE B N 1
ATOM 2761 C CA . ILE B 1 146 ? 3.277 3.018 -17.672 1 96.75 146 ILE B CA 1
ATOM 2762 C C . ILE B 1 146 ? 3.539 4.52 -17.594 1 96.75 146 ILE B C 1
ATOM 2764 O O . ILE B 1 146 ? 3.439 5.23 -18.594 1 96.75 146 ILE B O 1
ATOM 2768 N N . PRO B 1 147 ? 3.84 5 -16.391 1 96.19 147 PRO B N 1
ATOM 2769 C CA . PRO B 1 147 ? 4.027 6.445 -16.25 1 96.19 147 PRO B CA 1
ATOM 2770 C C . PRO B 1 147 ? 5.129 6.992 -17.156 1 96.19 147 PRO B C 1
ATOM 2772 O O . PRO B 1 147 ? 6.164 6.344 -17.328 1 96.19 147 PRO B O 1
ATOM 2775 N N . GLU B 1 148 ? 4.953 8.172 -17.719 1 93.56 148 GLU B N 1
ATOM 2776 C CA . GLU B 1 148 ? 5.945 8.812 -18.578 1 93.56 148 GLU B CA 1
ATOM 2777 C C . GLU B 1 148 ? 7.18 9.234 -17.781 1 93.56 148 GLU B C 1
ATOM 2779 O O . GLU B 1 148 ? 8.289 9.258 -18.328 1 93.56 148 GLU B O 1
ATOM 2784 N N . HIS B 1 149 ? 6.992 9.477 -16.547 1 91.12 149 HIS B N 1
ATOM 2785 C CA . HIS B 1 149 ? 8.055 10.07 -15.727 1 91.12 149 HIS B CA 1
ATOM 2786 C C . HIS B 1 149 ? 8.961 9 -15.141 1 91.12 149 HIS B C 1
ATOM 2788 O O . HIS B 1 149 ? 10 9.312 -14.547 1 91.12 149 HIS B O 1
ATOM 2794 N N . THR B 1 150 ? 8.578 7.742 -15.258 1 86.62 150 THR B N 1
ATOM 2795 C CA . THR B 1 150 ? 9.438 6.645 -14.82 1 86.62 150 THR B CA 1
ATOM 2796 C C . THR B 1 150 ? 9.281 5.438 -15.734 1 86.62 150 THR B C 1
ATOM 2798 O O . THR B 1 150 ? 8.164 5.008 -16.016 1 86.62 150 THR B O 1
ATOM 2801 N N . PRO B 1 151 ? 10.312 4.867 -16.203 1 85.31 151 PRO B N 1
ATOM 2802 C CA . PRO B 1 151 ? 10.242 3.711 -17.094 1 85.31 151 PRO B CA 1
ATOM 2803 C C . PRO B 1 151 ? 10.383 2.383 -16.359 1 85.31 151 PRO B C 1
ATOM 2805 O O . PRO B 1 151 ? 10.625 1.346 -16.984 1 85.31 151 PRO B O 1
ATOM 2808 N N . ASP B 1 152 ? 10.141 2.369 -15.102 1 93 152 ASP B N 1
ATOM 2809 C CA . ASP B 1 152 ? 10.617 1.215 -14.344 1 93 152 ASP B CA 1
ATOM 2810 C C . ASP B 1 152 ? 9.453 0.31 -13.938 1 93 152 ASP B C 1
ATOM 2812 O O . ASP B 1 152 ? 9.656 -0.855 -13.594 1 93 152 ASP B O 1
ATOM 2816 N N . PHE B 1 153 ? 8.258 0.917 -13.906 1 97.5 153 PHE B N 1
ATOM 2817 C CA . PHE B 1 153 ? 7.148 0.098 -13.43 1 97.5 153 PHE B CA 1
ATOM 2818 C C . PHE B 1 153 ? 5.844 0.51 -14.102 1 97.5 153 PHE B C 1
ATOM 2820 O O . PHE B 1 153 ? 5.77 1.566 -14.734 1 97.5 153 PHE B O 1
ATOM 2827 N N . ALA B 1 154 ? 4.859 -0.403 -14.031 1 98.38 154 ALA B N 1
ATOM 2828 C CA . ALA B 1 154 ? 3.486 -0.147 -14.453 1 98.38 154 ALA B CA 1
ATOM 2829 C C . ALA B 1 154 ? 2.559 0.005 -13.25 1 98.38 154 ALA B C 1
ATOM 2831 O O . ALA B 1 154 ? 2.771 -0.625 -12.211 1 98.38 154 ALA B O 1
ATOM 2832 N N . ILE B 1 155 ? 1.662 0.917 -13.359 1 98.62 155 ILE B N 1
ATOM 2833 C CA . ILE B 1 155 ? 0.508 0.983 -12.469 1 98.62 155 ILE B CA 1
ATOM 2834 C C . ILE B 1 155 ? -0.644 0.172 -13.055 1 98.62 155 ILE B C 1
ATOM 2836 O O . ILE B 1 155 ? -1.156 0.496 -14.133 1 98.62 155 ILE B O 1
ATOM 2840 N N . VAL B 1 156 ? -1.04 -0.926 -12.367 1 98.88 156 VAL B N 1
ATOM 2841 C CA . VAL B 1 156 ? -2.066 -1.837 -12.859 1 98.88 156 VAL B CA 1
ATOM 2842 C C . VAL B 1 156 ? -3.338 -1.689 -12.031 1 98.88 156 VAL B C 1
ATOM 2844 O O . VAL B 1 156 ? -3.316 -1.889 -10.812 1 98.88 156 VAL B O 1
ATOM 2847 N N . GLU B 1 157 ? -4.383 -1.277 -12.656 1 98.75 157 GLU B N 1
ATOM 2848 C CA . GLU B 1 157 ? -5.691 -1.121 -12.023 1 98.75 157 GLU B CA 1
ATOM 2849 C C . GLU B 1 157 ? -6.523 -2.393 -12.156 1 98.75 157 GLU B C 1
ATOM 2851 O O . GLU B 1 157 ? -6.82 -2.832 -13.273 1 98.75 157 GLU B O 1
ATOM 2856 N N . THR B 1 158 ? -6.859 -2.967 -11 1 98.75 158 THR B N 1
ATOM 2857 C CA . THR B 1 158 ? -7.641 -4.195 -11.047 1 98.75 158 THR B CA 1
ATOM 2858 C C . THR B 1 158 ? -8.969 -4.023 -10.305 1 98.75 158 THR B C 1
ATOM 2860 O O . THR B 1 158 ? -9.109 -3.119 -9.484 1 98.75 158 THR B O 1
ATOM 2863 N N . LYS B 1 159 ? -9.922 -4.828 -10.68 1 98.19 159 LYS B N 1
ATOM 2864 C CA . LYS B 1 159 ? -11.219 -4.914 -10.008 1 98.19 159 LYS B CA 1
ATOM 2865 C C . LYS B 1 159 ? -11.445 -6.312 -9.438 1 98.19 159 LYS B C 1
ATOM 2867 O O . LYS B 1 159 ? -11.344 -7.305 -10.164 1 98.19 159 LYS B O 1
ATOM 2872 N N . ALA B 1 160 ? -11.734 -6.375 -8.156 1 98.38 160 ALA B N 1
ATOM 2873 C CA . ALA B 1 160 ? -12.031 -7.648 -7.508 1 98.38 160 ALA B CA 1
ATOM 2874 C C . ALA B 1 160 ? -13.336 -8.242 -8.023 1 98.38 160 ALA B C 1
ATOM 2876 O O . ALA B 1 160 ? -14.344 -7.535 -8.125 1 98.38 160 ALA B O 1
ATOM 2877 N N . ILE B 1 161 ? -13.297 -9.484 -8.352 1 98.44 161 ILE B N 1
ATOM 2878 C CA . ILE B 1 161 ? -14.477 -10.195 -8.828 1 98.44 161 ILE B CA 1
ATOM 2879 C C . ILE B 1 161 ? -15.016 -11.109 -7.727 1 98.44 161 ILE B C 1
ATOM 2881 O O . ILE B 1 161 ? -16.188 -11.016 -7.352 1 98.44 161 ILE B O 1
ATOM 2885 N N . HIS B 1 162 ? -14.172 -12 -7.227 1 98.5 162 HIS B N 1
ATOM 2886 C CA . HIS B 1 162 ? -14.484 -12.883 -6.109 1 98.5 162 HIS B CA 1
ATOM 2887 C C . HIS B 1 162 ? -13.422 -12.781 -5.016 1 98.5 162 HIS B C 1
ATOM 2889 O O . HIS B 1 162 ? -12.234 -12.688 -5.309 1 98.5 162 HIS B O 1
ATOM 2895 N N . ILE B 1 163 ? -13.93 -12.797 -3.816 1 98.56 163 ILE B N 1
ATOM 2896 C CA . ILE B 1 163 ? -13.055 -12.828 -2.652 1 98.56 163 ILE B CA 1
ATOM 2897 C C . ILE B 1 163 ? -13.25 -14.141 -1.899 1 98.56 163 ILE B C 1
ATOM 2899 O O . ILE B 1 163 ? -14.359 -14.469 -1.479 1 98.56 163 ILE B O 1
ATOM 2903 N N . HIS B 1 164 ? -12.188 -14.922 -1.815 1 98.19 164 HIS B N 1
ATOM 2904 C CA . HIS B 1 164 ? -12.172 -16.172 -1.078 1 98.19 164 HIS B CA 1
ATOM 2905 C C . HIS B 1 164 ? -11.383 -16.047 0.22 1 98.19 164 HIS B C 1
ATOM 2907 O O . HIS B 1 164 ? -10.32 -15.414 0.246 1 98.19 164 HIS B O 1
ATOM 2913 N N . ALA B 1 165 ? -11.906 -16.609 1.305 1 98.12 165 ALA B N 1
ATOM 2914 C CA . ALA B 1 165 ? -11.227 -16.547 2.598 1 98.12 165 ALA B CA 1
ATOM 2915 C C . ALA B 1 165 ? -11.312 -17.906 3.311 1 98.12 165 ALA B C 1
ATOM 2917 O O . ALA B 1 165 ? -12.297 -18.625 3.17 1 98.12 165 ALA B O 1
ATOM 2918 N N . HIS B 1 166 ? -10.18 -18.234 4.023 1 97.56 166 HIS B N 1
ATOM 2919 C CA . HIS B 1 166 ? -10.297 -19.344 4.953 1 97.56 166 HIS B CA 1
ATOM 2920 C C . HIS B 1 166 ? -11.406 -19.109 5.969 1 97.56 166 HIS B C 1
ATOM 2922 O O . HIS B 1 166 ? -11.562 -18 6.48 1 97.56 166 HIS B O 1
ATOM 2928 N N . LYS B 1 167 ? -12.172 -20.078 6.305 1 96.81 167 LYS B N 1
ATOM 2929 C CA . LYS B 1 167 ? -13.336 -19.953 7.172 1 96.81 167 LYS B CA 1
ATOM 2930 C C . LYS B 1 167 ? -12.938 -19.469 8.562 1 96.81 167 LYS B C 1
ATOM 2932 O O . LYS B 1 167 ? -13.68 -18.719 9.203 1 96.81 167 LYS B O 1
ATOM 2937 N N . ASP B 1 168 ? -11.797 -19.812 9.008 1 95.31 168 ASP B N 1
ATOM 2938 C CA . ASP B 1 168 ? -11.406 -19.562 10.391 1 95.31 168 ASP B CA 1
ATOM 2939 C C . ASP B 1 168 ? -11.078 -18.094 10.617 1 95.31 168 ASP B C 1
ATOM 2941 O O . ASP B 1 168 ? -10.945 -17.641 11.758 1 95.31 168 ASP B O 1
ATOM 2945 N N . ILE B 1 169 ? -11.023 -17.266 9.547 1 95.69 169 ILE B N 1
ATOM 2946 C CA . ILE B 1 169 ? -10.688 -15.852 9.75 1 95.69 169 ILE B CA 1
ATOM 2947 C C . ILE B 1 169 ? -11.922 -14.992 9.469 1 95.69 169 ILE B C 1
ATOM 2949 O O . ILE B 1 169 ? -11.844 -13.758 9.516 1 95.69 169 ILE B O 1
ATOM 2953 N N . ILE B 1 170 ? -13.016 -15.602 9.195 1 95.5 170 ILE B N 1
ATOM 2954 C CA . ILE B 1 170 ? -14.234 -14.883 8.828 1 95.5 170 ILE B CA 1
ATOM 2955 C C . ILE B 1 170 ? -15.062 -14.609 10.078 1 95.5 170 ILE B C 1
ATOM 2957 O O . ILE B 1 170 ? -15.234 -15.484 10.93 1 95.5 170 ILE B O 1
ATOM 2961 N N . ILE B 1 171 ? -15.492 -13.398 10.219 1 92.25 171 ILE B N 1
ATOM 2962 C CA . ILE B 1 171 ? -16.516 -13 11.188 1 92.25 171 ILE B CA 1
ATOM 2963 C C . ILE B 1 171 ? -17.844 -12.773 10.469 1 92.25 171 ILE B C 1
ATOM 2965 O O . ILE B 1 171 ? -17.891 -12.023 9.484 1 92.25 171 ILE B O 1
ATOM 2969 N N . GLY B 1 172 ? -18.906 -13.414 11.016 1 91.19 172 GLY B N 1
ATOM 2970 C CA . GLY B 1 172 ? -20.188 -13.281 10.328 1 91.19 172 GLY B CA 1
ATOM 2971 C C . GLY B 1 172 ? -20.156 -13.828 8.914 1 91.19 172 GLY B C 1
ATOM 2972 O O . GLY B 1 172 ? -19.719 -14.953 8.688 1 91.19 172 GLY B O 1
ATOM 2973 N N . GLU B 1 173 ? -20.656 -12.992 7.965 1 90.62 173 GLU B N 1
ATOM 2974 C CA . GLU B 1 173 ? -20.781 -13.492 6.602 1 90.62 173 GLU B CA 1
ATOM 2975 C C . GLU B 1 173 ? -19.734 -12.883 5.688 1 90.62 173 GLU B C 1
ATOM 2977 O O . GLU B 1 173 ? -19.25 -13.539 4.762 1 90.62 173 GLU B O 1
ATOM 2982 N N . ASN B 1 174 ? -19.297 -11.688 6.02 1 93.06 174 ASN B N 1
ATOM 2983 C CA . ASN B 1 174 ? -18.547 -10.992 4.977 1 93.06 174 ASN B CA 1
ATOM 2984 C C . ASN B 1 174 ? -17.391 -10.188 5.555 1 93.06 174 ASN B C 1
ATOM 2986 O O . ASN B 1 174 ? -16.859 -9.289 4.898 1 93.06 174 ASN B O 1
ATOM 2990 N N . HIS B 1 175 ? -16.984 -10.508 6.793 1 93.25 175 HIS B N 1
ATOM 2991 C CA . HIS B 1 175 ? -15.922 -9.719 7.414 1 93.25 175 HIS B CA 1
ATOM 2992 C C . HIS B 1 175 ? -14.719 -10.586 7.758 1 93.25 175 HIS B C 1
ATOM 2994 O O . HIS B 1 175 ? -14.875 -11.734 8.172 1 93.25 175 HIS B O 1
ATOM 3000 N N . ILE B 1 176 ? -13.602 -10.062 7.547 1 94.44 176 ILE B N 1
ATOM 3001 C CA . ILE B 1 176 ? -12.367 -10.703 7.988 1 94.44 176 ILE B CA 1
ATOM 3002 C C . ILE B 1 176 ? -12.039 -10.258 9.414 1 94.44 176 ILE B C 1
ATOM 3004 O O . ILE B 1 176 ? -12.141 -9.078 9.742 1 94.44 176 ILE B O 1
ATOM 3008 N N . ASP B 1 177 ? -11.695 -11.172 10.305 1 92.5 177 ASP B N 1
ATOM 3009 C CA . ASP B 1 177 ? -11.289 -10.898 11.68 1 92.5 177 ASP B CA 1
ATOM 3010 C C . ASP B 1 177 ? -9.82 -10.492 11.75 1 92.5 177 ASP B C 1
ATOM 3012 O O . ASP B 1 177 ? -8.93 -11.344 11.656 1 92.5 177 ASP B O 1
ATOM 3016 N N . PRO B 1 178 ? -9.516 -9.211 11.938 1 91.06 178 PRO B N 1
ATOM 3017 C CA . PRO B 1 178 ? -8.117 -8.781 11.953 1 91.06 178 PRO B CA 1
ATOM 3018 C C . PRO B 1 178 ? -7.344 -9.32 13.148 1 91.06 178 PRO B C 1
ATOM 3020 O O . PRO B 1 178 ? -6.113 -9.211 13.195 1 91.06 178 PRO B O 1
ATOM 3023 N N . ASN B 1 179 ? -8.03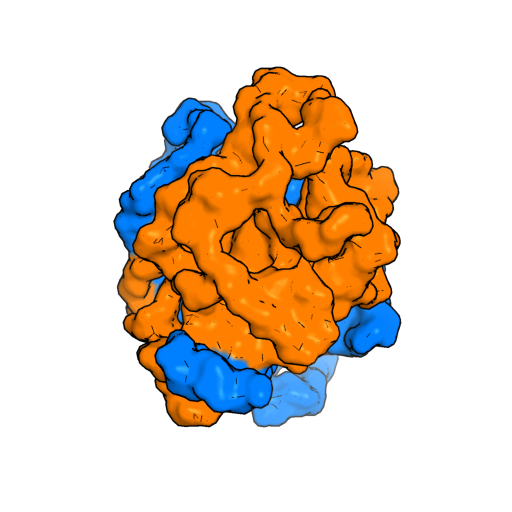9 -9.922 14.102 1 90.38 179 ASN B N 1
ATOM 3024 C CA . ASN B 1 179 ? -7.367 -10.516 15.25 1 90.38 179 ASN B CA 1
ATOM 3025 C C . ASN B 1 179 ? -7 -11.977 14.992 1 90.38 179 ASN B C 1
ATOM 3027 O O . ASN B 1 179 ? -6.227 -12.57 15.75 1 90.38 179 ASN B O 1
ATOM 3031 N N . LYS B 1 180 ? -7.523 -12.555 13.914 1 91.75 180 LYS B N 1
ATOM 3032 C CA . LYS B 1 180 ? -7.258 -13.961 13.617 1 91.75 180 LYS B CA 1
ATOM 3033 C C . LYS B 1 180 ? -6.309 -14.102 12.422 1 91.75 180 LYS B C 1
ATOM 3035 O O . LYS B 1 180 ? -5.781 -15.188 12.172 1 91.75 180 LYS B O 1
ATOM 3040 N N . TRP B 1 181 ? -6.117 -13.062 11.773 1 89.94 181 TRP B N 1
ATOM 3041 C CA . TRP B 1 181 ? -5.262 -13.117 10.586 1 89.94 181 TRP B CA 1
ATOM 3042 C C . TRP B 1 181 ? -4.504 -11.805 10.406 1 89.94 181 TRP B C 1
ATOM 3044 O O . TRP B 1 181 ? -5.031 -10.727 10.695 1 89.94 181 TRP B O 1
ATOM 3054 N N . SER B 1 182 ? -3.283 -11.977 9.953 1 92.31 182 SER B N 1
ATOM 3055 C CA . SER B 1 182 ? -2.463 -10.828 9.57 1 92.31 182 SER B CA 1
ATOM 3056 C C . SER B 1 182 ? -1.688 -11.109 8.289 1 92.31 182 SER B C 1
ATOM 3058 O O . SER B 1 182 ? -1.376 -12.258 7.98 1 92.31 182 SER B O 1
ATOM 3060 N N . PRO B 1 183 ? -1.441 -10.062 7.496 1 96.62 183 PRO B N 1
ATOM 3061 C CA . PRO B 1 183 ? -0.564 -10.227 6.336 1 96.62 183 PRO B CA 1
ATOM 3062 C C . PRO B 1 183 ? 0.916 -10.258 6.711 1 96.62 183 PRO B C 1
ATOM 3064 O O . PRO B 1 183 ? 1.268 -10 7.867 1 96.62 183 PRO B O 1
ATOM 3067 N N . ILE B 1 184 ? 1.757 -10.727 5.77 1 97 184 ILE B N 1
ATOM 3068 C CA . ILE B 1 184 ? 3.188 -10.445 5.836 1 97 184 ILE B CA 1
ATOM 3069 C C . ILE B 1 184 ? 3.447 -8.992 5.43 1 97 184 ILE B C 1
ATOM 3071 O O . ILE B 1 184 ? 2.99 -8.547 4.379 1 97 184 ILE B O 1
ATOM 3075 N N . ILE B 1 185 ? 4.109 -8.281 6.309 1 97.31 185 ILE B N 1
ATOM 3076 C CA . ILE B 1 185 ? 4.438 -6.898 6.004 1 97.31 185 ILE B CA 1
ATOM 3077 C C . ILE B 1 185 ? 5.895 -6.797 5.566 1 97.31 185 ILE B C 1
ATOM 3079 O O . ILE B 1 185 ? 6.785 -7.336 6.227 1 97.31 185 ILE B O 1
ATOM 3083 N N . TYR B 1 186 ? 6.105 -6.227 4.434 1 97.31 186 TYR B N 1
ATOM 3084 C CA . TYR B 1 186 ? 7.434 -5.938 3.902 1 97.31 186 TYR B CA 1
ATOM 3085 C C . TYR B 1 186 ? 7.891 -4.543 4.316 1 97.31 186 TYR B C 1
ATOM 3087 O O . TYR B 1 186 ? 7.352 -3.539 3.84 1 97.31 186 TYR B O 1
ATOM 3095 N N . ASN B 1 187 ? 8.789 -4.48 5.266 1 96.06 187 ASN B N 1
ATOM 3096 C CA . ASN B 1 187 ? 9.305 -3.24 5.832 1 96.06 187 ASN B CA 1
ATOM 3097 C C . ASN B 1 187 ? 10.812 -3.129 5.664 1 96.06 187 ASN B C 1
ATOM 3099 O O . ASN B 1 187 ? 11.57 -3.83 6.336 1 96.06 187 ASN B O 1
ATOM 3103 N N . PHE B 1 188 ? 11.172 -2.244 4.703 1 93.5 188 PHE B N 1
ATOM 3104 C CA . PHE B 1 188 ? 12.57 -2.033 4.34 1 93.5 188 PHE B CA 1
ATOM 3105 C C . PHE B 1 188 ? 13.289 -3.365 4.164 1 93.5 188 PHE B C 1
ATOM 3107 O O . PHE B 1 188 ? 14.336 -3.596 4.777 1 93.5 188 PHE B O 1
ATOM 3114 N N . ARG B 1 189 ? 12.805 -4.219 3.4 1 92.38 189 ARG B N 1
ATOM 3115 C CA . ARG B 1 189 ? 13.359 -5.453 2.854 1 92.38 189 ARG B CA 1
ATOM 3116 C C . ARG B 1 189 ? 13.383 -6.555 3.906 1 92.38 189 ARG B C 1
ATOM 3118 O O . ARG B 1 189 ? 14.102 -7.547 3.76 1 92.38 189 ARG B O 1
ATOM 3125 N N . HIS B 1 190 ? 12.586 -6.336 4.93 1 94.12 190 HIS B N 1
ATOM 3126 C CA . HIS B 1 190 ? 12.391 -7.348 5.961 1 94.12 190 HIS B CA 1
ATOM 3127 C C . HIS B 1 190 ? 10.914 -7.723 6.094 1 94.12 190 HIS B C 1
ATOM 3129 O O . HIS B 1 190 ? 10.039 -6.914 5.789 1 94.12 190 HIS B O 1
ATOM 3135 N N . TYR B 1 191 ? 10.711 -8.969 6.484 1 95.25 191 TYR B N 1
ATOM 3136 C CA . TYR B 1 191 ? 9.359 -9.477 6.668 1 95.25 191 TYR B CA 1
ATOM 3137 C C . TYR B 1 191 ? 8.945 -9.406 8.133 1 95.25 191 TYR B C 1
ATOM 3139 O O . TYR B 1 191 ? 9.711 -9.805 9.023 1 95.25 191 TYR B O 1
ATOM 3147 N N . PHE B 1 192 ? 7.754 -8.891 8.328 1 95.38 192 PHE B N 1
ATOM 3148 C CA . PHE B 1 192 ? 7.211 -8.781 9.672 1 95.38 192 PHE B CA 1
ATOM 3149 C C . PHE B 1 192 ? 5.777 -9.297 9.719 1 95.38 192 PHE B C 1
ATOM 3151 O O . PHE B 1 192 ? 5.117 -9.406 8.688 1 95.38 192 PHE B O 1
ATOM 3158 N N . SER B 1 193 ? 5.375 -9.672 10.859 1 93.62 193 SER B N 1
ATOM 3159 C CA . SER B 1 193 ? 3.965 -9.898 11.156 1 93.62 193 SER B CA 1
ATOM 3160 C C . SER B 1 193 ? 3.375 -8.742 11.953 1 93.62 193 SER B C 1
ATOM 3162 O O . SER B 1 193 ? 4.098 -7.84 12.375 1 93.62 193 SER B O 1
ATOM 3164 N N . LEU B 1 194 ? 2.059 -8.812 11.992 1 91.62 194 LEU B N 1
ATOM 3165 C CA . LEU B 1 194 ? 1.413 -7.836 12.859 1 91.62 194 LEU B CA 1
ATOM 3166 C C . LEU B 1 194 ? 1.426 -8.305 14.312 1 91.62 194 LEU B C 1
ATOM 3168 O O . LEU B 1 194 ? 1.559 -9.508 14.578 1 91.62 194 LEU B O 1
ATOM 3172 N N . SER B 1 195 ? 1.481 -7.426 15.18 1 79.38 195 SER B N 1
ATOM 3173 C CA . SER B 1 195 ? 1.409 -7.746 16.609 1 79.38 195 SER B CA 1
ATOM 3174 C C . SER B 1 195 ? 0.113 -7.234 17.219 1 79.38 195 SER B C 1
ATOM 3176 O O . SER B 1 195 ? -0.956 -7.348 16.625 1 79.38 195 SER B O 1
ATOM 3178 N N . HIS B 1 196 ? 0.337 -6.383 18.172 1 79.5 196 HIS B N 1
ATOM 3179 C CA . HIS B 1 196 ? -0.686 -5.879 19.094 1 79.5 196 HIS B CA 1
ATOM 3180 C C . HIS B 1 196 ? -1.592 -4.867 18.391 1 79.5 196 HIS B C 1
ATOM 3182 O O . HIS B 1 196 ? -1.113 -4.008 17.656 1 79.5 196 HIS B O 1
ATOM 3188 N N . GLN B 1 197 ? -2.891 -5.176 18.516 1 86 197 GLN B N 1
ATOM 3189 C CA . GLN B 1 197 ? -3.865 -4.188 18.078 1 86 197 GLN B CA 1
ATOM 3190 C C . GLN B 1 197 ? -3.758 -2.9 18.891 1 86 197 GLN B C 1
ATOM 3192 O O . GLN B 1 197 ? -3.711 -2.941 20.125 1 86 197 GLN B O 1
ATOM 3197 N N . LEU B 1 198 ? -3.641 -1.821 18.234 1 86.62 198 LEU B N 1
ATOM 3198 C CA . LEU B 1 198 ? -3.529 -0.514 18.859 1 86.62 198 LEU B CA 1
ATOM 3199 C C . LEU B 1 198 ? -4.906 0.098 19.094 1 86.62 198 LEU B C 1
ATOM 3201 O O . LEU B 1 198 ? -5.125 0.782 20.094 1 86.62 198 LEU B O 1
ATOM 3205 N N . GLY B 1 199 ? -5.77 -0.109 18.234 1 88.62 199 GLY B N 1
ATOM 3206 C CA . GLY B 1 199 ? -7.109 0.458 18.219 1 88.62 199 GLY B CA 1
ATOM 3207 C C . GLY B 1 199 ? -7.816 0.264 16.891 1 88.62 199 GLY B C 1
ATOM 3208 O O . GLY B 1 199 ? -7.402 -0.562 16.078 1 88.62 199 GLY B O 1
ATOM 3209 N N . LYS B 1 200 ? -9.023 0.894 16.797 1 85.5 200 LYS B N 1
ATOM 3210 C CA . LYS B 1 200 ? -9.789 0.815 15.547 1 85.5 200 LYS B CA 1
ATOM 3211 C C . LYS B 1 200 ? -10.359 2.178 15.172 1 85.5 200 LYS B C 1
ATOM 3213 O O . LYS B 1 200 ? -10.484 3.062 16.016 1 85.5 200 LYS B O 1
ATOM 3218 N N . THR B 1 201 ? -10.578 2.375 13.898 1 87.12 201 THR B N 1
ATOM 3219 C CA . THR B 1 201 ? -11.164 3.629 13.43 1 87.12 201 THR B CA 1
ATOM 3220 C C . THR B 1 201 ? -12.633 3.723 13.828 1 87.12 201 THR B C 1
ATOM 3222 O O . THR B 1 201 ? -13.297 2.703 14.031 1 87.12 201 THR B O 1
ATOM 3225 N N . PHE B 1 202 ? -13.164 5.008 13.914 1 81.06 202 PHE B N 1
ATOM 3226 C CA . PHE B 1 202 ? -14.562 5.234 14.266 1 81.06 202 PHE B CA 1
ATOM 3227 C C . PHE B 1 202 ? -15.492 4.566 13.266 1 81.06 202 PHE B C 1
ATOM 3229 O O . PHE B 1 202 ? -16.672 4.328 13.562 1 81.06 202 PHE B O 1
ATOM 3236 N N . ARG B 1 203 ? -14.93 4.156 12.109 1 80.12 203 ARG B N 1
ATOM 3237 C CA . ARG B 1 203 ? -15.727 3.576 11.039 1 80.12 203 ARG B CA 1
ATOM 3238 C C . ARG B 1 203 ? -15.742 2.055 11.117 1 80.12 203 ARG B C 1
ATOM 3240 O O . ARG B 1 203 ? -16.375 1.386 10.297 1 80.12 203 ARG B O 1
ATOM 3247 N N . ALA B 1 204 ? -15.039 1.525 12.078 1 78.69 204 ALA B N 1
ATOM 3248 C CA . ALA B 1 204 ? -14.969 0.07 12.188 1 78.69 204 ALA B CA 1
ATOM 3249 C C . ALA B 1 204 ? -16.344 -0.52 12.5 1 78.69 204 ALA B C 1
ATOM 3251 O O . ALA B 1 204 ? -17.031 -0.039 13.398 1 78.69 204 ALA B O 1
ATOM 3252 N N . GLU B 1 205 ? -16.75 -1.525 11.797 1 79.19 205 GLU B N 1
ATOM 3253 C CA . GLU B 1 205 ? -18.062 -2.152 11.977 1 79.19 205 GLU B CA 1
ATOM 3254 C C . GLU B 1 205 ? -18 -3.264 13.016 1 79.19 205 GLU B C 1
ATOM 3256 O O . GLU B 1 205 ? -19.031 -3.713 13.516 1 79.19 205 GLU B O 1
ATOM 3261 N N . ILE B 1 206 ? -16.812 -3.779 13.289 1 72.06 206 ILE B N 1
ATOM 3262 C CA . ILE B 1 206 ? -16.641 -4.855 14.266 1 72.06 206 ILE B CA 1
ATOM 3263 C C . ILE B 1 206 ? -15.492 -4.523 15.211 1 72.06 206 ILE B C 1
ATOM 3265 O O . ILE B 1 206 ? -14.578 -3.777 14.844 1 72.06 206 ILE B O 1
#

InterPro domains:
  IPR002563 Flavin reductase like domain [PF01613] (20-194)
  IPR012349 FMN-binding split barrel [G3DSA:2.30.110.10] (9-206)
  IPR052174 Flavoredoxin [PTHR43567] (11-204)

Sequence (412 aa):
METAYQALNIERIQPSILYYGTPVILLNTLNEDDSVNISPISSSWALGDCIILGIGLGGKAIENLERHPECVINIPSPSLWRNVESLAHYTGKNPVPEFKKKVGFEYGKDKYAISGLSPIESKTVKPSRIMECPLQIEAAVNNIRIPEHTPDFAIVETKAIHIHAHKDIIIGENHIDPNKWSPIIYNFRHYFSLSHQLGKTFRAEIMETAYQALNIERIQPSILYYGTPVILLNTLNEDDSVNISPISSSWALGDCIILGIGLGGKAIENLERHPECVINIPSPSLWRNVESLAHYTGKNPVPEFKKKVGFEYGKDKYAISGLSPIESKTVKPSRIMECPLQIEAAVNNIRIPEHTPDFAIVETKAIHIHAHKDIIIGENHIDPNKWSPIIYNFRHYFSLSHQLGKTFRAEI

Nearest PDB structures (foldseek):
  3fge-assembly1_A-2  TM=8.371E-01  e=4.696E-11  Shewanella frigidimarina NCIMB 400
  2ptf-assembly1_B  TM=7.417E-01  e=8.908E-07  Methanothermobacter thermautotrophicus str. Delta H
  2ptf-assembly1_A  TM=6.608E-01  e=3.786E-06  Methanothermobacter thermautotrophicus str. Delta H
  1nrg-assembly1_A-2  TM=2.937E-01  e=5.552E-03  Homo sapiens
  1t9m-assembly1_B  TM=3.440E-01  e=2.360E-02  Pseudomonas aeruginosa